Protein AF-0000000078951957 (afdb_homodimer)

Secondary structure (DSSP, 8-state):
--------PEEEEEEEE--SEEEHHHHHHHHHHHHTS-SEEEEEEEE--SSHHHHHHHHHHHHHHTT-SEEEEE-TTEE--TTHHHHHHHTT-SEEE-----SS---SSTT-----SGGGS-TTSEEEESS--STEEEEEGGGGGSSPSPSS--EEEE-TT---EEEE-HHHHHHHHHHHTTPPEEEEHHHHHH-EETTS--------/--------PEEEEEEEE--SEEEHHHHHHHHHHHHTS-SEEEEEEEE--SSHHHHHHHHHHHHHHTT-SEEEEE-TTEE--TTHHHHHHHTT-SEEE-----SS---SSTT-----SGGGS-TTSEEEESS--STEEEEEGGGGGSSPSPSS--EEEE-TT---EEEE-HHHHHHHHHHHTTPPEEEEHHHHHH-EETTS--------

Radius of gyration: 25.23 Å; Cα contacts (8 Å, |Δi|>4): 775; chains: 2; bounding box: 58×82×80 Å

Sequence (416 aa):
MTANKPDKPIKIAICFPSGAMVHVDFMISTSIMMQHTPDVEFILINNKSPNIAVSRNASVAMAQEAKADYLFFLDSDMDVPPDTLIRLLSHNKDIIGANYRKRSEDIGYAGVEKVKKSDDLTDHGLLPAMLIPTGCILIKMSVFDKLSKPYFLFALREYEGSEQKSLFGEDYVFSVKAINAGYQLWFDMDVTQKVKHIGQLPYTLGSDMTANKPDKPIKIAICFPSGAMVHVDFMISTSIMMQHTPDVEFILINNKSPNIAVSRNASVAMAQEAKADYLFFLDSDMDVPPDTLIRLLSHNKDIIGANYRKRSEDIGYAGVEKVKKSDDLTDHGLLPAMLIPTGCILIKMSVFDKLSKPYFLFALREYEGSEQKSLFGEDYVFSVKAINAGYQLWFDMDVTQKVKHIGQLPYTLGSD

Nearest PDB structures (foldseek):
  5by8-assembly1_A  TM=6.091E-01  e=3.258E-02  Aspergillus nidulans FGSC A4
  4xxh-assembly1_B  TM=6.768E-01  e=3.200E-01  Escherichia coli K-12
  6hyh-assembly1_A  TM=5.691E-01  e=3.410E-01  Mycolicibacterium smegmatis MC2 155
  2vk2-assembly1_A  TM=4.880E-01  e=3.871E-01  Escherichia coli K-12
  5ocp-assembly2_B  TM=5.401E-01  e=1.377E+00  Shewanella sp. ANA-3

Foldseek 3Di:
DPPPPDPQFAEEEEEEEAAPDFDPLLVVQVVLLVVLAPSYHYHYHYDHDPPVLVRVLVSLVVCVVVVHQKYWYAYRQKHFHSCQVVLVVVVVFQKEWAQADDPDDPCPSPFDDPPPDPVQQDPQQKHWGLFDDRNTMMHGSVLVVQFDPPLFDWDFDDDVPDPDTDIDGRRRSNSNRSVVSPGIYMYRRVRNQGMDGHPPPPPNVDPD/DPPPPDPQFAEEEEEEEAAPDFDPLLVVQVVLLVVLAPSYHYHYHYDHDPPVLVRVLVSLVVCVVVVHQKYWYAYRQKHFHSCQVVLVVVVVFQKEWAQADDPDDPCPSVFDDPPPDVVQQDPQQKHWGQFDDRNTMMHGSVLVVQFDPPLFDWDWDDDVPDPDTDIDGRRRSNSNRSVVSPGIYMYRRVRNQGMAGHPPPGVNVDPD

pLDDT: mean 82.93, std 21.95, range [24.8, 98.88]

InterPro domains:
  IPR029044 Nucleotide-diphospho-sugar transferases [G3DSA:3.90.550.10] (29-200)
  IPR029044 Nucleotide-diphospho-sugar transferases [SSF53448] (31-200)

Structure (mmCIF, N/CA/C/O backbone):
data_AF-0000000078951957-model_v1
#
loop_
_entity.id
_entity.type
_entity.pdbx_description
1 polymer 'Glycosyl transferase family 2'
#
loop_
_atom_site.group_PDB
_atom_site.id
_atom_site.type_symbol
_atom_site.label_atom_id
_atom_site.label_alt_id
_atom_site.label_comp_id
_atom_site.label_asym_id
_atom_site.label_entity_id
_atom_site.label_seq_id
_atom_site.pdbx_PDB_ins_code
_atom_site.Cartn_x
_atom_site.Cartn_y
_atom_site.Cartn_z
_atom_site.occupancy
_atom_site.B_iso_or_equiv
_atom_site.auth_seq_id
_atom_site.auth_comp_id
_atom_site.auth_asym_id
_atom_site.auth_atom_id
_atom_site.pdbx_PDB_model_num
ATOM 1 N N . MET A 1 1 ? 18.922 -26.438 28.422 1 27.73 1 MET A N 1
ATOM 2 C CA . MET A 1 1 ? 17.578 -25.969 28.094 1 27.73 1 MET A CA 1
ATOM 3 C C . MET A 1 1 ? 17.625 -24.953 26.953 1 27.73 1 MET A C 1
ATOM 5 O O . MET A 1 1 ? 18.047 -23.812 27.141 1 27.73 1 MET A O 1
ATOM 9 N N . THR A 1 2 ? 18.203 -25.328 25.797 1 33.81 2 THR A N 1
ATOM 10 C CA . THR A 1 2 ? 18.625 -24.578 24.641 1 33.81 2 THR A CA 1
ATOM 11 C C . THR A 1 2 ? 17.5 -23.703 24.109 1 33.81 2 THR A C 1
ATOM 13 O O . THR A 1 2 ? 16.422 -24.203 23.797 1 33.81 2 THR A O 1
ATOM 16 N N . ALA A 1 3 ? 17.328 -22.594 24.719 1 33.78 3 ALA A N 1
ATOM 17 C CA . ALA A 1 3 ? 16.312 -21.594 24.375 1 33.78 3 ALA A CA 1
ATOM 18 C C . ALA A 1 3 ? 16.125 -21.5 22.859 1 33.78 3 ALA A C 1
ATOM 20 O O . ALA A 1 3 ? 17.109 -21.375 22.125 1 33.78 3 ALA A O 1
ATOM 21 N N . ASN A 1 4 ? 15.164 -22.203 22.234 1 36.06 4 ASN A N 1
ATOM 22 C CA . ASN A 1 4 ? 14.758 -22.219 20.828 1 36.06 4 ASN A CA 1
ATOM 23 C C . ASN A 1 4 ? 14.797 -20.812 20.219 1 36.06 4 ASN A C 1
ATOM 25 O O . ASN A 1 4 ? 14.195 -19.891 20.75 1 36.06 4 ASN A O 1
ATOM 29 N N . LYS A 1 5 ? 15.93 -20.297 19.734 1 42.66 5 LYS A N 1
ATOM 30 C CA . LYS A 1 5 ? 16.094 -19.047 19 1 42.66 5 LYS A CA 1
ATOM 31 C C . LYS A 1 5 ? 14.766 -18.594 18.391 1 42.66 5 LYS A C 1
ATOM 33 O O . LYS A 1 5 ? 14.094 -19.359 17.703 1 42.66 5 LYS A O 1
ATOM 38 N N . PRO A 1 6 ? 14.156 -17.547 18.859 1 49.41 6 PRO A N 1
ATOM 39 C CA . PRO A 1 6 ? 12.875 -17.078 18.328 1 49.41 6 PRO A CA 1
ATOM 40 C C . PRO A 1 6 ? 12.797 -17.172 16.797 1 49.41 6 PRO A C 1
ATOM 42 O O . PRO A 1 6 ? 13.766 -16.844 16.109 1 49.41 6 PRO A O 1
ATOM 45 N N . ASP A 1 7 ? 12.047 -18.078 16.062 1 61.22 7 ASP A N 1
ATOM 46 C CA . ASP A 1 7 ? 11.836 -18.438 14.664 1 61.22 7 ASP A CA 1
ATOM 47 C C . ASP A 1 7 ? 11.75 -17.172 13.797 1 61.22 7 ASP A C 1
ATOM 49 O O . ASP A 1 7 ? 11.039 -16.234 14.133 1 61.22 7 ASP A O 1
ATOM 53 N N . LYS A 1 8 ? 12.82 -16.719 13.008 1 77.69 8 LYS A N 1
ATOM 54 C CA . LYS A 1 8 ? 12.844 -15.633 12.039 1 77.69 8 LYS A CA 1
ATOM 55 C C . LYS A 1 8 ? 11.492 -15.477 11.344 1 77.69 8 LYS A C 1
ATOM 57 O O . LYS A 1 8 ? 10.859 -16.469 10.977 1 77.69 8 LYS A O 1
ATOM 62 N N . PRO A 1 9 ? 11.031 -14.203 11.281 1 90 9 PRO A N 1
ATOM 63 C CA . PRO A 1 9 ? 9.75 -14.016 10.602 1 90 9 PRO A CA 1
ATOM 64 C C . PRO A 1 9 ? 9.766 -14.531 9.164 1 90 9 PRO A C 1
ATOM 66 O O . PRO A 1 9 ? 10.812 -14.508 8.508 1 90 9 PRO A O 1
ATOM 69 N N . ILE A 1 10 ? 8.727 -15.125 8.781 1 95.5 10 ILE A N 1
ATOM 70 C CA . ILE A 1 10 ? 8.539 -15.5 7.387 1 95.5 10 ILE A CA 1
ATOM 71 C C . ILE A 1 10 ? 8.68 -14.258 6.5 1 95.5 10 ILE A C 1
ATOM 73 O O . ILE A 1 10 ? 8.156 -13.195 6.828 1 95.5 10 ILE A O 1
ATOM 77 N N . LYS A 1 11 ? 9.461 -14.344 5.461 1 98.06 11 LYS A N 1
ATOM 78 C CA . LYS A 1 11 ? 9.656 -13.258 4.504 1 98.06 11 LYS A CA 1
ATOM 79 C C . LYS A 1 11 ? 8.883 -13.516 3.215 1 98.06 11 LYS A C 1
ATOM 81 O O . LYS A 1 11 ? 9.094 -14.531 2.551 1 98.06 11 LYS A O 1
ATOM 86 N N . ILE A 1 12 ? 7.973 -12.633 2.885 1 98.69 12 ILE A N 1
ATOM 87 C CA . ILE A 1 12 ? 7.129 -12.797 1.706 1 98.69 12 ILE A CA 1
ATOM 88 C C . ILE A 1 12 ? 7.387 -11.656 0.725 1 98.69 12 ILE A C 1
ATOM 90 O O . ILE A 1 12 ? 7.285 -10.484 1.09 1 98.69 12 ILE A O 1
ATOM 94 N N . ALA A 1 13 ? 7.781 -11.969 -0.492 1 98.81 13 ALA A N 1
ATOM 95 C CA . ALA A 1 13 ? 7.863 -10.984 -1.572 1 98.81 13 ALA A CA 1
ATOM 96 C C . ALA A 1 13 ? 6.531 -10.852 -2.301 1 98.81 13 ALA A C 1
ATOM 98 O O . ALA A 1 13 ? 6.098 -11.781 -2.988 1 98.81 13 ALA A O 1
ATOM 99 N N . ILE A 1 14 ? 5.844 -9.789 -2.096 1 98.81 14 ILE A N 1
ATOM 100 C CA . ILE A 1 14 ? 4.668 -9.484 -2.902 1 98.81 14 ILE A CA 1
ATOM 101 C C . ILE A 1 14 ? 5.094 -8.852 -4.223 1 98.81 14 ILE A C 1
ATOM 103 O O . ILE A 1 14 ? 5.68 -7.77 -4.238 1 98.81 14 ILE A O 1
ATOM 107 N N . CYS A 1 15 ? 4.852 -9.508 -5.297 1 98.62 15 CYS A N 1
ATOM 108 C CA . CYS A 1 15 ? 5.258 -9.086 -6.633 1 98.62 15 CYS A CA 1
ATOM 109 C C . CYS A 1 15 ? 4.047 -8.695 -7.473 1 98.62 15 CYS A C 1
ATOM 111 O O . CYS A 1 15 ? 3.111 -9.477 -7.625 1 98.62 15 CYS A O 1
ATOM 113 N N . PHE A 1 16 ? 4.055 -7.508 -7.969 1 97.62 16 PHE A N 1
ATOM 114 C CA . PHE A 1 16 ? 2.928 -7.062 -8.781 1 97.62 16 PHE A CA 1
ATOM 115 C C . PHE A 1 16 ? 3.416 -6.324 -10.023 1 97.62 16 PHE A C 1
ATOM 117 O O . PHE A 1 16 ? 3.98 -5.234 -9.922 1 97.62 16 PHE A O 1
ATOM 124 N N . PRO A 1 17 ? 3.229 -6.953 -11.195 1 95.75 17 PRO A N 1
ATOM 125 C CA . PRO A 1 17 ? 3.525 -6.234 -12.438 1 95.75 17 PRO A CA 1
ATOM 126 C C . PRO A 1 17 ? 2.596 -5.047 -12.672 1 95.75 17 PRO A C 1
ATOM 128 O O . PRO A 1 17 ? 1.381 -5.164 -12.492 1 95.75 17 PRO A O 1
ATOM 131 N N . SER A 1 18 ? 3.154 -3.936 -12.938 1 94.81 18 SER A N 1
ATOM 132 C CA . SER A 1 18 ? 2.373 -2.746 -13.266 1 94.81 18 SER A CA 1
ATOM 133 C C . SER A 1 18 ? 3.23 -1.69 -13.953 1 94.81 18 SER A C 1
ATOM 135 O O . SER A 1 18 ? 4.453 -1.834 -14.039 1 94.81 18 SER A O 1
ATOM 137 N N . GLY A 1 19 ? 2.562 -0.751 -14.562 1 93.12 19 GLY A N 1
ATOM 138 C CA . GLY A 1 19 ? 3.283 0.447 -14.961 1 93.12 19 GLY A CA 1
ATOM 139 C C . GLY A 1 19 ? 3.643 1.344 -13.789 1 93.12 19 GLY A C 1
ATOM 140 O O . GLY A 1 19 ? 3.934 0.858 -12.695 1 93.12 19 GLY A O 1
ATOM 141 N N . ALA A 1 20 ? 3.67 2.635 -14.031 1 92.69 20 ALA A N 1
ATOM 142 C CA . ALA A 1 20 ? 4.086 3.6 -13.016 1 92.69 20 ALA A CA 1
ATOM 143 C C . ALA A 1 20 ? 2.957 3.871 -12.023 1 92.69 20 ALA A C 1
ATOM 145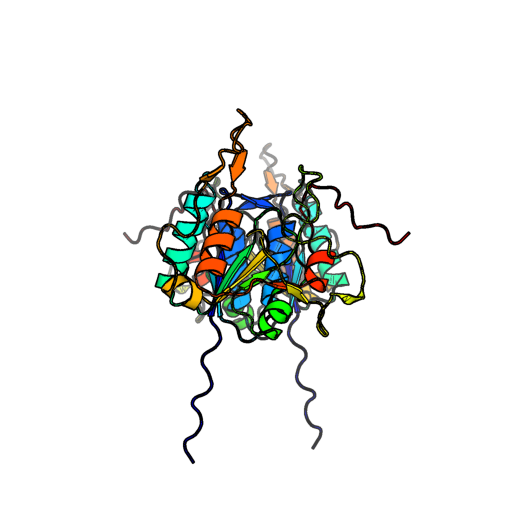 O O . ALA A 1 20 ? 3.186 4.445 -10.953 1 92.69 20 ALA A O 1
ATOM 146 N N . MET A 1 21 ? 1.749 3.457 -12.43 1 95.5 21 MET A N 1
ATOM 147 C CA . MET A 1 21 ? 0.571 3.742 -11.617 1 95.5 21 MET A CA 1
ATOM 148 C C . MET A 1 21 ? -0.199 2.461 -11.312 1 95.5 21 MET A C 1
ATOM 150 O O . MET A 1 21 ? -0.146 1.5 -12.078 1 95.5 21 MET A O 1
ATOM 154 N N . VAL A 1 22 ? -0.914 2.457 -10.195 1 95.81 22 VAL A N 1
ATOM 155 C CA . VAL A 1 22 ? -1.81 1.362 -9.836 1 95.81 22 VAL A CA 1
ATOM 156 C C . VAL A 1 22 ? -3.143 1.925 -9.344 1 95.81 22 VAL A C 1
ATOM 158 O O . VAL A 1 22 ? -3.221 3.082 -8.93 1 95.81 22 VAL A O 1
ATOM 161 N N . HIS A 1 23 ? -4.168 1.081 -9.43 1 95.5 23 HIS A N 1
ATOM 162 C CA . HIS A 1 23 ? -5.465 1.474 -8.898 1 95.5 23 HIS A CA 1
ATOM 163 C C . HIS A 1 23 ? -5.406 1.665 -7.387 1 95.5 23 HIS A C 1
ATOM 165 O O . HIS A 1 23 ? -4.766 0.883 -6.684 1 95.5 23 HIS A O 1
ATOM 171 N N . VAL A 1 24 ? -6.133 2.68 -6.891 1 96 24 VAL A N 1
ATOM 172 C CA . VAL A 1 24 ? -6.215 2.943 -5.457 1 96 24 VAL A CA 1
ATOM 173 C C . VAL A 1 24 ? -6.781 1.722 -4.734 1 96 24 VAL A C 1
ATOM 175 O O . VAL A 1 24 ? -6.324 1.368 -3.646 1 96 24 VAL A O 1
ATOM 178 N N . ASP A 1 25 ? -7.758 1.087 -5.332 1 95.12 25 ASP A N 1
ATOM 179 C CA . ASP A 1 25 ? -8.359 -0.098 -4.727 1 95.12 25 ASP A CA 1
ATOM 180 C C . ASP A 1 25 ? -7.32 -1.199 -4.527 1 95.12 25 ASP A C 1
ATOM 182 O O . ASP A 1 25 ? -7.348 -1.912 -3.521 1 95.12 25 ASP A O 1
ATOM 186 N N . PHE A 1 26 ? -6.445 -1.358 -5.465 1 96.62 26 PHE A N 1
ATOM 187 C CA . PHE A 1 26 ? -5.355 -2.32 -5.348 1 96.62 26 PHE A CA 1
ATOM 188 C C . PHE A 1 26 ? -4.441 -1.968 -4.184 1 96.62 26 PHE A C 1
ATOM 190 O O . PHE A 1 26 ? -4.113 -2.828 -3.361 1 96.62 26 PHE A O 1
ATOM 197 N N . MET A 1 27 ? -4.02 -0.75 -4.117 1 97 27 MET A N 1
ATOM 198 C CA . MET A 1 27 ? -3.162 -0.293 -3.027 1 97 27 MET A CA 1
ATOM 199 C C . MET A 1 27 ? -3.812 -0.559 -1.674 1 97 27 MET A C 1
ATOM 201 O O . MET A 1 27 ? -3.176 -1.102 -0.77 1 97 27 MET A O 1
ATOM 205 N N . ILE A 1 28 ? -5.023 -0.166 -1.527 1 97.06 28 ILE A N 1
ATOM 206 C CA . ILE A 1 28 ? -5.719 -0.264 -0.249 1 97.06 28 ILE A CA 1
ATOM 207 C C . ILE A 1 28 ? -5.879 -1.732 0.14 1 97.06 28 ILE A C 1
ATOM 209 O O . ILE A 1 28 ? -5.531 -2.127 1.256 1 97.06 28 ILE A O 1
ATOM 213 N N . SER A 1 29 ? -6.371 -2.564 -0.763 1 97.25 29 SER A N 1
ATOM 214 C CA . SER A 1 29 ? -6.605 -3.967 -0.436 1 97.25 29 SER A CA 1
ATOM 215 C C . SER A 1 29 ? -5.301 -4.688 -0.111 1 97.25 29 SER A C 1
ATOM 217 O O . SER A 1 29 ? -5.254 -5.512 0.802 1 97.25 29 SER A O 1
ATOM 219 N N . THR A 1 30 ? -4.242 -4.391 -0.884 1 97.88 30 THR A N 1
ATOM 220 C CA . THR A 1 30 ? -2.943 -5 -0.629 1 97.88 30 THR A CA 1
ATOM 221 C C . THR A 1 30 ? -2.408 -4.578 0.737 1 97.88 30 THR A C 1
ATOM 223 O O . THR A 1 30 ? -1.938 -5.418 1.511 1 97.88 30 THR A O 1
ATOM 226 N N . SER A 1 31 ? -2.506 -3.314 1.052 1 96.88 31 SER A N 1
ATOM 227 C CA . SER A 1 31 ? -2.023 -2.803 2.33 1 96.88 31 SER A CA 1
ATOM 228 C C . SER A 1 31 ? -2.795 -3.412 3.496 1 96.88 31 SER A C 1
ATOM 230 O O . SER A 1 31 ? -2.203 -3.785 4.512 1 96.88 31 SER A O 1
ATOM 232 N N . ILE A 1 32 ? -4.098 -3.469 3.395 1 95.94 32 ILE A N 1
ATOM 233 C CA . ILE A 1 32 ? -4.934 -4.031 4.449 1 95.94 32 ILE A CA 1
ATOM 234 C C . ILE A 1 32 ? -4.625 -5.516 4.617 1 95.94 32 ILE A C 1
ATOM 236 O O . ILE A 1 32 ? -4.547 -6.02 5.738 1 95.94 32 ILE A O 1
ATOM 240 N N . MET A 1 33 ? -4.441 -6.199 3.482 1 97.38 33 MET A N 1
ATOM 241 C CA . MET A 1 33 ? -4.051 -7.605 3.539 1 97.38 33 MET A CA 1
ATOM 242 C C . MET A 1 33 ? -2.742 -7.773 4.305 1 97.38 33 MET A C 1
ATOM 244 O O . MET A 1 33 ? -2.619 -8.672 5.141 1 97.38 33 MET A O 1
ATOM 248 N N . MET A 1 34 ? -1.779 -6.938 4.016 1 96.62 34 MET A N 1
ATOM 249 C CA . MET A 1 34 ? -0.496 -6.98 4.711 1 96.62 34 MET A CA 1
ATOM 250 C C . MET A 1 34 ? -0.683 -6.789 6.211 1 96.62 34 MET A C 1
ATOM 252 O O . MET A 1 34 ? -0.089 -7.508 7.016 1 96.62 34 MET A O 1
ATOM 256 N N . GLN A 1 35 ? -1.503 -5.859 6.57 1 93.62 35 GLN A N 1
ATOM 257 C CA . GLN A 1 35 ? -1.765 -5.578 7.977 1 93.62 35 GLN A CA 1
ATOM 258 C C . GLN A 1 35 ? -2.395 -6.785 8.672 1 93.62 35 GLN A C 1
ATOM 260 O O . GLN A 1 35 ? -2.129 -7.039 9.844 1 93.62 35 GLN A O 1
ATOM 265 N N . HIS A 1 36 ? -3.162 -7.512 7.98 1 94.94 36 HIS A N 1
ATOM 266 C CA . HIS A 1 36 ? -3.881 -8.648 8.539 1 94.94 36 HIS A CA 1
ATOM 267 C C . HIS A 1 36 ? -3.023 -9.914 8.516 1 94.94 36 HIS A C 1
ATOM 269 O O . HIS A 1 36 ? -3.504 -11 8.828 1 94.94 36 HIS A O 1
ATOM 275 N N . THR A 1 37 ? -1.856 -9.797 8.039 1 94.94 37 THR A N 1
ATOM 276 C CA . THR A 1 37 ? -0.903 -10.898 8.016 1 94.94 37 THR A CA 1
ATOM 277 C C . THR A 1 37 ? 0.29 -10.602 8.922 1 94.94 37 THR A C 1
ATOM 279 O O . THR A 1 37 ? 1.376 -10.273 8.438 1 94.94 37 THR A O 1
ATOM 282 N N . PRO A 1 38 ? 0.097 -10.781 10.172 1 86 38 PRO A N 1
ATOM 283 C CA . PRO A 1 38 ? 1.136 -10.398 11.133 1 86 38 PRO A CA 1
ATOM 284 C C . PRO A 1 38 ? 2.33 -11.344 11.117 1 86 38 PRO A C 1
ATOM 286 O O . PRO A 1 38 ? 2.254 -12.43 10.539 1 86 38 PRO A O 1
ATOM 289 N N . ASP A 1 39 ? 3.426 -10.883 11.648 1 88.56 39 ASP A N 1
ATOM 290 C CA . ASP A 1 39 ? 4.633 -11.672 11.906 1 88.56 39 ASP A CA 1
ATOM 291 C C . ASP A 1 39 ? 5.301 -12.078 10.594 1 88.56 39 ASP A C 1
ATOM 293 O O . ASP A 1 39 ? 5.824 -13.195 10.484 1 88.56 39 ASP A O 1
ATOM 297 N N . VAL A 1 40 ? 5.09 -11.289 9.602 1 94 40 VAL A N 1
ATOM 298 C CA . VAL A 1 40 ? 5.691 -11.484 8.289 1 94 40 VAL A CA 1
ATOM 299 C C . VAL A 1 40 ? 6.492 -10.242 7.902 1 94 40 VAL A C 1
ATOM 301 O O . VAL A 1 40 ? 6.078 -9.117 8.18 1 94 40 VAL A O 1
ATOM 304 N N . GLU A 1 41 ? 7.613 -10.477 7.402 1 95.12 41 GLU A N 1
ATOM 305 C CA . GLU A 1 41 ? 8.352 -9.414 6.734 1 95.12 41 GLU A CA 1
ATOM 306 C C . GLU A 1 41 ? 8.008 -9.352 5.25 1 95.12 41 GLU A C 1
ATOM 308 O O . GLU A 1 41 ? 8.203 -10.32 4.52 1 95.12 41 GLU A O 1
ATOM 313 N N . PHE A 1 42 ? 7.539 -8.203 4.844 1 97 42 PHE A N 1
ATOM 314 C CA . PHE A 1 42 ? 7.129 -8.07 3.451 1 97 42 PHE A CA 1
ATOM 315 C C . PHE A 1 42 ? 8.195 -7.344 2.639 1 97 42 PHE A C 1
ATOM 317 O O . PHE A 1 42 ? 8.797 -6.383 3.115 1 97 42 PHE A O 1
ATOM 324 N N . ILE A 1 43 ? 8.367 -7.824 1.487 1 97.31 43 ILE A N 1
ATOM 325 C CA . ILE A 1 43 ? 9.094 -7.141 0.422 1 97.31 43 ILE A CA 1
ATOM 326 C C . ILE A 1 43 ? 8.148 -6.855 -0.743 1 97.31 43 ILE A C 1
ATOM 328 O O . ILE A 1 43 ? 7.43 -7.746 -1.201 1 97.31 43 ILE A O 1
ATOM 332 N N . LEU A 1 44 ? 8.062 -5.621 -1.143 1 98.12 44 LEU A N 1
ATOM 333 C CA . LEU A 1 44 ? 7.246 -5.27 -2.297 1 98.12 44 LEU A CA 1
ATOM 334 C C . LEU A 1 44 ? 8.102 -5.121 -3.549 1 98.12 44 LEU A C 1
ATOM 336 O O . LEU A 1 44 ? 9.07 -4.355 -3.555 1 98.12 44 LEU A O 1
ATOM 340 N N . ILE A 1 45 ? 7.766 -5.84 -4.555 1 97.94 45 ILE A N 1
ATOM 341 C CA . ILE A 1 45 ? 8.523 -5.844 -5.801 1 97.94 45 ILE A CA 1
ATOM 342 C C . ILE A 1 45 ? 7.609 -5.461 -6.965 1 97.94 45 ILE A C 1
ATOM 344 O O . ILE A 1 45 ? 6.598 -6.121 -7.211 1 97.94 45 ILE A O 1
ATOM 348 N N . ASN A 1 46 ? 7.941 -4.41 -7.57 1 97.12 46 ASN A N 1
ATOM 349 C CA . ASN A 1 46 ? 7.277 -3.979 -8.797 1 97.12 46 ASN A CA 1
ATOM 350 C C . ASN A 1 46 ? 8.203 -4.086 -10 1 97.12 46 ASN A C 1
ATOM 352 O O . ASN A 1 46 ? 9.391 -3.752 -9.914 1 97.12 46 ASN A O 1
ATOM 356 N N . ASN A 1 47 ? 7.734 -4.613 -11.016 1 95.06 47 ASN A N 1
ATOM 357 C CA . ASN A 1 47 ? 8.414 -4.582 -12.305 1 95.06 47 ASN A CA 1
ATOM 358 C C . ASN A 1 47 ? 7.535 -3.969 -13.391 1 95.06 47 ASN A C 1
ATOM 360 O O . ASN A 1 47 ? 6.363 -4.324 -13.516 1 95.06 47 ASN A O 1
ATOM 364 N N . LYS A 1 48 ? 8.078 -3.109 -14.203 1 92.56 48 LYS A N 1
ATOM 365 C CA . LYS A 1 48 ? 7.285 -2.254 -15.078 1 92.56 48 LYS A CA 1
ATOM 366 C C . LYS A 1 48 ? 7.328 -2.748 -16.531 1 92.56 48 LYS A C 1
ATOM 368 O O . LYS A 1 48 ? 6.781 -2.109 -17.422 1 92.56 48 LYS A O 1
ATOM 373 N N . SER A 1 49 ? 7.941 -3.852 -16.812 1 93.19 49 SER A N 1
ATOM 374 C CA . SER A 1 49 ? 7.969 -4.387 -18.172 1 93.19 49 SER A CA 1
ATOM 375 C C . SER A 1 49 ? 6.559 -4.648 -18.688 1 93.19 49 SER A C 1
ATOM 377 O O . SER A 1 49 ? 5.73 -5.223 -17.984 1 93.19 49 SER A O 1
ATOM 379 N N . PRO A 1 50 ? 6.344 -4.207 -19.891 1 91.56 50 PRO A N 1
ATOM 380 C CA . PRO A 1 50 ? 5.027 -4.492 -20.469 1 91.56 50 PRO A CA 1
ATOM 381 C C . PRO A 1 50 ? 4.832 -5.969 -20.781 1 91.56 50 PRO A C 1
ATOM 383 O O . PRO A 1 50 ? 3.701 -6.418 -20.984 1 91.56 50 PRO A O 1
ATOM 386 N N . ASN A 1 51 ? 5.898 -6.668 -21.016 1 95.25 51 ASN A N 1
ATOM 387 C CA . ASN A 1 51 ? 5.836 -8.117 -21.188 1 95.25 51 ASN A CA 1
ATOM 388 C C . ASN A 1 51 ? 5.711 -8.828 -19.844 1 95.25 51 ASN A C 1
ATOM 390 O O . ASN A 1 51 ? 6.68 -8.898 -19.078 1 95.25 51 ASN A O 1
ATOM 394 N N . ILE A 1 52 ? 4.586 -9.359 -19.594 1 96 52 ILE A N 1
ATOM 395 C CA . ILE A 1 52 ? 4.242 -9.891 -18.281 1 96 52 ILE A CA 1
ATOM 396 C C . ILE A 1 52 ? 5.168 -11.062 -17.938 1 96 52 ILE A C 1
ATOM 398 O O . ILE A 1 52 ? 5.523 -11.258 -16.781 1 96 52 ILE A O 1
ATOM 402 N N . ALA A 1 53 ? 5.566 -11.875 -18.938 1 96.81 53 ALA A N 1
ATOM 403 C CA . ALA A 1 53 ? 6.484 -12.984 -18.672 1 96.81 53 ALA A CA 1
ATOM 404 C C . ALA A 1 53 ? 7.836 -12.469 -18.188 1 96.81 53 ALA A C 1
ATOM 406 O O . ALA A 1 53 ? 8.414 -13.016 -17.25 1 96.81 53 ALA A O 1
ATOM 407 N N . VAL A 1 54 ? 8.305 -11.453 -18.828 1 97.06 54 VAL A N 1
ATOM 408 C CA . VAL A 1 54 ? 9.562 -10.836 -18.438 1 97.06 54 VAL A CA 1
ATOM 409 C C . VAL A 1 54 ? 9.445 -10.258 -17.031 1 97.06 54 VAL A C 1
ATOM 411 O O . VAL A 1 54 ? 10.328 -10.461 -16.203 1 97.06 54 VAL A O 1
ATOM 414 N N . SER A 1 55 ? 8.367 -9.602 -16.797 1 97.31 55 SER A N 1
ATOM 415 C CA . SER A 1 55 ? 8.125 -9 -15.492 1 97.31 55 SER A CA 1
ATOM 416 C C . SER A 1 55 ? 8.117 -10.055 -14.391 1 97.31 55 SER A C 1
ATOM 418 O O . SER A 1 55 ? 8.734 -9.875 -13.344 1 97.31 55 SER A O 1
ATOM 420 N N . ARG A 1 56 ? 7.504 -11.141 -14.586 1 98.31 56 ARG A N 1
ATOM 421 C CA . ARG A 1 56 ? 7.387 -12.188 -13.578 1 98.31 56 ARG A CA 1
ATOM 422 C C . ARG A 1 56 ? 8.727 -12.875 -13.336 1 98.31 56 ARG A C 1
ATOM 424 O O . ARG A 1 56 ? 9.109 -13.125 -12.195 1 98.31 56 ARG A O 1
ATOM 431 N N . ASN A 1 57 ? 9.445 -13.125 -14.414 1 98.62 57 ASN A N 1
ATOM 432 C CA . ASN A 1 57 ? 10.766 -13.727 -14.25 1 98.62 57 ASN A CA 1
ATOM 433 C C . ASN A 1 57 ? 11.703 -12.805 -13.477 1 98.62 57 ASN A C 1
ATOM 435 O O . ASN A 1 57 ? 12.453 -13.258 -12.609 1 98.62 57 ASN A O 1
ATOM 439 N N . ALA A 1 58 ? 11.664 -11.523 -13.812 1 98.19 58 ALA A N 1
ATOM 440 C CA . ALA A 1 58 ? 12.484 -10.555 -13.094 1 98.19 58 ALA A CA 1
ATOM 441 C C . ALA A 1 58 ? 12.102 -10.5 -11.617 1 98.19 58 ALA A C 1
ATOM 443 O O . ALA A 1 58 ? 12.977 -10.383 -10.75 1 98.19 58 ALA A O 1
ATOM 444 N N . SER A 1 59 ? 10.828 -10.578 -11.32 1 98.56 59 SER A N 1
ATOM 445 C CA . SER A 1 59 ? 10.344 -10.555 -9.945 1 98.56 59 SER A CA 1
ATOM 446 C C . SER A 1 59 ? 10.852 -11.75 -9.156 1 98.56 59 SER A C 1
ATOM 448 O O . SER A 1 59 ? 11.211 -11.625 -7.984 1 98.56 59 SER A O 1
ATOM 450 N N . VAL A 1 60 ? 10.867 -12.922 -9.797 1 98.69 60 VAL A N 1
ATOM 451 C CA . VAL A 1 60 ? 11.391 -14.109 -9.133 1 98.69 60 VAL A CA 1
ATOM 452 C C . VAL A 1 60 ? 12.852 -13.891 -8.75 1 98.69 60 VAL A C 1
ATOM 454 O O . VAL A 1 60 ? 13.258 -14.188 -7.625 1 98.69 60 VAL A O 1
ATOM 457 N N . ALA A 1 61 ? 13.617 -13.367 -9.695 1 98.5 61 ALA A N 1
ATOM 458 C CA . ALA A 1 61 ? 15.039 -13.109 -9.453 1 98.5 61 ALA A CA 1
ATOM 459 C C . ALA A 1 61 ? 15.227 -12.148 -8.281 1 98.5 61 ALA A C 1
ATOM 461 O O . ALA A 1 61 ? 16.078 -12.375 -7.418 1 98.5 61 ALA A O 1
ATOM 462 N N . MET A 1 62 ? 14.438 -11.125 -8.234 1 98.5 62 MET A N 1
ATOM 463 C CA . MET A 1 62 ? 14.531 -10.133 -7.168 1 98.5 62 MET A CA 1
ATOM 464 C C . MET A 1 62 ? 14.141 -10.734 -5.824 1 98.5 62 MET A C 1
ATOM 466 O O . MET A 1 62 ? 14.75 -10.438 -4.801 1 98.5 62 MET A O 1
ATOM 470 N N . ALA A 1 63 ? 13.109 -11.539 -5.82 1 98.62 63 ALA A N 1
ATOM 471 C CA . ALA A 1 63 ? 12.68 -12.211 -4.594 1 98.62 63 ALA A CA 1
ATOM 472 C C . ALA A 1 63 ? 13.758 -13.164 -4.082 1 98.62 63 ALA A C 1
ATOM 474 O O . ALA A 1 63 ? 13.969 -13.273 -2.873 1 98.62 63 ALA A O 1
ATOM 475 N N . GLN A 1 64 ? 14.375 -13.883 -4.98 1 98.38 64 GLN A N 1
ATOM 476 C CA . GLN A 1 64 ? 15.484 -14.758 -4.621 1 98.38 64 GLN A CA 1
ATOM 477 C C . GLN A 1 64 ? 16.641 -13.969 -4.004 1 98.38 64 GLN A C 1
ATOM 479 O O . GLN A 1 64 ? 17.188 -14.359 -2.973 1 98.38 64 GLN A O 1
ATOM 484 N N . GLU A 1 65 ? 16.984 -12.867 -4.641 1 98.12 65 GLU A N 1
ATOM 485 C CA . GLU A 1 65 ? 18.047 -12.008 -4.129 1 98.12 65 GLU A CA 1
ATOM 486 C C . GLU A 1 65 ? 17.719 -11.5 -2.727 1 98.12 65 GLU A C 1
ATOM 488 O O . GLU A 1 65 ? 18.594 -11.391 -1.876 1 98.12 65 GLU A O 1
ATOM 493 N N . ALA A 1 66 ? 16.469 -11.305 -2.531 1 97.5 66 ALA A N 1
ATOM 494 C CA . ALA A 1 66 ? 16.016 -10.789 -1.242 1 97.5 66 ALA A CA 1
ATOM 495 C C . ALA A 1 66 ? 15.852 -11.914 -0.226 1 97.5 66 ALA A C 1
ATOM 497 O O . ALA A 1 66 ? 15.453 -11.68 0.917 1 97.5 66 ALA A O 1
ATOM 498 N N . LYS A 1 67 ? 16.094 -13.133 -0.631 1 97.75 67 LYS A N 1
ATOM 499 C CA . LYS A 1 67 ? 16.016 -14.32 0.211 1 97.75 67 LYS A CA 1
ATOM 500 C C . LYS A 1 67 ? 14.617 -14.484 0.807 1 97.75 67 LYS A C 1
ATOM 502 O O . LYS A 1 67 ? 14.477 -14.758 2.002 1 97.75 67 LYS A O 1
ATOM 507 N N . ALA A 1 68 ? 13.594 -14.188 0.011 1 98.56 68 ALA A N 1
ATOM 508 C CA . ALA A 1 68 ? 12.211 -14.414 0.422 1 98.56 68 ALA A CA 1
ATOM 509 C C . ALA A 1 68 ? 11.93 -15.906 0.619 1 98.56 68 ALA A C 1
ATOM 511 O O . ALA A 1 68 ? 12.562 -16.75 -0.019 1 98.56 68 ALA A O 1
ATOM 512 N N . ASP A 1 69 ? 11.008 -16.219 1.505 1 98.56 69 ASP A N 1
ATOM 513 C CA . ASP A 1 69 ? 10.539 -17.594 1.705 1 98.56 69 ASP A CA 1
ATOM 514 C C . ASP A 1 69 ? 9.398 -17.922 0.748 1 98.56 69 ASP A C 1
ATOM 516 O O . ASP A 1 69 ? 9.258 -19.078 0.323 1 98.56 69 ASP A O 1
ATOM 520 N N . TYR A 1 70 ? 8.609 -16.938 0.467 1 98.75 70 TYR A N 1
ATOM 521 C CA . TYR A 1 70 ? 7.469 -17.078 -0.428 1 98.75 70 TYR A CA 1
ATOM 522 C C . TYR A 1 70 ? 7.441 -15.945 -1.451 1 98.75 70 TYR A C 1
ATOM 524 O O . TYR A 1 70 ? 7.938 -14.844 -1.187 1 98.75 70 TYR A O 1
ATOM 532 N N . LEU A 1 71 ? 6.945 -16.25 -2.572 1 98.81 71 LEU A N 1
ATOM 533 C CA . LEU A 1 71 ? 6.582 -15.281 -3.596 1 98.81 71 LEU A CA 1
ATOM 534 C C . LEU A 1 71 ? 5.066 -15.211 -3.77 1 98.81 71 LEU A C 1
ATOM 536 O O . LEU A 1 71 ? 4.41 -16.234 -3.943 1 98.81 71 LEU A O 1
ATOM 540 N N . PHE A 1 72 ? 4.539 -14.094 -3.613 1 98.81 72 PHE A N 1
ATOM 541 C CA . PHE A 1 72 ? 3.117 -13.867 -3.83 1 98.81 72 PHE A CA 1
ATOM 542 C C . PHE A 1 72 ? 2.893 -12.945 -5.02 1 98.81 72 PHE A C 1
ATOM 544 O O . PHE A 1 72 ? 3.072 -11.727 -4.914 1 98.81 72 PHE A O 1
ATOM 551 N N . PHE A 1 73 ? 2.523 -13.516 -6.141 1 98.62 73 PHE A N 1
ATOM 552 C CA . PHE A 1 73 ? 2.125 -12.703 -7.277 1 98.62 73 PHE A CA 1
ATOM 553 C C . PHE A 1 73 ? 0.712 -12.156 -7.09 1 98.62 73 PHE A C 1
ATOM 555 O O . PHE A 1 73 ? -0.206 -12.914 -6.754 1 98.62 73 PHE A O 1
ATOM 562 N N . LEU A 1 74 ? 0.569 -10.906 -7.27 1 97.75 74 LEU A N 1
ATOM 563 C CA . LEU A 1 74 ? -0.72 -10.227 -7.227 1 97.75 74 LEU A CA 1
ATOM 564 C C . LEU A 1 74 ? -0.821 -9.188 -8.336 1 97.75 74 LEU A C 1
ATOM 566 O O . LEU A 1 74 ? -0.134 -8.164 -8.305 1 97.75 74 LEU A O 1
ATOM 570 N N . ASP A 1 75 ? -1.699 -9.477 -9.336 1 95.5 75 ASP A N 1
ATOM 571 C CA . ASP A 1 75 ? -1.85 -8.516 -10.43 1 95.5 75 ASP A CA 1
ATOM 572 C C . ASP A 1 75 ? -2.447 -7.203 -9.938 1 95.5 75 ASP A C 1
ATOM 574 O O . ASP A 1 75 ? -3.328 -7.203 -9.07 1 95.5 75 ASP A O 1
ATOM 578 N N . SER A 1 76 ? -2.035 -6.102 -10.508 1 94.88 76 SER A N 1
ATOM 579 C CA . SER A 1 76 ? -2.35 -4.77 -10 1 94.88 76 SER A CA 1
ATOM 580 C C . SER A 1 76 ? -3.805 -4.406 -10.273 1 94.88 76 SER A C 1
ATOM 582 O O . SER A 1 76 ? -4.273 -3.348 -9.844 1 94.88 76 SER A O 1
ATOM 584 N N . ASP A 1 77 ? -4.547 -5.199 -11 1 91.94 77 ASP A N 1
ATOM 585 C CA . ASP A 1 77 ? -5.965 -4.957 -11.242 1 91.94 77 ASP A CA 1
ATOM 586 C C . ASP A 1 77 ? -6.832 -5.859 -10.359 1 91.94 77 ASP A C 1
ATOM 588 O O . ASP A 1 77 ? -8.023 -6.035 -10.633 1 91.94 77 ASP A O 1
ATOM 592 N N . MET A 1 78 ? -6.234 -6.477 -9.375 1 92.88 78 MET A N 1
ATOM 593 C CA . MET A 1 78 ? -6.961 -7.355 -8.461 1 92.88 78 MET A CA 1
ATOM 594 C C . MET A 1 78 ? -7.324 -6.629 -7.176 1 92.88 78 MET A C 1
ATOM 596 O O . MET A 1 78 ? -6.555 -5.797 -6.688 1 92.88 78 MET A O 1
ATOM 600 N N . ASP A 1 79 ? -8.445 -6.875 -6.633 1 92.88 79 ASP A N 1
ATOM 601 C CA . ASP A 1 79 ? -8.93 -6.523 -5.301 1 92.88 79 ASP A CA 1
ATOM 602 C C . ASP A 1 79 ? -9.125 -7.77 -4.445 1 92.88 79 ASP A C 1
ATOM 604 O O . ASP A 1 79 ? -9.93 -8.641 -4.785 1 92.88 79 ASP A O 1
ATOM 608 N N . VAL A 1 80 ? -8.375 -7.91 -3.33 1 95.81 80 VAL A N 1
ATOM 609 C CA . VAL A 1 80 ? -8.359 -9.148 -2.562 1 95.81 80 VAL A CA 1
ATOM 610 C C . VAL A 1 80 ? -8.898 -8.891 -1.155 1 95.81 80 VAL A C 1
ATOM 612 O O . VAL A 1 80 ? -8.742 -7.793 -0.62 1 95.81 80 VAL A O 1
ATOM 615 N N . PRO A 1 81 ? -9.492 -9.914 -0.532 1 95.38 81 PRO A N 1
ATOM 616 C CA . PRO A 1 81 ? -9.906 -9.789 0.869 1 95.38 81 PRO A CA 1
ATOM 617 C C . PRO A 1 81 ? -8.719 -9.68 1.821 1 95.38 81 PRO A C 1
ATOM 619 O O . PRO A 1 81 ? -7.625 -10.164 1.511 1 95.38 81 PRO A O 1
ATOM 622 N N . PRO A 1 82 ? -8.969 -9.109 2.975 1 96.38 82 PRO A N 1
ATOM 623 C CA . PRO A 1 82 ? -7.898 -8.875 3.945 1 96.38 82 PRO A CA 1
ATOM 624 C C . PRO A 1 82 ? -7.223 -10.172 4.395 1 96.38 82 PRO A C 1
ATOM 626 O O . PRO A 1 82 ? -6.043 -10.156 4.762 1 96.38 82 PRO A O 1
ATOM 629 N N . ASP A 1 83 ? -7.938 -11.297 4.348 1 96.88 83 ASP A N 1
ATOM 630 C CA . ASP A 1 83 ? -7.406 -12.523 4.934 1 96.88 83 ASP A CA 1
ATOM 631 C C . ASP A 1 83 ? -6.801 -13.43 3.857 1 96.88 83 ASP A C 1
ATOM 633 O O . ASP A 1 83 ? -6.492 -14.594 4.121 1 96.88 83 ASP A O 1
ATOM 637 N N . THR A 1 84 ? -6.613 -12.914 2.678 1 97.19 84 THR A N 1
ATOM 638 C CA . THR A 1 84 ? -6.148 -13.719 1.55 1 97.19 84 THR A CA 1
ATOM 639 C C . THR A 1 84 ? -4.824 -14.406 1.883 1 97.19 84 THR A C 1
ATOM 641 O O . THR A 1 84 ? -4.734 -15.633 1.854 1 97.19 84 THR A O 1
ATOM 644 N N . LEU A 1 85 ? -3.809 -13.633 2.236 1 97.81 85 LEU A N 1
ATOM 645 C CA . LEU A 1 85 ? -2.463 -14.18 2.393 1 97.81 85 LEU A CA 1
ATOM 646 C C . LEU A 1 85 ? -2.385 -15.094 3.611 1 97.81 85 LEU A C 1
ATOM 648 O O . LEU A 1 85 ? -1.761 -16.156 3.557 1 97.81 85 LEU A O 1
ATOM 652 N N . ILE A 1 86 ? -2.977 -14.664 4.734 1 96.44 86 ILE A N 1
ATOM 653 C CA . ILE A 1 86 ? -2.932 -15.484 5.938 1 96.44 86 ILE A CA 1
ATOM 654 C C . ILE A 1 86 ? -3.627 -16.812 5.676 1 96.44 86 ILE A C 1
ATOM 656 O O . ILE A 1 86 ? -3.188 -17.859 6.168 1 96.44 86 ILE A O 1
ATOM 660 N N . ARG A 1 87 ? -4.676 -16.781 4.949 1 96 87 ARG A N 1
ATOM 661 C CA . ARG A 1 87 ? -5.387 -18.016 4.602 1 96 87 ARG A CA 1
ATOM 662 C C . ARG A 1 87 ? -4.535 -18.906 3.699 1 96 87 ARG A C 1
ATOM 664 O O . ARG A 1 87 ? -4.379 -20.094 3.961 1 96 87 ARG A O 1
ATOM 671 N N . LEU A 1 88 ? -4.008 -18.359 2.656 1 97.31 88 LEU A N 1
ATOM 672 C CA . LEU A 1 88 ? -3.18 -19.141 1.753 1 97.31 88 LEU A CA 1
ATOM 673 C C . LEU A 1 88 ? -1.995 -19.75 2.494 1 97.31 88 LEU A C 1
ATOM 675 O O . LEU A 1 88 ? -1.659 -20.922 2.281 1 97.31 88 LEU A O 1
ATOM 679 N N . LEU A 1 89 ? -1.341 -19.016 3.348 1 97.31 89 LEU A N 1
ATOM 680 C CA . LEU A 1 89 ? -0.205 -19.469 4.137 1 97.31 89 LEU A CA 1
ATOM 681 C C . LEU A 1 89 ? -0.61 -20.625 5.047 1 97.31 89 LEU A C 1
ATOM 683 O O . LEU A 1 89 ? 0.17 -21.562 5.262 1 97.31 89 LEU A O 1
ATOM 687 N N . SER A 1 90 ? -1.8 -20.531 5.559 1 95.88 90 SER A N 1
ATOM 688 C CA . SER A 1 90 ? -2.248 -21.5 6.559 1 95.88 90 SER A CA 1
ATOM 689 C C . SER A 1 90 ? -2.35 -22.906 5.969 1 95.88 90 SER A C 1
ATOM 691 O O . SER A 1 90 ? -2.299 -23.891 6.699 1 95.88 90 SER A O 1
ATOM 693 N N . HIS A 1 91 ? -2.496 -23 4.688 1 96.25 91 HIS A N 1
ATOM 694 C CA . HIS A 1 91 ? -2.654 -24.312 4.047 1 96.25 91 HIS A CA 1
ATOM 695 C C . HIS A 1 91 ? -1.311 -25.016 3.885 1 96.25 91 HIS A C 1
ATOM 697 O O . HIS A 1 91 ? -1.263 -26.219 3.613 1 96.25 91 HIS A O 1
ATOM 703 N N . ASN A 1 92 ? -0.196 -24.266 3.963 1 96.44 92 ASN A N 1
ATOM 704 C CA . ASN A 1 92 ? 1.153 -24.812 3.844 1 96.44 92 ASN A CA 1
ATOM 705 C C . ASN A 1 92 ? 1.325 -25.609 2.555 1 96.44 92 ASN A C 1
ATOM 707 O O . ASN A 1 92 ? 1.805 -26.734 2.58 1 96.44 92 ASN A O 1
ATOM 711 N N . LYS A 1 93 ? 0.843 -25.062 1.494 1 97.5 93 LYS A N 1
ATOM 712 C CA . LYS A 1 93 ? 1.028 -25.656 0.176 1 97.5 93 LYS A CA 1
ATOM 713 C C . LYS A 1 93 ? 2.193 -25.016 -0.565 1 97.5 93 LYS A C 1
ATOM 715 O O . LYS A 1 93 ? 2.518 -23.844 -0.326 1 97.5 93 LYS A O 1
ATOM 720 N N . ASP A 1 94 ? 2.809 -25.766 -1.484 1 98.56 94 ASP A N 1
ATOM 721 C CA . ASP A 1 94 ? 3.928 -25.234 -2.262 1 98.56 94 ASP A CA 1
ATOM 722 C C . ASP A 1 94 ? 3.455 -24.188 -3.262 1 98.56 94 ASP A C 1
ATOM 724 O O . ASP A 1 94 ? 4.145 -23.188 -3.498 1 98.56 94 ASP A O 1
ATOM 728 N N . ILE A 1 95 ? 2.354 -24.438 -3.938 1 98.5 95 ILE A N 1
ATOM 729 C CA . ILE A 1 95 ? 1.746 -23.562 -4.926 1 98.5 95 ILE A CA 1
ATOM 730 C C . ILE A 1 95 ? 0.235 -23.5 -4.707 1 98.5 95 ILE A C 1
ATOM 732 O O . ILE A 1 95 ? -0.455 -24.516 -4.836 1 98.5 95 ILE A O 1
ATOM 736 N N . ILE A 1 96 ? -0.263 -22.344 -4.363 1 97.69 96 ILE A N 1
ATOM 737 C CA . ILE A 1 96 ? -1.688 -22.203 -4.082 1 97.69 96 ILE A CA 1
ATOM 738 C C . ILE A 1 96 ? -2.152 -20.812 -4.504 1 97.69 96 ILE A C 1
ATOM 740 O O . ILE A 1 96 ? -1.423 -19.828 -4.34 1 97.69 96 ILE A O 1
ATOM 744 N N . GLY A 1 97 ? -3.32 -20.656 -5.031 1 96.75 97 GLY A N 1
ATOM 745 C CA . GLY A 1 97 ? -3.84 -19.375 -5.465 1 96.75 97 GLY A CA 1
ATOM 746 C C . GLY A 1 97 ? -5.344 -19.375 -5.664 1 96.75 97 GLY A C 1
ATOM 747 O O . GLY A 1 97 ? -6.051 -20.219 -5.102 1 96.75 97 GLY A O 1
ATOM 748 N N . ALA A 1 98 ? -5.812 -18.344 -6.25 1 93.25 98 ALA A N 1
ATOM 749 C CA . ALA A 1 98 ? -7.23 -18.172 -6.551 1 93.25 98 ALA A CA 1
ATOM 750 C C . ALA A 1 98 ? -7.527 -18.484 -8.008 1 93.25 98 ALA A C 1
ATOM 752 O O . ALA A 1 98 ? -6.688 -18.266 -8.883 1 93.25 98 ALA A O 1
ATOM 753 N N . ASN A 1 99 ? -8.719 -19.078 -8.25 1 83.88 99 ASN A N 1
ATOM 754 C CA . ASN A 1 99 ? -9.25 -19.297 -9.594 1 83.88 99 ASN A CA 1
ATOM 755 C C . ASN A 1 99 ? -10.117 -18.141 -10.047 1 83.88 99 ASN A C 1
ATOM 757 O O . ASN A 1 99 ? -11.344 -18.172 -9.906 1 83.88 99 ASN A O 1
ATOM 761 N N . TYR A 1 100 ? -9.57 -17 -10.383 1 68.31 100 TYR A N 1
ATOM 762 C CA . TYR A 1 100 ? -10.414 -15.867 -10.75 1 68.31 100 TYR A CA 1
ATOM 763 C C . TYR A 1 100 ? -10.664 -15.836 -12.258 1 68.31 100 TYR A C 1
ATOM 765 O O . TYR A 1 100 ? -9.828 -16.297 -13.039 1 68.31 100 TYR A O 1
ATOM 773 N N . ARG A 1 101 ? -12.023 -15.797 -12.641 1 55.22 101 ARG A N 1
ATOM 774 C CA . ARG A 1 101 ? -12.469 -15.812 -14.031 1 55.22 101 ARG A CA 1
ATOM 775 C C . ARG A 1 101 ? -11.773 -14.719 -14.836 1 55.22 101 ARG A C 1
ATOM 777 O O . ARG A 1 101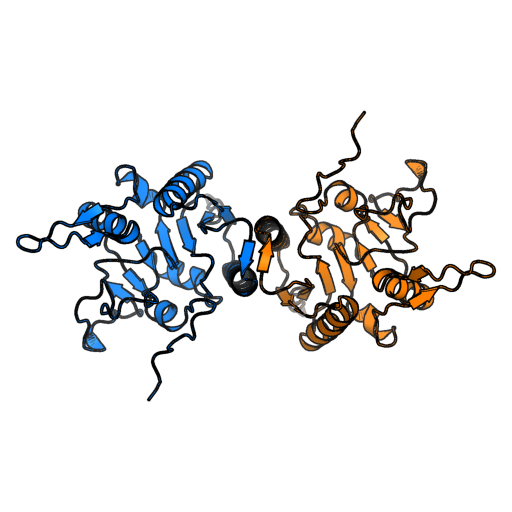 ? -11.672 -13.578 -14.383 1 55.22 101 ARG A O 1
ATOM 784 N N . LYS A 1 102 ? -10.898 -15.156 -15.805 1 52 102 LYS A N 1
ATOM 785 C CA . LYS A 1 102 ? -10.352 -14.18 -16.75 1 52 102 LYS A CA 1
ATOM 786 C C . LYS A 1 102 ? -11.469 -13.43 -17.469 1 52 102 LYS A C 1
ATOM 788 O O . LYS A 1 102 ? -12.555 -13.969 -17.672 1 52 102 LYS A O 1
ATOM 793 N N . ARG A 1 103 ? -11.375 -12.133 -17.625 1 44.88 103 ARG A N 1
ATOM 794 C CA . ARG A 1 103 ? -12.32 -11.273 -18.328 1 44.88 103 ARG A CA 1
ATOM 795 C C . ARG A 1 103 ? -12.945 -11.992 -19.516 1 44.88 103 ARG A C 1
ATOM 797 O O . ARG A 1 103 ? -14.125 -11.797 -19.812 1 44.88 103 ARG A O 1
ATOM 804 N N . SER A 1 104 ? -12.148 -12.227 -20.484 1 36.72 104 SER A N 1
ATOM 805 C CA . SER A 1 104 ? -12.68 -12.609 -21.781 1 36.72 104 SER A CA 1
ATOM 806 C C . SER A 1 104 ? -13.273 -14.016 -21.734 1 36.72 104 SER A C 1
ATOM 808 O O . SER A 1 104 ? -14.109 -14.375 -22.562 1 36.72 104 SER A O 1
ATOM 810 N N . GLU A 1 105 ? -12.406 -14.984 -21.562 1 36.44 105 GLU A N 1
ATOM 811 C CA . GLU A 1 105 ? -12.695 -16.297 -22.141 1 36.44 105 GLU A CA 1
ATOM 812 C C . GLU A 1 105 ? -13.727 -17.062 -21.312 1 36.44 105 GLU A C 1
ATOM 814 O O . GLU A 1 105 ? -13.633 -17.094 -20.094 1 36.44 105 GLU A O 1
ATOM 819 N N . ASP A 1 106 ? -15.008 -17.062 -21.672 1 35.59 106 ASP A N 1
ATOM 820 C CA . ASP A 1 106 ? -15.93 -18.156 -21.375 1 35.59 106 ASP A CA 1
ATOM 821 C C . ASP A 1 106 ? -15.18 -19.453 -21.047 1 35.59 106 ASP A C 1
ATOM 823 O O . ASP A 1 106 ? -15.68 -20.547 -21.312 1 35.59 106 ASP A O 1
ATOM 827 N N . ILE A 1 107 ? -13.891 -19.359 -21.203 1 36.53 107 ILE A N 1
ATOM 828 C CA . ILE A 1 107 ? -13.273 -20.656 -20.953 1 36.53 107 ILE A CA 1
ATOM 829 C C . ILE A 1 107 ? -13.633 -21.141 -19.547 1 36.53 107 ILE A C 1
ATOM 831 O O . ILE A 1 107 ? -13.562 -20.391 -18.578 1 36.53 107 ILE A O 1
ATOM 835 N N . GLY A 1 108 ? -14.492 -22.172 -19.375 1 36.84 108 GLY A N 1
ATOM 836 C CA . GLY A 1 108 ? -14.648 -22.906 -18.141 1 36.84 108 GLY A CA 1
ATOM 837 C C . GLY A 1 108 ? -13.516 -22.672 -17.156 1 36.84 108 GLY A C 1
ATOM 838 O O . GLY A 1 108 ? -12.492 -22.094 -17.516 1 36.84 108 GLY A O 1
ATOM 839 N N . TYR A 1 109 ? -13.844 -22.719 -15.898 1 40.97 109 TYR A N 1
ATOM 840 C CA . TYR A 1 109 ? -12.781 -22.703 -14.898 1 40.97 109 TYR A CA 1
ATOM 841 C C . TYR A 1 109 ? -11.469 -23.188 -15.484 1 40.97 109 TYR A C 1
ATOM 843 O O . TYR A 1 109 ? -11.367 -24.312 -15.969 1 40.97 109 TYR A O 1
ATOM 851 N N . ALA A 1 110 ? -10.859 -22.391 -16.25 1 41.66 110 ALA A N 1
ATOM 852 C CA . ALA A 1 110 ? -9.695 -22.812 -17.016 1 41.66 110 ALA A CA 1
ATOM 853 C C . ALA A 1 110 ? -9.188 -24.172 -16.562 1 41.66 110 ALA A C 1
ATOM 855 O O . ALA A 1 110 ? -8.961 -25.078 -17.375 1 41.66 110 ALA A O 1
ATOM 856 N N . GLY A 1 111 ? -8.383 -24.297 -15.531 1 43.66 111 GLY A N 1
ATOM 857 C CA . GLY A 1 111 ? -7.68 -25.5 -15.086 1 43.66 111 GLY A CA 1
ATOM 858 C C . GLY A 1 111 ? -8.594 -26.516 -14.422 1 43.66 111 GLY A C 1
ATOM 859 O O . GLY A 1 111 ? -8.117 -27.469 -13.812 1 43.66 111 GLY A O 1
ATOM 860 N N . VAL A 1 112 ? -9.773 -26 -13.969 1 41.59 112 VAL A N 1
ATOM 861 C CA . VAL A 1 112 ? -10.523 -27 -13.203 1 41.59 112 VAL A CA 1
ATOM 862 C C . VAL A 1 112 ? -11.125 -28.031 -14.156 1 41.59 112 VAL A C 1
ATOM 864 O O . VAL A 1 112 ? -11.734 -27.672 -15.164 1 41.59 112 VAL A O 1
ATOM 867 N N . GLU A 1 113 ? -10.578 -29.078 -14.18 1 39.78 113 GLU A N 1
ATOM 868 C CA . GLU A 1 113 ? -11.445 -30.188 -14.594 1 39.78 113 GLU A CA 1
ATOM 869 C C . GLU A 1 113 ? -12.891 -29.938 -14.172 1 39.78 113 GLU A C 1
ATOM 871 O O . GLU A 1 113 ? -13.148 -29.203 -13.219 1 39.78 113 GLU A O 1
ATOM 876 N N . LYS A 1 114 ? -13.883 -30.312 -14.969 1 40.12 114 LYS A N 1
ATOM 877 C CA . LYS A 1 114 ? -15.305 -30.422 -14.633 1 40.12 114 LYS A CA 1
ATOM 878 C C . LYS A 1 114 ? -15.492 -30.656 -13.141 1 40.12 114 LYS A C 1
ATOM 880 O O . LYS A 1 114 ? -15.477 -31.812 -12.688 1 40.12 114 LYS A O 1
ATOM 885 N N . VAL A 1 115 ? -14.945 -29.906 -12.234 1 40.38 115 VAL A N 1
ATOM 886 C CA . VAL A 1 115 ? -15.398 -30.172 -10.875 1 40.38 115 VAL A CA 1
ATOM 887 C C . VAL A 1 115 ? -16.906 -29.922 -10.773 1 40.38 115 VAL A C 1
ATOM 889 O O . VAL A 1 115 ? -17.359 -28.781 -10.852 1 40.38 115 VAL A O 1
ATOM 892 N N . LYS A 1 116 ? -17.656 -30.578 -11.461 1 40.41 116 LYS A N 1
ATOM 893 C CA . LYS A 1 116 ? -19.109 -30.5 -11.258 1 40.41 116 LYS A CA 1
ATOM 894 C C . LYS A 1 116 ? -19.438 -30.25 -9.789 1 40.41 116 LYS A C 1
ATOM 896 O O . LYS A 1 116 ? -20.359 -29.484 -9.469 1 40.41 116 LYS A O 1
ATOM 901 N N . LYS A 1 117 ? -19.469 -31.406 -8.789 1 41.91 117 LYS A N 1
ATOM 902 C CA . LYS A 1 117 ? -20.203 -31.609 -7.547 1 41.91 117 LYS A CA 1
ATOM 903 C C . LYS A 1 117 ? -19.422 -31.109 -6.34 1 41.91 117 LYS A C 1
ATOM 905 O O . LYS A 1 117 ? -18.188 -31.203 -6.32 1 41.91 117 LYS A O 1
ATOM 910 N N . SER A 1 118 ? -19.969 -30.25 -5.359 1 46.38 118 SER A N 1
ATOM 911 C CA . SER A 1 118 ? -19.672 -30.031 -3.949 1 46.38 118 SER A CA 1
ATOM 912 C C . SER A 1 118 ? -18.734 -31.109 -3.412 1 46.38 118 SER A C 1
ATOM 914 O O . SER A 1 118 ? -18 -30.875 -2.453 1 46.38 118 SER A O 1
ATOM 916 N N . ASP A 1 119 ? -18.766 -32.156 -4.066 1 47.31 119 ASP A N 1
ATOM 917 C CA . ASP A 1 119 ? -18.125 -33.344 -3.486 1 47.31 119 ASP A CA 1
ATOM 918 C C . ASP A 1 119 ? -16.609 -33.281 -3.686 1 47.31 119 ASP A C 1
ATOM 920 O O . ASP A 1 119 ? -15.883 -34.094 -3.09 1 47.31 119 ASP A O 1
ATOM 924 N N . ASP A 1 120 ? -16.109 -32.375 -4.586 1 50.75 120 ASP A N 1
ATOM 925 C CA . ASP A 1 120 ? -14.672 -32.406 -4.867 1 50.75 120 ASP A CA 1
ATOM 926 C C . ASP A 1 120 ? -13.906 -31.406 -4.027 1 50.75 120 ASP A C 1
ATOM 928 O O . ASP A 1 120 ? -12.695 -31.25 -4.191 1 50.75 120 ASP A O 1
ATOM 932 N N . LEU A 1 121 ? -14.445 -30.453 -3.414 1 55.72 121 LEU A N 1
ATOM 933 C CA . LEU A 1 121 ? -13.781 -29.594 -2.441 1 55.72 121 LEU A CA 1
ATOM 934 C C . LEU A 1 121 ? -13.125 -30.422 -1.34 1 55.72 121 LEU A C 1
ATOM 936 O O . LEU A 1 121 ? -13.734 -31.344 -0.812 1 55.72 121 LEU A O 1
ATOM 940 N N . THR A 1 122 ? -11.883 -30.422 -1.367 1 60.66 122 THR A N 1
ATOM 941 C CA . THR A 1 122 ? -11.305 -31.016 -0.169 1 60.66 122 THR A CA 1
ATOM 942 C C . THR A 1 122 ? -11.797 -30.312 1.085 1 60.66 122 THR A C 1
ATOM 944 O O . THR A 1 122 ? -12.438 -29.25 0.995 1 60.66 122 THR A O 1
ATOM 947 N N . ASP A 1 123 ? -11.664 -30.906 2.25 1 57.81 123 ASP A N 1
ATOM 948 C CA . ASP A 1 123 ? -12.094 -30.547 3.598 1 57.81 123 ASP A CA 1
ATOM 949 C C . ASP A 1 123 ? -11.758 -29.094 3.912 1 57.81 123 ASP A C 1
ATOM 951 O O . ASP A 1 123 ? -12.422 -28.453 4.742 1 57.81 123 ASP A O 1
ATOM 955 N N . HIS A 1 124 ? -10.898 -28.375 3.109 1 72.06 124 HIS A N 1
ATOM 956 C CA . HIS A 1 124 ? -10.562 -27.062 3.645 1 72.06 124 HIS A CA 1
ATOM 957 C C . HIS A 1 124 ? -10.734 -25.969 2.588 1 72.06 124 HIS A C 1
ATOM 959 O O . HIS A 1 124 ? -10.078 -24.922 2.654 1 72.06 124 HIS A O 1
ATOM 965 N N . GLY A 1 125 ? -11.703 -26.406 1.56 1 86.06 125 GLY A N 1
ATOM 966 C CA . GLY A 1 125 ? -12 -25.406 0.547 1 86.06 125 GLY A CA 1
ATOM 967 C C . GLY A 1 125 ? -10.961 -25.344 -0.558 1 86.06 125 GLY A C 1
ATOM 968 O O . GLY A 1 125 ? -10.828 -24.312 -1.23 1 86.06 125 GLY A O 1
ATOM 969 N N . LEU A 1 126 ? -10.188 -26.438 -0.616 1 92.5 126 LEU A N 1
ATOM 970 C CA . LEU A 1 126 ? -9.141 -26.484 -1.635 1 92.5 126 LEU A CA 1
ATOM 971 C C . LEU A 1 126 ? -9.578 -27.375 -2.805 1 92.5 126 LEU A C 1
ATOM 973 O O . LEU A 1 126 ? -10.281 -28.359 -2.615 1 92.5 126 LEU A O 1
ATOM 977 N N . LEU A 1 127 ? -9.211 -27.016 -3.967 1 90.25 127 LEU A N 1
ATOM 978 C CA . LEU A 1 127 ? -9.406 -27.781 -5.188 1 90.25 127 LEU A CA 1
ATOM 979 C C . LEU A 1 127 ? -8.086 -27.969 -5.934 1 90.25 127 LEU A C 1
ATOM 981 O O . LEU A 1 127 ? -7.348 -27 -6.133 1 90.25 127 LEU A O 1
ATOM 985 N N . PRO A 1 128 ? -7.781 -29.219 -6.258 1 91.31 128 PRO A N 1
ATOM 986 C CA . PRO A 1 128 ? -6.598 -29.375 -7.105 1 91.31 128 PRO A CA 1
ATOM 987 C C . PRO A 1 128 ? -6.723 -28.656 -8.445 1 91.31 128 PRO A C 1
ATOM 989 O O . PRO A 1 128 ? -7.809 -28.625 -9.031 1 91.31 128 PRO A O 1
ATOM 992 N N . ALA A 1 129 ? -5.621 -28.109 -8.883 1 90.94 129 ALA A N 1
ATOM 993 C CA . ALA A 1 129 ? -5.605 -27.359 -10.141 1 90.94 129 ALA A CA 1
ATOM 994 C C . ALA A 1 129 ? -4.621 -27.969 -11.133 1 90.94 129 ALA A C 1
ATOM 996 O O . ALA A 1 129 ? -3.549 -28.453 -10.742 1 90.94 129 ALA A O 1
ATOM 997 N N . MET A 1 130 ? -4.98 -27.953 -12.391 1 89.5 130 MET A N 1
ATOM 998 C CA . MET A 1 130 ? -4.059 -28.344 -13.453 1 89.5 130 MET A CA 1
ATOM 999 C C . MET A 1 130 ? -3.379 -27.125 -14.07 1 89.5 130 MET A C 1
ATOM 1001 O O . MET A 1 130 ? -2.289 -27.234 -14.633 1 89.5 130 MET A O 1
ATOM 1005 N N . LEU A 1 131 ? -4.078 -26.109 -14.078 1 92 131 LEU A N 1
ATOM 1006 C CA . LEU A 1 131 ? -3.578 -24.797 -14.484 1 92 131 LEU A CA 1
ATOM 1007 C C . LEU A 1 131 ? -3.971 -23.719 -13.477 1 92 131 LEU A C 1
ATOM 1009 O O . LEU A 1 131 ? -5.086 -23.734 -12.953 1 92 131 LEU A O 1
ATOM 1013 N N . ILE A 1 132 ? -3.062 -22.844 -13.18 1 93.31 132 ILE A N 1
ATOM 1014 C CA . ILE A 1 132 ? -3.338 -21.844 -12.164 1 93.31 132 ILE A CA 1
ATOM 1015 C C . ILE A 1 132 ? -2.898 -20.469 -12.672 1 93.31 132 ILE A C 1
ATOM 1017 O O . ILE A 1 132 ? -1.766 -20.297 -13.133 1 93.31 132 ILE A O 1
ATOM 1021 N N . PRO A 1 133 ? -3.814 -19.5 -12.68 1 93.56 133 PRO A N 1
ATOM 1022 C CA . PRO A 1 133 ? -3.414 -18.141 -13.055 1 93.56 133 PRO A CA 1
ATOM 1023 C C . PRO A 1 133 ? -2.484 -17.5 -12.023 1 93.56 133 PRO A C 1
ATOM 1025 O O . PRO A 1 133 ? -2.51 -17.859 -10.852 1 93.56 133 PRO A O 1
ATOM 1028 N N . THR A 1 134 ? -1.708 -16.594 -12.453 1 95 134 THR A N 1
ATOM 1029 C CA . THR A 1 134 ? -0.671 -16.016 -11.602 1 95 134 THR A CA 1
ATOM 1030 C C . THR A 1 134 ? -1.136 -14.695 -11 1 95 134 THR A C 1
ATOM 1032 O O . THR A 1 134 ? -0.381 -14.031 -10.281 1 95 134 THR A O 1
ATOM 1035 N N . GLY A 1 135 ? -2.383 -14.281 -11.188 1 95.06 135 GLY A N 1
ATOM 1036 C CA . GLY A 1 135 ? -2.852 -12.984 -10.719 1 95.06 135 GLY A CA 1
ATOM 1037 C C . GLY A 1 135 ? -3.02 -12.914 -9.219 1 95.06 135 GLY A C 1
ATOM 1038 O O . GLY A 1 135 ? -3.105 -11.828 -8.641 1 95.06 135 GLY A O 1
ATOM 1039 N N . CYS A 1 136 ? -3.176 -14 -8.578 1 97.06 136 CYS A N 1
ATOM 1040 C CA . CYS A 1 136 ? -3.275 -14.172 -7.133 1 97.06 136 CYS A CA 1
ATOM 1041 C C . CYS A 1 136 ? -2.803 -15.562 -6.715 1 97.06 136 CYS A C 1
ATOM 1043 O O . CYS A 1 136 ? -3.611 -16.484 -6.566 1 97.06 136 CYS A O 1
ATOM 1045 N N . ILE A 1 137 ? -1.486 -15.727 -6.535 1 98.12 137 ILE A N 1
ATOM 1046 C CA . ILE A 1 137 ? -0.892 -17.047 -6.324 1 98.12 137 ILE A CA 1
ATOM 1047 C C . ILE A 1 137 ? 0.276 -16.938 -5.348 1 98.12 137 ILE A C 1
ATOM 1049 O O . ILE A 1 137 ? 1.068 -15.992 -5.422 1 98.12 137 ILE A O 1
ATOM 1053 N N . LEU A 1 138 ? 0.344 -17.75 -4.391 1 98.75 138 LEU A N 1
ATOM 1054 C CA . LEU A 1 138 ? 1.429 -17.891 -3.426 1 98.75 138 LEU A CA 1
ATOM 1055 C C . LEU A 1 138 ? 2.291 -19.109 -3.75 1 98.75 138 LEU A C 1
ATOM 1057 O O . LEU A 1 138 ? 1.776 -20.219 -3.906 1 98.75 138 LEU A O 1
ATOM 1061 N N . ILE A 1 139 ? 3.568 -18.891 -3.859 1 98.88 139 ILE A N 1
ATOM 1062 C CA . ILE A 1 139 ? 4.512 -19.938 -4.246 1 98.88 139 ILE A CA 1
ATOM 1063 C C . ILE A 1 139 ? 5.664 -19.984 -3.244 1 98.88 139 ILE A C 1
ATOM 1065 O O . ILE A 1 139 ? 6.281 -18.969 -2.949 1 98.88 139 ILE A O 1
ATOM 1069 N N . LYS A 1 140 ? 5.934 -21.094 -2.639 1 98.88 140 LYS A N 1
ATOM 1070 C CA . LYS A 1 140 ? 7.188 -21.234 -1.904 1 98.88 140 LYS A CA 1
ATOM 1071 C C . LYS A 1 140 ? 8.391 -20.984 -2.816 1 98.88 140 LYS A C 1
ATOM 1073 O O . LYS A 1 140 ? 8.445 -21.516 -3.932 1 98.88 140 LYS A O 1
ATOM 1078 N N . MET A 1 141 ? 9.32 -20.25 -2.32 1 98.75 141 MET A N 1
ATOM 1079 C CA . MET A 1 141 ? 10.461 -19.906 -3.158 1 98.75 141 MET A CA 1
ATOM 1080 C C . MET A 1 141 ? 11.258 -21.156 -3.547 1 98.75 141 MET A C 1
ATOM 1082 O O . MET A 1 141 ? 11.852 -21.203 -4.621 1 98.75 141 MET A O 1
ATOM 1086 N N . SER A 1 142 ? 11.219 -22.188 -2.779 1 98.5 142 SER A N 1
ATOM 1087 C CA . SER A 1 142 ? 11.953 -23.422 -3.037 1 98.5 142 SER A CA 1
ATOM 1088 C C . SER A 1 142 ? 11.469 -24.109 -4.309 1 98.5 142 SER A C 1
ATOM 1090 O O . SER A 1 142 ? 12.172 -24.938 -4.887 1 98.5 142 SER A O 1
ATOM 1092 N N . VAL A 1 143 ? 10.273 -23.828 -4.758 1 98.81 143 VAL A N 1
ATOM 1093 C CA . VAL A 1 143 ? 9.734 -24.391 -5.992 1 98.81 143 VAL A CA 1
ATOM 1094 C C . VAL A 1 143 ? 10.641 -24.016 -7.164 1 98.81 143 VAL A C 1
ATOM 1096 O O . VAL A 1 143 ? 10.891 -24.844 -8.047 1 98.81 143 VAL A O 1
ATOM 1099 N N . PHE A 1 144 ? 11.125 -22.797 -7.16 1 98.69 144 PHE A N 1
ATOM 1100 C CA . PHE A 1 144 ? 11.898 -22.281 -8.289 1 98.69 144 PHE A CA 1
ATOM 1101 C C . PHE A 1 144 ? 13.273 -22.953 -8.352 1 98.69 144 PHE A C 1
ATOM 1103 O O . PHE A 1 144 ? 13.961 -22.859 -9.367 1 98.69 144 PHE A O 1
ATOM 1110 N N . ASP A 1 145 ? 13.68 -23.578 -7.312 1 97.5 145 ASP A N 1
ATOM 1111 C CA . ASP A 1 145 ? 14.938 -24.312 -7.305 1 97.5 145 ASP A CA 1
ATOM 1112 C C . ASP A 1 145 ? 14.852 -25.562 -8.18 1 97.5 145 ASP A C 1
ATOM 1114 O O . ASP A 1 145 ? 15.867 -26.078 -8.641 1 97.5 145 ASP A O 1
ATOM 1118 N N . LYS A 1 146 ? 13.656 -26.047 -8.391 1 97.25 146 LYS A N 1
ATOM 1119 C CA . LYS A 1 146 ? 13.453 -27.297 -9.109 1 97.25 146 LYS A CA 1
ATOM 1120 C C . LYS A 1 146 ? 13 -27.031 -10.547 1 97.25 146 LYS A C 1
ATOM 1122 O O . LYS A 1 146 ? 12.766 -27.984 -11.305 1 97.25 146 LYS A O 1
ATOM 1127 N N . LEU A 1 147 ? 12.836 -25.828 -10.883 1 98 147 LEU A N 1
ATOM 1128 C CA . LEU A 1 147 ? 12.352 -25.484 -12.211 1 98 147 LEU A CA 1
ATOM 1129 C C . LEU A 1 147 ? 13.469 -24.859 -13.039 1 98 147 LEU A C 1
ATOM 1131 O O . LEU A 1 147 ? 14.336 -24.156 -12.5 1 98 147 LEU A O 1
ATOM 1135 N N . SER A 1 148 ? 13.422 -25.031 -14.289 1 96.38 148 SER A N 1
ATOM 1136 C CA . SER A 1 148 ? 14.375 -24.391 -15.195 1 96.38 148 SER A CA 1
ATOM 1137 C C . SER A 1 148 ? 13.891 -23.016 -15.633 1 96.38 148 SER A C 1
ATOM 1139 O O . SER A 1 148 ? 12.695 -22.812 -15.875 1 96.38 148 SER A O 1
ATOM 1141 N N . LYS A 1 149 ? 14.766 -22.109 -15.836 1 96.38 149 LYS A N 1
ATOM 1142 C CA . LYS A 1 149 ? 14.461 -20.781 -16.375 1 96.38 149 LYS A CA 1
ATOM 1143 C C . LYS A 1 149 ? 14.312 -20.812 -17.891 1 96.38 149 LYS A C 1
ATOM 1145 O O . LYS A 1 149 ? 14.93 -21.656 -18.562 1 96.38 149 LYS A O 1
ATOM 1150 N N . PRO A 1 150 ? 13.602 -19.844 -18.438 1 97.69 150 PRO A N 1
ATOM 1151 C CA . PRO A 1 150 ? 12.695 -18.938 -17.719 1 97.69 150 PRO A CA 1
ATOM 1152 C C . PRO A 1 150 ? 11.484 -19.672 -17.141 1 97.69 150 PRO A C 1
ATOM 1154 O O . PRO A 1 150 ? 10.992 -20.641 -17.734 1 97.69 150 PRO A O 1
ATOM 1157 N N . TYR A 1 151 ? 11.031 -19.281 -16 1 98.25 151 TYR A N 1
ATOM 1158 C CA . TYR A 1 151 ? 9.93 -19.938 -15.312 1 98.25 151 TYR A CA 1
ATOM 1159 C C . TYR A 1 151 ? 8.602 -19.641 -16 1 98.25 151 TYR A C 1
ATOM 1161 O O . TYR A 1 151 ? 7.723 -20.5 -16.078 1 98.25 151 TYR A O 1
ATOM 1169 N N . PHE A 1 152 ? 8.492 -18.422 -16.453 1 97.88 152 PHE A N 1
ATOM 1170 C CA . PHE A 1 152 ? 7.312 -17.922 -17.141 1 97.88 152 PHE A CA 1
ATOM 1171 C C . PHE A 1 152 ? 7.633 -17.594 -18.594 1 97.88 152 PHE A C 1
ATOM 1173 O O . PHE A 1 152 ? 8.531 -16.797 -18.875 1 97.88 152 PHE A O 1
ATOM 1180 N N . LEU A 1 153 ? 6.941 -18.156 -19.531 1 95.06 153 LEU A N 1
ATOM 1181 C CA . LEU A 1 153 ? 7.137 -17.953 -20.953 1 95.06 153 LEU A CA 1
ATOM 1182 C C . LEU A 1 153 ? 5.844 -18.219 -21.719 1 95.06 153 LEU A C 1
ATOM 1184 O O . LEU A 1 153 ? 5.035 -19.047 -21.312 1 95.06 153 LEU A O 1
ATOM 1188 N N . PHE A 1 154 ? 5.68 -17.5 -22.781 1 92.81 154 PHE A N 1
ATOM 1189 C CA . PHE A 1 154 ? 4.586 -17.797 -23.688 1 92.81 154 PHE A CA 1
ATOM 1190 C C . PHE A 1 154 ? 4.961 -18.953 -24.609 1 92.81 154 PHE A C 1
ATOM 1192 O O . PHE A 1 154 ? 6.125 -19.094 -25 1 92.81 154 PHE A O 1
ATOM 1199 N N . ALA A 1 155 ? 3.99 -19.766 -24.844 1 88.06 155 ALA A N 1
ATOM 1200 C CA . ALA A 1 155 ? 4.246 -20.859 -25.781 1 88.06 155 ALA A CA 1
ATOM 1201 C C . ALA A 1 155 ? 3.146 -20.953 -26.828 1 88.06 155 ALA A C 1
ATOM 1203 O O . ALA A 1 155 ? 2.01 -20.531 -26.594 1 88.06 155 ALA A O 1
ATOM 1204 N N . LEU A 1 156 ? 3.627 -21.141 -28.047 1 80 156 LEU A N 1
ATOM 1205 C CA . LEU A 1 156 ? 2.668 -21.422 -29.109 1 80 156 LEU A CA 1
ATOM 1206 C C . LEU A 1 156 ? 2.184 -22.859 -29.062 1 80 156 LEU A C 1
ATOM 1208 O O . LEU A 1 156 ? 2.98 -23.781 -28.859 1 80 156 LEU A O 1
ATOM 1212 N N . ARG A 1 157 ? 0.898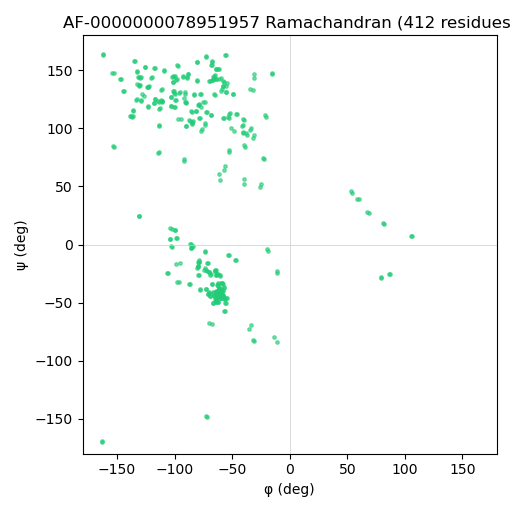 -23.031 -28.859 1 66.56 157 ARG A N 1
ATOM 1213 C CA . ARG A 1 157 ? 0.329 -24.375 -28.906 1 66.56 157 ARG A CA 1
ATOM 1214 C C . ARG A 1 157 ? -0.225 -24.688 -30.281 1 66.56 157 ARG A C 1
ATOM 1216 O O . ARG A 1 157 ? -1.01 -23.922 -30.844 1 66.56 157 ARG A O 1
ATOM 1223 N N . GLU A 1 158 ? 0.501 -25.578 -31 1 63.06 158 GLU A N 1
ATOM 1224 C CA . GLU A 1 158 ? -0.005 -26.047 -32.281 1 63.06 158 GLU A CA 1
ATOM 1225 C C . GLU A 1 158 ? -0.965 -27.219 -32.094 1 63.06 158 GLU A C 1
ATOM 1227 O O . GLU A 1 158 ? -0.71 -28.125 -31.297 1 63.06 158 GLU A O 1
ATOM 1232 N N . TYR A 1 159 ? -2.205 -26.922 -32.219 1 56.47 159 TYR A N 1
ATOM 1233 C CA . TYR A 1 159 ? -3.129 -28.047 -32.25 1 56.47 159 TYR A CA 1
ATOM 1234 C C . TYR A 1 159 ? -3.068 -28.797 -33.562 1 56.47 159 TYR A C 1
ATOM 1236 O O . TYR A 1 159 ? -2.973 -28.188 -34.625 1 56.47 159 TYR A O 1
ATOM 1244 N N . GLU A 1 160 ? -2.762 -30.125 -33.406 1 56.22 160 GLU A N 1
ATOM 1245 C CA . GLU A 1 160 ? -2.848 -30.938 -34.625 1 56.22 160 GLU A CA 1
ATOM 1246 C C . GLU A 1 160 ? -4.172 -30.703 -35.344 1 56.22 160 GLU A C 1
ATOM 1248 O O . GLU A 1 160 ? -5.242 -30.812 -34.75 1 56.22 160 GLU A O 1
ATOM 1253 N N . GLY A 1 161 ? -4.047 -30.422 -36.656 1 58.09 161 GLY A N 1
ATOM 1254 C CA . GLY A 1 161 ? -5.172 -30.281 -37.562 1 58.09 161 GLY A CA 1
ATOM 1255 C C . GLY A 1 161 ? -5.738 -28.875 -37.594 1 58.09 161 GLY A C 1
ATOM 1256 O O . GLY A 1 161 ? -6.66 -28.578 -38.344 1 58.09 161 GLY A O 1
ATOM 1257 N N . SER A 1 162 ? -5.488 -28.234 -36.469 1 58.59 162 SER A N 1
ATOM 1258 C CA . SER A 1 162 ? -6.051 -26.891 -36.562 1 58.59 162 SER A CA 1
ATOM 1259 C C . SER A 1 162 ? -4.973 -25.875 -36.906 1 58.59 162 SER A C 1
ATOM 1261 O O . SER A 1 162 ? -3.832 -25.984 -36.469 1 58.59 162 SER A O 1
ATOM 1263 N N . GLU A 1 163 ? -5.125 -25.281 -37.938 1 59.16 163 GLU A N 1
ATOM 1264 C CA . GLU A 1 163 ? -4.285 -24.172 -38.375 1 59.16 163 GLU A CA 1
ATOM 1265 C C . GLU A 1 163 ? -4.211 -23.078 -37.312 1 59.16 163 GLU A C 1
ATOM 1267 O O . GLU A 1 163 ? -3.426 -22.141 -37.438 1 59.16 163 GLU A O 1
ATOM 1272 N N . GLN A 1 164 ? -5.098 -23.328 -36.312 1 58.72 164 GLN A N 1
ATOM 1273 C CA . GLN A 1 164 ? -5.184 -22.203 -35.375 1 58.72 164 GLN A CA 1
ATOM 1274 C C . GLN A 1 164 ? -4.168 -22.359 -34.25 1 58.72 164 GLN A C 1
ATOM 1276 O O . GLN A 1 164 ? -4.086 -23.406 -33.625 1 58.72 164 GLN A O 1
ATOM 1281 N N . LYS A 1 165 ? -3.105 -21.656 -34.344 1 62.44 165 LYS A N 1
ATOM 1282 C CA . LYS A 1 165 ? -2.098 -21.516 -33.281 1 62.44 165 LYS A CA 1
ATOM 1283 C C . LYS A 1 165 ? -2.643 -20.734 -32.094 1 62.44 165 LYS A C 1
ATOM 1285 O O . LYS A 1 165 ? -3.295 -19.703 -32.281 1 62.44 165 LYS A O 1
ATOM 1290 N N . SER A 1 166 ? -2.826 -21.469 -30.906 1 71.31 166 SER A N 1
ATOM 1291 C CA . SER A 1 166 ? -3.258 -20.719 -29.734 1 71.31 166 SER A CA 1
ATOM 1292 C C . SER A 1 166 ? -2.086 -20.438 -28.797 1 71.31 166 SER A C 1
ATOM 1294 O O . SER A 1 166 ? -1.139 -21.219 -28.719 1 71.31 166 SER A O 1
ATOM 1296 N N . LEU A 1 167 ? -1.998 -19.234 -28.406 1 77.06 167 LEU A N 1
ATOM 1297 C CA . LEU A 1 167 ? -0.959 -18.797 -27.469 1 77.06 167 LEU A CA 1
ATOM 1298 C C . LEU A 1 167 ? -1.248 -19.297 -26.062 1 77.06 167 LEU A C 1
ATOM 1300 O O . LEU A 1 167 ? -2.355 -19.125 -25.547 1 77.06 167 LEU A O 1
ATOM 1304 N N . PHE A 1 168 ? -0.384 -20.156 -25.609 1 82.56 168 PHE A N 1
ATOM 1305 C CA . PHE A 1 168 ? -0.424 -20.641 -24.234 1 82.56 168 PHE A CA 1
ATOM 1306 C C . PHE A 1 168 ? 0.173 -19.609 -23.281 1 82.56 168 PHE A C 1
ATOM 1308 O O . PHE A 1 168 ? 1.326 -19.203 -23.438 1 82.56 168 PHE A O 1
ATOM 1315 N N . GLY A 1 169 ? -0.594 -19.125 -22.281 1 90.75 169 GLY A N 1
ATOM 1316 C CA . GLY A 1 169 ? -0.191 -18.062 -21.359 1 90.75 169 GLY A CA 1
ATOM 1317 C C . GLY A 1 169 ? 1.013 -18.438 -20.516 1 90.75 169 GLY A C 1
ATOM 1318 O O . GLY A 1 169 ? 1.243 -19.609 -20.234 1 90.75 169 GLY A O 1
ATOM 1319 N N . GLU A 1 170 ? 1.774 -17.469 -20.125 1 94 170 GLU A N 1
ATOM 1320 C CA . GLU A 1 170 ? 2.973 -17.672 -19.328 1 94 170 GLU A CA 1
ATOM 1321 C C . GLU A 1 170 ? 2.645 -18.375 -18.016 1 94 170 GLU A C 1
ATOM 1323 O O . GLU A 1 170 ? 3.461 -19.125 -17.484 1 94 170 GLU A O 1
ATOM 1328 N N . ASP A 1 171 ? 1.445 -18.094 -17.469 1 94.06 171 ASP A N 1
ATOM 1329 C CA . ASP A 1 171 ? 0.995 -18.719 -16.234 1 94.06 171 ASP A CA 1
ATOM 1330 C C . ASP A 1 171 ? 0.738 -20.219 -16.438 1 94.06 171 ASP A C 1
ATOM 1332 O O . ASP A 1 171 ? 1.065 -21.031 -15.578 1 94.06 171 ASP A O 1
ATOM 1336 N N . TYR A 1 172 ? 0.278 -20.531 -17.609 1 91.19 172 TYR A N 1
ATOM 1337 C CA . TYR A 1 172 ? -0.02 -21.938 -17.875 1 91.19 172 TYR A CA 1
ATOM 1338 C C . TYR A 1 172 ? 1.257 -22.719 -18.156 1 91.19 172 TYR A C 1
ATOM 1340 O O . TYR A 1 172 ? 1.376 -23.891 -17.766 1 91.19 172 TYR A O 1
ATOM 1348 N N . VAL A 1 173 ? 2.16 -22.094 -18.859 1 93.31 173 VAL A N 1
ATOM 1349 C CA . VAL A 1 173 ? 3.459 -22.734 -19.062 1 93.31 173 VAL A CA 1
ATOM 1350 C C . VAL A 1 173 ? 4.102 -23.016 -17.703 1 93.31 173 VAL A C 1
ATOM 1352 O O . VAL A 1 173 ? 4.637 -24.109 -17.469 1 93.31 173 VAL A O 1
ATOM 1355 N N . PHE A 1 174 ? 4.059 -22.062 -16.781 1 97.25 174 PHE A N 1
ATOM 1356 C CA . PHE A 1 174 ? 4.555 -22.266 -15.43 1 97.25 174 PHE A CA 1
ATOM 1357 C C . PHE A 1 174 ? 3.859 -23.453 -14.773 1 97.25 174 PHE A C 1
ATOM 1359 O O . PHE A 1 174 ? 4.508 -24.281 -14.141 1 97.25 174 PHE A O 1
ATOM 1366 N N . SER A 1 175 ? 2.523 -23.484 -14.891 1 96.25 175 SER A N 1
ATOM 1367 C CA . SER A 1 175 ? 1.741 -24.562 -14.297 1 96.25 175 SER A CA 1
ATOM 1368 C C . SER A 1 175 ? 2.227 -25.922 -14.766 1 96.25 175 SER A C 1
ATOM 1370 O O . SER A 1 175 ? 2.449 -26.828 -13.961 1 96.25 175 SER A O 1
ATOM 1372 N N . VAL A 1 176 ? 2.434 -26.031 -16.031 1 94.12 176 VAL A N 1
ATOM 1373 C CA . VAL A 1 176 ? 2.859 -27.297 -16.625 1 94.12 176 VAL A CA 1
ATOM 1374 C C . VAL A 1 176 ? 4.254 -27.656 -16.125 1 94.12 176 VAL A C 1
ATOM 1376 O O . VAL A 1 176 ? 4.508 -28.812 -15.742 1 94.12 176 VAL A O 1
ATOM 1379 N N . LYS A 1 177 ? 5.137 -26.688 -16.094 1 96.81 177 LYS A N 1
ATOM 1380 C CA . LYS A 1 177 ? 6.48 -26.922 -15.586 1 96.81 177 LYS A CA 1
ATOM 1381 C C . LYS A 1 177 ? 6.441 -27.406 -14.141 1 96.81 177 LYS A C 1
ATOM 1383 O O . LYS A 1 177 ? 7.152 -28.359 -13.781 1 96.81 177 LYS A O 1
ATOM 1388 N N . ALA A 1 178 ? 5.641 -26.781 -13.344 1 98.06 178 ALA A N 1
ATOM 1389 C CA . ALA A 1 178 ? 5.535 -27.125 -11.93 1 98.06 178 ALA A CA 1
ATOM 1390 C C . ALA A 1 178 ? 4.996 -28.547 -11.75 1 98.06 178 ALA A C 1
ATOM 1392 O O . ALA A 1 178 ? 5.539 -29.328 -10.977 1 98.06 178 ALA A O 1
ATOM 1393 N N . ILE A 1 179 ? 3.965 -28.859 -12.469 1 97 179 ILE A N 1
ATOM 1394 C CA . ILE A 1 179 ? 3.359 -30.188 -12.375 1 97 179 ILE A CA 1
ATOM 1395 C C . ILE A 1 179 ? 4.367 -31.234 -12.82 1 97 179 ILE A C 1
ATOM 1397 O O . ILE A 1 179 ? 4.512 -32.281 -12.164 1 97 179 ILE A O 1
ATOM 1401 N N . ASN A 1 180 ? 5.078 -30.953 -13.922 1 96.69 180 ASN A N 1
ATOM 1402 C CA . ASN A 1 180 ? 6.078 -31.891 -14.422 1 96.69 180 ASN A CA 1
ATOM 1403 C C . ASN A 1 180 ? 7.211 -32.094 -13.422 1 96.69 180 ASN A C 1
ATOM 1405 O O . ASN A 1 180 ? 7.844 -33.156 -13.406 1 96.69 180 ASN A O 1
ATOM 1409 N N . ALA A 1 181 ? 7.41 -31.125 -12.602 1 97.94 181 ALA A N 1
ATOM 1410 C CA . ALA A 1 181 ? 8.453 -31.203 -11.578 1 97.94 181 ALA A CA 1
ATOM 1411 C C . ALA A 1 181 ? 7.93 -31.906 -10.328 1 97.94 181 ALA A C 1
ATOM 1413 O O . ALA A 1 181 ? 8.664 -32.062 -9.344 1 97.94 181 ALA A O 1
ATOM 1414 N N . GLY A 1 182 ? 6.68 -32.281 -10.266 1 97.5 182 GLY A N 1
ATOM 1415 C CA . GLY A 1 182 ? 6.137 -33.094 -9.188 1 97.5 182 GLY A CA 1
ATOM 1416 C C . GLY A 1 182 ? 5.285 -32.281 -8.211 1 97.5 182 GLY A C 1
ATOM 1417 O O . GLY A 1 182 ? 4.84 -32.812 -7.195 1 97.5 182 GLY A O 1
ATOM 1418 N N . TYR A 1 183 ? 5.016 -31.047 -8.516 1 98.19 183 TYR A N 1
ATOM 1419 C CA . TYR A 1 183 ? 4.234 -30.219 -7.605 1 98.19 183 TYR A CA 1
ATOM 1420 C C . TYR A 1 183 ? 2.744 -30.344 -7.902 1 98.19 183 TYR A C 1
ATOM 1422 O O . TYR A 1 183 ? 2.342 -30.484 -9.062 1 98.19 183 TYR A O 1
ATOM 1430 N N . GLN A 1 184 ? 1.966 -30.312 -6.863 1 96.56 184 GLN A N 1
ATOM 1431 C CA . GLN A 1 184 ? 0.52 -30.156 -6.98 1 96.56 184 GLN A CA 1
ATOM 1432 C C . GLN A 1 184 ? 0.105 -28.703 -6.824 1 96.56 184 GLN A C 1
ATOM 1434 O O . GLN A 1 184 ? 0.557 -28.016 -5.902 1 96.56 184 GLN A O 1
ATOM 1439 N N . LEU A 1 185 ? -0.7 -28.234 -7.727 1 96.5 185 LEU A N 1
ATOM 1440 C CA . LEU A 1 185 ? -1.262 -26.891 -7.656 1 96.5 185 LEU A CA 1
ATOM 1441 C C . LEU A 1 185 ? -2.621 -26.906 -6.965 1 96.5 185 LEU A C 1
ATOM 1443 O O . LEU A 1 185 ? -3.408 -27.828 -7.152 1 96.5 185 LEU A O 1
ATOM 1447 N N . TRP A 1 186 ? -2.904 -25.812 -6.191 1 95.38 186 TRP A N 1
ATOM 1448 C CA . TRP A 1 186 ? -4.16 -25.781 -5.449 1 95.38 186 TRP A CA 1
ATOM 1449 C C . TRP A 1 186 ? -4.879 -24.453 -5.648 1 95.38 186 TRP A C 1
ATOM 1451 O O . TRP A 1 186 ? -4.246 -23.391 -5.664 1 95.38 186 TRP A O 1
ATOM 1461 N N . PHE A 1 187 ? -6.23 -24.531 -5.711 1 93.69 187 PHE A N 1
ATOM 1462 C CA . PHE A 1 187 ? -7.09 -23.375 -5.555 1 93.69 187 PHE A CA 1
ATOM 1463 C C . PHE A 1 187 ? -7.66 -23.297 -4.141 1 93.69 187 PHE A C 1
ATOM 1465 O O . PHE A 1 187 ? -8.141 -24.312 -3.611 1 93.69 187 PHE A O 1
ATOM 1472 N N . ASP A 1 188 ? -7.531 -22.172 -3.541 1 94.56 188 ASP A N 1
ATOM 1473 C CA . ASP A 1 188 ? -8.383 -21.875 -2.391 1 94.56 188 ASP A CA 1
ATOM 1474 C C . ASP A 1 188 ? -9.727 -21.297 -2.834 1 94.56 188 ASP A C 1
ATOM 1476 O O . ASP A 1 188 ? -9.789 -20.156 -3.295 1 94.56 188 ASP A O 1
ATOM 1480 N N . MET A 1 189 ? -10.742 -22 -2.602 1 90.38 189 MET A N 1
ATOM 1481 C CA . MET A 1 189 ? -12.031 -21.641 -3.188 1 90.38 189 MET A CA 1
ATOM 1482 C C . MET A 1 189 ? -12.688 -20.5 -2.406 1 90.38 189 MET A C 1
ATOM 1484 O O . MET A 1 189 ? -13.539 -19.797 -2.938 1 90.38 189 MET A O 1
ATOM 1488 N N . ASP A 1 190 ? -12.367 -20.359 -1.142 1 89.69 190 ASP A N 1
ATOM 1489 C CA . ASP A 1 190 ? -12.867 -19.219 -0.392 1 89.69 190 ASP A CA 1
ATOM 1490 C C . ASP A 1 190 ? -12.305 -17.906 -0.947 1 89.69 190 ASP A C 1
ATOM 1492 O O . ASP A 1 190 ? -13.047 -16.953 -1.185 1 89.69 190 ASP A O 1
ATOM 1496 N N . VAL A 1 191 ? -10.992 -17.891 -1.163 1 92.06 191 VAL A N 1
ATOM 1497 C CA . VAL A 1 191 ? -10.352 -16.734 -1.764 1 92.06 191 VAL A CA 1
ATOM 1498 C C . VAL A 1 191 ? -10.883 -16.516 -3.18 1 92.06 191 VAL A C 1
ATOM 1500 O O . VAL A 1 191 ? -11.195 -15.391 -3.572 1 92.06 191 VAL A O 1
ATOM 1503 N N . THR A 1 192 ? -11.078 -17.562 -3.932 1 89 192 THR A N 1
ATOM 1504 C CA . THR A 1 192 ? -11.555 -17.531 -5.312 1 89 192 THR A CA 1
ATOM 1505 C C . THR A 1 192 ? -12.898 -16.812 -5.402 1 89 192 THR A C 1
ATOM 1507 O O . THR A 1 192 ? -13.125 -16.016 -6.312 1 89 192 THR A O 1
ATOM 1510 N N . GLN A 1 193 ? -13.688 -17.016 -4.438 1 86.56 193 GLN A N 1
ATOM 1511 C CA . GLN A 1 193 ? -15.039 -16.469 -4.473 1 86.56 193 GLN A CA 1
ATOM 1512 C C . GLN A 1 193 ? -15.047 -14.992 -4.09 1 86.56 193 GLN A C 1
ATOM 1514 O O . GLN A 1 193 ? -16 -14.273 -4.398 1 86.56 193 GLN A O 1
ATOM 1519 N N . LYS A 1 194 ? -14.008 -14.562 -3.432 1 90.25 194 LYS A N 1
ATOM 1520 C CA . LYS A 1 194 ? -14.047 -13.227 -2.852 1 90.25 194 LYS A CA 1
ATOM 1521 C C . LYS A 1 194 ? -13.164 -12.258 -3.643 1 90.25 194 LYS A C 1
ATOM 1523 O O . LYS A 1 194 ? -13.344 -11.039 -3.564 1 90.25 194 LYS A O 1
ATOM 1528 N N . VAL A 1 195 ? -12.164 -12.727 -4.344 1 90.5 195 VAL A N 1
ATOM 1529 C CA . VAL A 1 195 ? -11.258 -11.883 -5.109 1 90.5 195 VAL A CA 1
ATOM 1530 C C . VAL A 1 195 ? -12.008 -11.234 -6.273 1 90.5 195 VAL A C 1
ATOM 1532 O O . VAL A 1 195 ? -12.891 -11.852 -6.867 1 90.5 195 VAL A O 1
ATOM 1535 N N . LYS A 1 196 ? -11.688 -9.922 -6.578 1 85.81 196 LYS A N 1
ATOM 1536 C CA . LYS A 1 196 ? -12.344 -9.18 -7.645 1 85.81 196 LYS A CA 1
ATOM 1537 C C . LYS A 1 196 ? -11.32 -8.531 -8.57 1 85.81 196 LYS A C 1
ATOM 1539 O O . LYS A 1 196 ? -10.234 -8.141 -8.133 1 85.81 196 LYS A O 1
ATOM 1544 N N . HIS A 1 197 ? -11.648 -8.477 -9.883 1 83.38 197 HIS A N 1
ATOM 1545 C CA . HIS A 1 197 ? -10.906 -7.629 -10.812 1 83.38 197 HIS A CA 1
ATOM 1546 C C . HIS A 1 197 ? -11.422 -6.195 -10.773 1 83.38 197 HIS A C 1
ATOM 1548 O O . HIS A 1 197 ? -12.633 -5.961 -10.844 1 83.38 197 HIS A O 1
ATOM 1554 N N . ILE A 1 198 ? -10.523 -5.332 -10.625 1 79.75 198 ILE A N 1
ATOM 1555 C CA . ILE A 1 198 ? -10.883 -3.92 -10.57 1 79.75 198 ILE A CA 1
ATOM 1556 C C . ILE A 1 198 ? -11.352 -3.457 -11.945 1 79.75 198 ILE A C 1
ATOM 1558 O O . ILE A 1 198 ? -10.695 -3.73 -12.961 1 79.75 198 ILE A O 1
ATOM 1562 N N . GLY A 1 199 ? -12.414 -2.59 -11.992 1 62.88 199 GLY A N 1
ATOM 1563 C CA . GLY A 1 199 ? -13 -2.098 -13.227 1 62.88 199 GLY A CA 1
ATOM 1564 C C . GLY A 1 199 ? -13.938 -3.096 -13.883 1 62.88 199 GLY A C 1
ATOM 1565 O O . GLY A 1 199 ? -14.695 -2.744 -14.789 1 62.88 199 GLY A O 1
ATOM 1566 N N . GLN A 1 200 ? -13.719 -4.426 -13.695 1 51.84 200 GLN A N 1
ATOM 1567 C CA . GLN A 1 200 ? -14.625 -5.41 -14.281 1 51.84 200 GLN A CA 1
ATOM 1568 C C . GLN A 1 200 ? -15.836 -5.645 -13.383 1 51.84 200 GLN A C 1
ATOM 1570 O O . GLN A 1 200 ? -15.75 -5.504 -12.164 1 51.84 200 GLN A O 1
ATOM 1575 N N . LEU A 1 201 ? -16.984 -5.172 -13.68 1 44.34 201 LEU A N 1
ATOM 1576 C CA . LEU A 1 201 ? -18.188 -5.621 -12.984 1 44.34 201 LEU A CA 1
ATOM 1577 C C . LEU A 1 201 ? -18.062 -7.082 -12.57 1 44.34 201 LEU A C 1
ATOM 1579 O O . LEU A 1 201 ? -17.891 -7.957 -13.422 1 44.34 201 LEU A O 1
ATOM 1583 N N . PRO A 1 202 ? -17.625 -7.25 -11.5 1 40.66 202 PRO A N 1
ATOM 1584 C CA . PRO A 1 202 ? -17.438 -8.625 -11.047 1 40.66 202 PRO A CA 1
ATOM 1585 C C . PRO A 1 202 ? -18.688 -9.477 -11.219 1 40.66 202 PRO A C 1
ATOM 1587 O O . PRO A 1 202 ? -19.812 -8.984 -11.039 1 40.66 202 PRO A O 1
ATOM 1590 N N . TYR A 1 203 ? -18.844 -10.266 -12.172 1 34.53 203 TYR A N 1
ATOM 1591 C CA . TYR A 1 203 ? -19.906 -11.266 -12.117 1 34.53 203 TYR A CA 1
ATOM 1592 C C . TYR A 1 203 ? -19.766 -12.133 -10.875 1 34.53 203 TYR A C 1
ATOM 1594 O O . TYR A 1 203 ? -18.734 -12.789 -10.672 1 34.53 203 TYR A O 1
ATOM 1602 N N . THR A 1 204 ? -19.984 -11.523 -9.656 1 36.5 204 THR A N 1
ATOM 1603 C CA . THR A 1 204 ? -20.141 -12.469 -8.555 1 36.5 204 THR A CA 1
ATOM 1604 C C . THR A 1 204 ? -21.094 -13.594 -8.945 1 36.5 204 THR A C 1
ATOM 1606 O O . THR A 1 204 ? -22.156 -13.336 -9.531 1 36.5 204 THR A O 1
ATOM 1609 N N . LEU A 1 205 ? -20.656 -14.742 -9.078 1 34 205 LEU A N 1
ATOM 1610 C CA . LEU A 1 205 ? -21.625 -15.828 -9.211 1 34 205 LEU A CA 1
ATOM 1611 C C . LEU A 1 205 ? -22.797 -15.633 -8.25 1 34 205 LEU A C 1
ATOM 1613 O O . LEU A 1 205 ? -22.594 -15.375 -7.066 1 34 205 LEU A O 1
ATOM 1617 N N . GLY A 1 206 ? -24 -15.039 -8.703 1 29.42 206 GLY A N 1
ATOM 1618 C CA . GLY A 1 206 ? -25.344 -14.883 -8.172 1 29.42 206 GLY A CA 1
ATOM 1619 C C . GLY A 1 206 ? -25.797 -16.047 -7.312 1 29.42 206 GLY A C 1
ATOM 1620 O O . GLY A 1 206 ? -25.625 -17.203 -7.699 1 29.42 206 GLY A O 1
ATOM 1621 N N . SER A 1 207 ? -25.719 -15.883 -5.957 1 28.72 207 SER A N 1
ATOM 1622 C CA . SER A 1 207 ? -26.75 -16.547 -5.168 1 28.72 207 SER A CA 1
ATOM 1623 C C . SER A 1 207 ? -28.125 -16.453 -5.84 1 28.72 207 SER A C 1
ATOM 1625 O O . SER A 1 207 ? -28.688 -15.367 -5.949 1 28.72 207 SER A O 1
ATOM 1627 N N . ASP A 1 208 ? -28.359 -16.812 -7.125 1 24.8 208 ASP A N 1
ATOM 1628 C CA . ASP A 1 208 ? -29.734 -17.312 -7.094 1 24.8 208 ASP A CA 1
ATOM 1629 C C . ASP A 1 208 ? -29.875 -18.484 -6.125 1 24.8 208 ASP A C 1
ATOM 1631 O O . ASP A 1 208 ? -28.984 -19.344 -6.059 1 24.8 208 ASP A O 1
ATOM 1635 N N . MET B 1 1 ? -4.773 -6.875 42.344 1 27.83 1 MET B N 1
ATOM 1636 C CA . MET B 1 1 ? -3.68 -6.684 41.375 1 27.83 1 MET B CA 1
ATOM 1637 C C . MET B 1 1 ? -4.211 -6.496 39.969 1 27.83 1 MET B C 1
ATOM 1639 O O . MET B 1 1 ? -4.68 -7.449 39.344 1 27.83 1 MET B O 1
ATOM 1643 N N . THR B 1 2 ? -5.078 -5.504 39.75 1 33.53 2 THR B N 1
ATOM 1644 C CA . THR B 1 2 ? -5.953 -5.184 38.625 1 33.53 2 THR B CA 1
ATOM 1645 C C . THR B 1 2 ? -5.168 -5.148 37.344 1 33.53 2 THR B C 1
ATOM 1647 O O . THR B 1 2 ? -4.207 -4.391 37.188 1 33.53 2 THR B O 1
ATOM 1650 N N . ALA B 1 3 ? -4.902 -6.281 36.812 1 33.66 3 ALA B N 1
ATOM 1651 C CA . ALA B 1 3 ? -4.18 -6.496 35.562 1 33.66 3 ALA B CA 1
ATOM 1652 C C . ALA B 1 3 ? -4.551 -5.438 34.5 1 33.66 3 ALA B C 1
ATOM 1654 O O . ALA B 1 3 ? -5.73 -5.184 34.281 1 33.66 3 ALA B O 1
ATOM 1655 N N . ASN B 1 4 ? -3.787 -4.328 34.312 1 36.5 4 ASN B N 1
ATOM 1656 C CA . ASN B 1 4 ? -3.893 -3.221 33.375 1 36.5 4 ASN B CA 1
ATOM 1657 C C . ASN B 1 4 ? -4.32 -3.705 32 1 36.5 4 ASN B C 1
ATOM 1659 O O . ASN B 1 4 ? -3.727 -4.637 31.453 1 36.5 4 ASN B O 1
ATOM 1663 N N . LYS B 1 5 ? -5.598 -3.863 31.688 1 42.88 5 LYS B N 1
ATOM 1664 C CA . LYS B 1 5 ? -6.16 -4.18 30.375 1 42.88 5 LYS B CA 1
ATOM 1665 C C . LYS B 1 5 ? -5.188 -3.818 29.266 1 42.88 5 LYS B C 1
ATOM 1667 O O . LYS B 1 5 ? -4.676 -2.695 29.219 1 42.88 5 LYS B O 1
ATOM 1672 N N . PRO B 1 6 ? -4.613 -4.77 28.547 1 49.16 6 PRO B N 1
ATOM 1673 C CA . PRO B 1 6 ? -3.66 -4.477 27.469 1 49.16 6 PRO B CA 1
ATOM 1674 C C . PRO B 1 6 ? -4.062 -3.26 26.641 1 49.16 6 PRO B C 1
ATOM 1676 O O . PRO B 1 6 ? -5.238 -3.102 26.297 1 49.16 6 PRO B O 1
ATOM 1679 N N . ASP B 1 7 ? -3.473 -2.004 26.656 1 61.53 7 ASP B N 1
ATOM 1680 C CA . ASP B 1 7 ? -3.68 -0.71 26.016 1 61.53 7 ASP B CA 1
ATOM 1681 C C . ASP B 1 7 ? -4.051 -0.879 24.547 1 61.53 7 ASP B C 1
ATOM 1683 O O . ASP B 1 7 ? -3.408 -1.646 23.812 1 61.53 7 ASP B O 1
ATOM 1687 N N . LYS B 1 8 ? -5.371 -0.73 24.078 1 77.75 8 LYS B N 1
ATOM 1688 C CA . LYS B 1 8 ? -5.855 -0.744 22.703 1 77.75 8 LYS B CA 1
ATOM 1689 C C . LYS B 1 8 ? -4.836 -0.128 21.75 1 77.75 8 LYS B C 1
ATOM 1691 O O . LYS B 1 8 ? -4.219 0.893 22.062 1 77.75 8 LYS B O 1
ATOM 1696 N N . PRO B 1 9 ? -4.605 -0.846 20.609 1 90.12 9 PRO B N 1
ATOM 1697 C CA . PRO B 1 9 ? -3.645 -0.269 19.672 1 90.12 9 PRO B CA 1
ATOM 1698 C C . PRO B 1 9 ? -4.047 1.127 19.203 1 90.12 9 PRO B C 1
ATOM 1700 O O . PRO B 1 9 ? -5.238 1.439 19.141 1 90.12 9 PRO B O 1
ATOM 1703 N N . ILE B 1 10 ? -3.111 1.954 19.094 1 95.5 10 ILE B N 1
ATOM 1704 C CA . ILE B 1 10 ? -3.334 3.26 18.484 1 95.5 10 ILE B CA 1
ATOM 1705 C C . ILE B 1 10 ? -3.928 3.08 17.078 1 95.5 10 ILE B C 1
ATOM 1707 O O . ILE B 1 10 ? -3.494 2.211 16.328 1 95.5 10 ILE B O 1
ATOM 1711 N N . LYS B 1 11 ? -4.988 3.781 16.766 1 98 11 LYS B N 1
ATOM 1712 C CA . LYS B 1 11 ? -5.641 3.746 15.469 1 98 11 LYS B CA 1
ATOM 1713 C C . LYS B 1 11 ? -5.289 4.98 14.641 1 98 11 LYS B C 1
ATOM 1715 O O . LYS B 1 11 ? -5.551 6.109 15.062 1 98 11 LYS B O 1
ATOM 1720 N N . ILE B 1 12 ? -4.672 4.781 13.5 1 98.69 12 ILE B N 1
ATOM 1721 C CA . ILE B 1 12 ? -4.234 5.887 12.656 1 98.69 12 ILE B CA 1
ATOM 1722 C C . ILE B 1 12 ? -4.957 5.824 11.312 1 98.69 12 ILE B C 1
ATOM 1724 O O . ILE B 1 12 ? -4.926 4.801 10.633 1 98.69 12 ILE B O 1
ATOM 1728 N N . ALA B 1 13 ? -5.676 6.871 10.953 1 98.75 13 ALA B N 1
ATOM 1729 C CA . ALA B 1 13 ? -6.246 7.012 9.617 1 98.75 13 ALA B CA 1
ATOM 1730 C C . ALA B 1 13 ? -5.246 7.664 8.656 1 98.75 13 ALA B C 1
ATOM 1732 O O . ALA B 1 13 ? -4.922 8.844 8.797 1 98.75 13 ALA B O 1
ATOM 1733 N N . ILE B 1 14 ? -4.691 6.91 7.773 1 98.81 14 ILE B N 1
ATOM 1734 C CA . ILE B 1 14 ? -3.889 7.48 6.699 1 98.81 14 ILE B CA 1
ATOM 1735 C C . ILE B 1 14 ? -4.805 7.98 5.582 1 98.81 14 ILE B C 1
ATOM 1737 O O . ILE B 1 14 ? -5.52 7.191 4.961 1 98.81 14 ILE B O 1
ATOM 1741 N N . CYS B 1 15 ? -4.82 9.242 5.348 1 98.62 15 CYS B N 1
ATOM 1742 C CA . CYS B 1 15 ? -5.695 9.891 4.371 1 98.62 15 CYS B CA 1
ATOM 1743 C C . CYS B 1 15 ? -4.891 10.438 3.199 1 98.62 15 CYS B C 1
ATOM 1745 O O . CYS B 1 15 ? -3.941 11.195 3.393 1 98.62 15 CYS B O 1
ATOM 1747 N N . PHE B 1 16 ? -5.238 10.031 2.037 1 97.56 16 PHE B N 1
ATOM 1748 C CA . PHE B 1 16 ? -4.512 10.508 0.868 1 97.56 16 PHE B CA 1
ATOM 1749 C C . PHE B 1 16 ? -5.473 10.867 -0.259 1 97.56 16 PHE B C 1
ATOM 1751 O O . PHE B 1 16 ? -6.125 9.992 -0.829 1 97.56 16 PHE B O 1
ATOM 1758 N N . PRO B 1 17 ? -5.59 12.188 -0.538 1 95.69 17 PRO B N 1
ATOM 1759 C CA . PRO B 1 17 ? -6.367 12.586 -1.711 1 95.69 17 PRO B CA 1
ATOM 1760 C C . PRO B 1 17 ? -5.746 12.117 -3.023 1 95.69 17 PRO B C 1
ATOM 1762 O O . PRO B 1 17 ? -4.531 12.234 -3.213 1 95.69 17 PRO B O 1
ATOM 1765 N N . SER B 1 18 ? -6.527 11.492 -3.824 1 94.81 18 SER B N 1
ATOM 1766 C CA . SER B 1 18 ? -6.07 11.062 -5.145 1 94.81 18 SER B CA 1
ATOM 1767 C C . SER B 1 18 ? -7.246 10.75 -6.062 1 94.81 18 SER B C 1
ATOM 1769 O O . SER B 1 18 ? -8.391 10.719 -5.617 1 94.81 18 SER B O 1
ATOM 1771 N N . GLY B 1 19 ? -6.949 10.695 -7.328 1 93.12 19 GLY B N 1
ATOM 1772 C CA . GLY B 1 19 ? -7.926 10.094 -8.227 1 93.12 19 GLY B CA 1
ATOM 1773 C C . GLY B 1 19 ? -8.023 8.586 -8.078 1 93.12 19 GLY B C 1
ATOM 1774 O O . GLY B 1 19 ? -7.871 8.055 -6.977 1 93.12 19 GLY B O 1
ATOM 1775 N N . ALA B 1 20 ? -8.328 7.918 -9.172 1 92.56 20 ALA B N 1
ATOM 1776 C CA . ALA B 1 20 ? -8.539 6.473 -9.148 1 92.56 20 ALA B CA 1
ATOM 1777 C C . ALA B 1 20 ? -7.207 5.727 -9.125 1 92.56 20 ALA B C 1
ATOM 1779 O O . ALA B 1 20 ? -7.168 4.523 -8.844 1 92.56 20 ALA B O 1
ATOM 1780 N N . MET B 1 21 ? -6.145 6.48 -9.445 1 95.5 21 MET B N 1
ATOM 1781 C CA . MET B 1 21 ? -4.824 5.867 -9.555 1 95.5 21 MET B CA 1
ATOM 1782 C C . MET B 1 21 ? -3.814 6.59 -8.664 1 95.5 21 MET B C 1
ATOM 1784 O O . MET B 1 21 ? -3.971 7.777 -8.383 1 95.5 21 MET B O 1
ATOM 1788 N N . VAL B 1 22 ? -2.785 5.867 -8.234 1 95.81 22 VAL B N 1
ATOM 1789 C CA . VAL B 1 22 ? -1.671 6.449 -7.496 1 95.81 22 VAL B CA 1
ATOM 1790 C C . VAL B 1 22 ? -0.35 5.918 -8.047 1 95.81 22 VAL B C 1
ATOM 1792 O O . VAL B 1 22 ? -0.315 4.859 -8.68 1 95.81 22 VAL B O 1
ATOM 1795 N N . HIS B 1 23 ? 0.71 6.691 -7.797 1 95.56 23 HIS B N 1
ATOM 1796 C CA . HIS B 1 23 ? 2.039 6.23 -8.188 1 95.56 23 HIS B CA 1
ATOM 1797 C C . HIS B 1 23 ? 2.436 4.977 -7.414 1 95.56 23 HIS B C 1
ATOM 1799 O O . HIS B 1 23 ? 2.174 4.871 -6.215 1 95.56 23 HIS B O 1
ATOM 1805 N N . VAL B 1 24 ? 3.127 4.047 -8.109 1 96.06 24 VAL B N 1
ATOM 1806 C CA . VAL B 1 24 ? 3.619 2.824 -7.48 1 96.06 24 VAL B CA 1
ATOM 1807 C C . VAL B 1 24 ? 4.562 3.176 -6.328 1 96.06 24 VAL B C 1
ATOM 1809 O O . VAL B 1 24 ? 4.535 2.533 -5.277 1 96.06 24 VAL B O 1
ATOM 1812 N N . ASP B 1 25 ? 5.379 4.18 -6.523 1 95.12 25 ASP B N 1
ATOM 1813 C CA . ASP B 1 25 ? 6.312 4.598 -5.48 1 95.12 25 ASP B CA 1
ATOM 1814 C C . ASP B 1 25 ? 5.57 5.02 -4.215 1 95.12 25 ASP B C 1
ATOM 1816 O O . ASP B 1 25 ? 6.02 4.742 -3.104 1 95.12 25 ASP B O 1
ATOM 1820 N N . PHE B 1 26 ? 4.48 5.695 -4.375 1 96.62 26 PHE B N 1
ATOM 1821 C CA . PHE B 1 26 ? 3.643 6.082 -3.246 1 96.62 26 PHE B CA 1
ATOM 1822 C C . PHE B 1 26 ? 3.107 4.852 -2.523 1 96.62 26 PHE B C 1
ATOM 1824 O O . PHE B 1 26 ? 3.191 4.758 -1.298 1 96.62 26 PHE B O 1
ATOM 1831 N N . MET B 1 27 ? 2.547 3.934 -3.256 1 96.94 27 MET B N 1
ATOM 1832 C CA . MET B 1 27 ? 2.025 2.699 -2.676 1 96.94 27 MET B CA 1
ATOM 1833 C C . MET B 1 27 ? 3.105 1.971 -1.884 1 96.94 27 MET B C 1
ATOM 1835 O O . MET B 1 27 ? 2.879 1.567 -0.742 1 96.94 27 MET B O 1
ATOM 1839 N N . ILE B 1 28 ? 4.227 1.782 -2.473 1 97.06 28 ILE B N 1
ATOM 1840 C CA . ILE B 1 28 ? 5.301 1.004 -1.864 1 97.06 28 ILE B CA 1
ATOM 1841 C C . ILE B 1 28 ? 5.793 1.702 -0.598 1 97.06 28 ILE B C 1
ATOM 1843 O O . ILE B 1 28 ? 5.883 1.084 0.465 1 97.06 28 ILE B O 1
ATOM 1847 N N . SER B 1 29 ? 6.09 2.992 -0.669 1 97.19 29 SER B N 1
ATOM 1848 C CA . SER B 1 29 ? 6.621 3.705 0.487 1 97.19 29 SER B CA 1
ATOM 1849 C C . SER B 1 29 ? 5.609 3.744 1.627 1 97.19 29 SER B C 1
ATOM 1851 O O . SER B 1 29 ? 5.977 3.605 2.795 1 97.19 29 SER B O 1
ATOM 1853 N N . THR B 1 30 ? 4.332 3.961 1.277 1 97.88 30 THR B N 1
ATOM 1854 C CA . THR B 1 30 ? 3.287 3.98 2.295 1 97.88 30 THR B CA 1
ATOM 1855 C C . THR B 1 30 ? 3.156 2.615 2.965 1 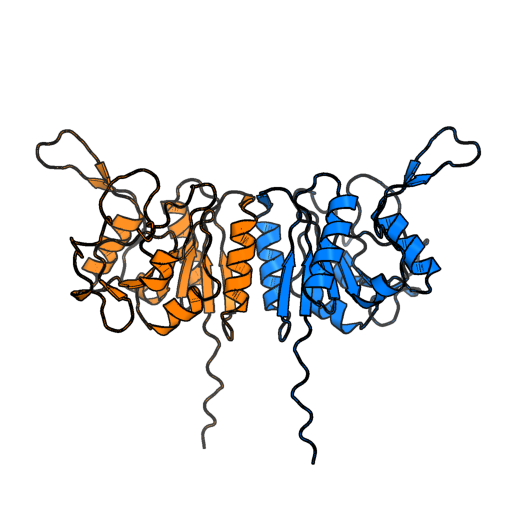97.88 30 THR B C 1
ATOM 1857 O O . THR B 1 30 ? 3.088 2.523 4.191 1 97.88 30 THR B O 1
ATOM 1860 N N . SER B 1 31 ? 3.158 1.569 2.188 1 96.88 31 SER B N 1
ATOM 1861 C CA . SER B 1 31 ? 3.039 0.215 2.719 1 96.88 31 SER B CA 1
ATOM 1862 C C . SER B 1 31 ? 4.223 -0.133 3.615 1 96.88 31 SER B C 1
ATOM 1864 O O . SER B 1 31 ? 4.047 -0.725 4.684 1 96.88 31 SER B O 1
ATOM 1866 N N . ILE B 1 32 ? 5.418 0.175 3.176 1 96 32 ILE B N 1
ATOM 1867 C CA . ILE B 1 32 ? 6.617 -0.116 3.949 1 96 32 ILE B CA 1
ATOM 1868 C C . ILE B 1 32 ? 6.605 0.692 5.246 1 96 32 ILE B C 1
ATOM 1870 O O . ILE B 1 32 ? 6.965 0.18 6.309 1 96 32 ILE B O 1
ATOM 1874 N N . MET B 1 33 ? 6.168 1.951 5.145 1 97.31 33 MET B N 1
ATOM 1875 C CA . MET B 1 33 ? 6.031 2.775 6.344 1 97.31 33 MET B CA 1
ATOM 1876 C C . MET B 1 33 ? 5.078 2.129 7.34 1 97.31 33 MET B C 1
ATOM 1878 O O . MET B 1 33 ? 5.363 2.078 8.539 1 97.31 33 MET B O 1
ATOM 1882 N N . MET B 1 34 ? 3.967 1.646 6.852 1 96.62 34 MET B N 1
ATOM 1883 C CA . MET B 1 34 ? 2.994 0.974 7.707 1 96.62 34 MET B CA 1
ATOM 1884 C C . MET B 1 34 ? 3.617 -0.238 8.391 1 96.62 34 MET B C 1
ATOM 1886 O O . MET B 1 34 ? 3.422 -0.446 9.586 1 96.62 34 MET B O 1
ATOM 1890 N N . GLN B 1 35 ? 4.355 -0.989 7.648 1 93.69 35 GLN B N 1
ATOM 1891 C CA . GLN B 1 35 ? 5.008 -2.176 8.188 1 93.69 35 GLN B CA 1
ATOM 1892 C C . GLN B 1 35 ? 5.996 -1.805 9.289 1 93.69 35 GLN B C 1
ATOM 1894 O O . GLN B 1 35 ? 6.16 -2.547 10.266 1 93.69 35 GLN B O 1
ATOM 1899 N N . HIS B 1 36 ? 6.609 -0.708 9.18 1 95 36 HIS B N 1
ATOM 1900 C CA . HIS B 1 36 ? 7.633 -0.272 10.125 1 95 36 HIS B CA 1
ATOM 1901 C C . HIS B 1 36 ? 7.012 0.447 11.32 1 95 36 HIS B C 1
ATOM 1903 O O . HIS B 1 36 ? 7.727 0.994 12.164 1 95 36 HIS B O 1
ATOM 1909 N N . THR B 1 37 ? 5.742 0.558 11.328 1 95 37 THR B N 1
ATOM 1910 C CA . THR B 1 37 ? 5.012 1.154 12.438 1 95 37 THR B CA 1
ATOM 1911 C C . THR B 1 37 ? 4.145 0.111 13.141 1 95 37 THR B C 1
ATOM 1913 O O . THR B 1 37 ? 2.926 0.086 12.953 1 95 37 THR B O 1
ATOM 1916 N N . PRO B 1 38 ? 4.758 -0.659 13.953 1 85.88 38 PRO B N 1
ATOM 1917 C CA . PRO B 1 38 ? 4.039 -1.773 14.57 1 85.88 38 PRO B CA 1
ATOM 1918 C C . PRO B 1 38 ? 3.053 -1.315 15.641 1 85.88 38 PRO B C 1
ATOM 1920 O O . PRO B 1 38 ? 3.094 -0.16 16.078 1 85.88 38 PRO B O 1
ATOM 1923 N N . ASP B 1 39 ? 2.135 -2.182 15.969 1 88.44 39 ASP B N 1
ATOM 1924 C CA . ASP B 1 39 ? 1.198 -2.031 17.078 1 88.44 39 ASP B CA 1
ATOM 1925 C C . ASP B 1 39 ? 0.219 -0.889 16.812 1 88.44 39 ASP B C 1
ATOM 1927 O O . ASP B 1 39 ? -0.14 -0.15 17.734 1 88.44 39 ASP B O 1
ATOM 1931 N N . VAL B 1 40 ? -0.032 -0.642 15.578 1 93.94 40 VAL B N 1
ATOM 1932 C CA . VAL B 1 40 ? -0.985 0.368 15.133 1 93.94 40 VAL B CA 1
ATOM 1933 C C . VAL B 1 40 ? -2.047 -0.278 14.242 1 93.94 40 VAL B C 1
ATOM 1935 O O . VAL B 1 40 ? -1.739 -1.168 13.445 1 93.94 40 VAL B O 1
ATOM 1938 N N . GLU B 1 41 ? -3.211 0.083 14.484 1 95 41 GLU B N 1
ATOM 1939 C CA . GLU B 1 41 ? -4.273 -0.232 13.539 1 95 41 GLU B CA 1
ATOM 1940 C C . GLU B 1 41 ? -4.438 0.876 12.5 1 95 41 GLU B C 1
ATOM 1942 O O . GLU B 1 41 ? -4.707 2.027 12.852 1 95 41 GLU B O 1
ATOM 1947 N N . PHE B 1 42 ? -4.305 0.488 11.258 1 96.94 42 PHE B N 1
ATOM 1948 C CA . PHE B 1 42 ? -4.383 1.491 10.203 1 96.94 42 PHE B CA 1
ATOM 1949 C C . PHE B 1 42 ? -5.746 1.46 9.523 1 96.94 42 PHE B C 1
ATOM 1951 O O . PHE B 1 42 ? -6.305 0.386 9.297 1 96.94 42 PHE B O 1
ATOM 1958 N N . ILE B 1 43 ? -6.207 2.6 9.25 1 97.25 43 ILE B N 1
ATOM 1959 C CA . ILE B 1 43 ? -7.324 2.83 8.344 1 97.25 43 ILE B CA 1
ATOM 1960 C C . ILE B 1 43 ? -6.852 3.645 7.141 1 97.25 43 ILE B C 1
ATOM 1962 O O . ILE B 1 43 ? -6.195 4.676 7.297 1 97.25 43 ILE B O 1
ATOM 1966 N N . LEU B 1 44 ? -7.09 3.139 5.969 1 98.12 44 LEU B N 1
ATOM 1967 C CA . LEU B 1 44 ? -6.738 3.881 4.762 1 98.12 44 LEU B CA 1
ATOM 1968 C C . LEU B 1 44 ? -7.961 4.582 4.18 1 98.12 44 LEU B C 1
ATOM 1970 O O . LEU B 1 44 ? -8.984 3.941 3.92 1 98.12 44 LEU B O 1
ATOM 1974 N N . ILE B 1 45 ? -7.859 5.855 4.008 1 97.88 45 ILE B N 1
ATOM 1975 C CA . ILE B 1 45 ? -8.969 6.664 3.514 1 97.88 45 ILE B CA 1
ATOM 1976 C C . ILE B 1 45 ? -8.539 7.406 2.25 1 97.88 45 ILE B C 1
ATOM 1978 O O . ILE B 1 45 ? -7.566 8.172 2.268 1 97.88 45 ILE B O 1
ATOM 1982 N N . ASN B 1 46 ? -9.203 7.121 1.216 1 97.12 46 ASN B N 1
ATOM 1983 C CA . ASN B 1 46 ? -9.039 7.848 -0.04 1 97.12 46 ASN B CA 1
ATOM 1984 C C . ASN B 1 46 ? -10.273 8.672 -0.38 1 97.12 46 ASN B C 1
ATOM 1986 O O . ASN B 1 46 ? -11.406 8.211 -0.191 1 97.12 46 ASN B O 1
ATOM 1990 N N . ASN B 1 47 ? -10.086 9.828 -0.731 1 95.12 47 ASN B N 1
ATOM 1991 C CA . ASN B 1 47 ? -11.141 10.664 -1.3 1 95.12 47 ASN B CA 1
ATOM 1992 C C . ASN B 1 47 ? -10.758 11.195 -2.678 1 95.12 47 ASN B C 1
ATOM 1994 O O . ASN B 1 47 ? -9.648 11.695 -2.867 1 95.12 47 ASN B O 1
ATOM 1998 N N . LYS B 1 48 ? -11.656 11.156 -3.627 1 92.56 48 LYS B N 1
ATOM 1999 C CA . LYS B 1 48 ? -11.32 11.359 -5.031 1 92.56 48 LYS B CA 1
ATOM 2000 C C . LYS B 1 48 ? -11.742 12.75 -5.504 1 92.56 48 LYS B C 1
ATOM 2002 O O . LYS B 1 48 ? -11.609 13.078 -6.684 1 92.56 48 LYS B O 1
ATOM 2007 N N . SER B 1 49 ? -12.234 13.602 -4.66 1 93.19 49 SER B N 1
ATOM 2008 C CA . SER B 1 49 ? -12.617 14.953 -5.055 1 93.19 49 SER B CA 1
ATOM 2009 C C . SER B 1 49 ? -11.422 15.719 -5.617 1 93.19 49 SER B C 1
ATOM 2011 O O . SER B 1 49 ? -10.336 15.695 -5.035 1 93.19 49 SER B O 1
ATOM 2013 N N . PRO B 1 50 ? -11.664 16.328 -6.727 1 91.56 50 PRO B N 1
ATOM 2014 C CA . PRO B 1 50 ? -10.57 17.141 -7.277 1 91.56 50 PRO B CA 1
ATOM 2015 C C . PRO B 1 50 ? -10.273 18.375 -6.441 1 91.56 50 PRO B C 1
ATOM 2017 O O . PRO B 1 50 ? -9.203 18.984 -6.582 1 91.56 50 PRO B O 1
ATOM 2020 N N . ASN B 1 51 ? -11.242 18.844 -5.715 1 95.19 51 ASN B N 1
ATOM 2021 C CA . ASN B 1 51 ? -11.023 19.938 -4.762 1 95.19 51 ASN B CA 1
ATOM 2022 C C . ASN B 1 51 ? -10.375 19.422 -3.477 1 95.19 51 ASN B C 1
ATOM 2024 O O . ASN B 1 51 ? -11.023 18.766 -2.664 1 95.19 51 ASN B O 1
ATOM 2028 N N . ILE B 1 52 ? -9.164 19.75 -3.301 1 96 52 ILE B N 1
ATOM 2029 C CA . ILE B 1 52 ? -8.344 19.188 -2.236 1 96 52 ILE B CA 1
ATOM 2030 C C . ILE B 1 52 ? -8.93 19.562 -0.876 1 96 52 ILE B C 1
ATOM 2032 O O . ILE B 1 52 ? -8.859 18.781 0.075 1 96 52 ILE B O 1
ATOM 2036 N N . ALA B 1 53 ? -9.492 20.766 -0.73 1 96.81 53 ALA B N 1
ATOM 2037 C CA . ALA B 1 53 ? -10.109 21.172 0.531 1 96.81 53 ALA B CA 1
ATOM 2038 C C . ALA B 1 53 ? -11.297 20.281 0.872 1 96.81 53 ALA B C 1
ATOM 2040 O O . ALA B 1 53 ? -11.453 19.859 2.02 1 96.81 53 ALA B O 1
ATOM 2041 N N . VAL B 1 54 ? -12.078 20.016 -0.119 1 97.06 54 VAL B N 1
ATOM 2042 C CA . VAL B 1 54 ? -13.227 19.141 0.053 1 97.06 54 VAL B CA 1
ATOM 2043 C C . VAL B 1 54 ? -12.758 17.734 0.428 1 97.06 54 VAL B C 1
ATOM 2045 O O . VAL B 1 54 ? -13.289 17.125 1.354 1 97.06 54 VAL B O 1
ATOM 2048 N N . SER B 1 55 ? -11.781 17.297 -0.258 1 97.25 55 SER B N 1
ATOM 2049 C CA . SER B 1 55 ? -11.227 15.969 -0.007 1 97.25 55 SER B CA 1
ATOM 2050 C C . SER B 1 55 ? -10.711 15.844 1.422 1 97.25 55 SER B C 1
ATOM 2052 O O . SER B 1 55 ? -10.984 14.859 2.105 1 97.25 55 SER B O 1
ATOM 2054 N N . ARG B 1 56 ? -10.023 16.797 1.911 1 98.31 56 ARG B N 1
ATOM 2055 C CA . ARG B 1 56 ? -9.438 16.75 3.246 1 98.31 56 ARG B CA 1
ATOM 2056 C C . ARG B 1 56 ? -10.516 16.828 4.32 1 98.31 56 ARG B C 1
ATOM 2058 O O . ARG B 1 56 ? -10.477 16.078 5.309 1 98.31 56 ARG B O 1
ATOM 2065 N N . ASN B 1 57 ? -11.492 17.672 4.098 1 98.62 57 ASN B N 1
ATOM 2066 C CA . ASN B 1 57 ? -12.586 17.75 5.062 1 98.62 57 ASN B CA 1
ATOM 2067 C C . ASN B 1 57 ? -13.359 16.438 5.137 1 98.62 57 ASN B C 1
ATOM 2069 O O . ASN B 1 57 ? -13.711 15.977 6.227 1 98.62 57 ASN B O 1
ATOM 2073 N N . ALA B 1 58 ? -13.617 15.852 3.979 1 98.19 58 ALA B N 1
ATOM 2074 C CA . ALA B 1 58 ? -14.297 14.562 3.945 1 98.19 58 ALA B CA 1
ATOM 2075 C C . ALA B 1 58 ? -13.484 13.492 4.664 1 98.19 58 ALA B C 1
ATOM 2077 O O . ALA B 1 58 ? -14.039 12.648 5.367 1 98.19 58 ALA B O 1
ATOM 2078 N N . SER B 1 59 ? -12.188 13.516 4.488 1 98.5 59 SER B N 1
ATOM 2079 C CA . SER B 1 59 ? -11.297 12.555 5.125 1 98.5 59 SER B CA 1
ATOM 2080 C C . SER B 1 59 ? -11.336 12.68 6.645 1 98.5 59 SER B C 1
ATOM 2082 O O . SER B 1 59 ? -11.32 11.68 7.359 1 98.5 59 SER B O 1
ATOM 2084 N N . VAL B 1 60 ? -11.375 13.906 7.141 1 98.69 60 VAL B N 1
ATOM 2085 C CA . VAL B 1 60 ? -11.477 14.125 8.578 1 98.69 60 VAL B CA 1
ATOM 2086 C C . VAL B 1 60 ? -12.758 13.484 9.109 1 98.69 60 VAL B C 1
ATOM 2088 O O . VAL B 1 60 ? -12.734 12.789 10.125 1 98.69 60 VAL B O 1
ATOM 2091 N N . ALA B 1 61 ? -13.852 13.719 8.398 1 98.5 61 ALA B N 1
ATOM 2092 C CA . ALA B 1 61 ? -15.141 13.164 8.812 1 98.5 61 ALA B CA 1
ATOM 2093 C C . ALA B 1 61 ? -15.094 11.641 8.852 1 98.5 61 ALA B C 1
ATOM 2095 O O . ALA B 1 61 ? -15.578 11.023 9.805 1 98.5 61 ALA B O 1
ATOM 2096 N N . MET B 1 62 ? -14.5 11.055 7.871 1 98.5 62 MET B N 1
ATOM 2097 C CA . MET B 1 62 ? -14.391 9.602 7.797 1 98.5 62 MET B CA 1
ATOM 2098 C C . MET B 1 62 ? -13.508 9.062 8.914 1 98.5 62 MET B C 1
ATOM 2100 O O . MET B 1 62 ? -13.805 8.016 9.5 1 98.5 62 MET B O 1
ATOM 2104 N N . ALA B 1 63 ? -12.422 9.734 9.188 1 98.62 63 ALA B N 1
ATOM 2105 C CA . ALA B 1 63 ? -11.531 9.336 10.273 1 98.62 63 ALA B CA 1
ATOM 2106 C C . ALA B 1 63 ? -12.234 9.422 11.617 1 98.62 63 ALA B C 1
ATOM 2108 O O . ALA B 1 63 ? -12.031 8.57 12.492 1 98.62 63 ALA B O 1
ATOM 2109 N N . GLN B 1 64 ? -13 10.469 11.812 1 98.31 64 GLN B N 1
ATOM 2110 C CA . GLN B 1 64 ? -13.789 10.609 13.031 1 98.31 64 GLN B CA 1
ATOM 2111 C C . GLN B 1 64 ? -14.789 9.469 13.18 1 98.31 64 GLN B C 1
ATOM 2113 O O . GLN B 1 64 ? -14.914 8.875 14.258 1 98.31 64 GLN B O 1
ATOM 2118 N N . GLU B 1 65 ? -15.477 9.172 12.102 1 98.12 65 GLU B N 1
ATOM 2119 C CA . GLU B 1 65 ? -16.438 8.07 12.109 1 98.12 65 GLU B CA 1
ATOM 2120 C C . GLU B 1 65 ? -15.758 6.746 12.461 1 98.12 65 GLU B C 1
ATOM 2122 O O . GLU B 1 65 ? -16.344 5.914 13.164 1 98.12 65 GLU B O 1
ATOM 2127 N N . ALA B 1 66 ? -14.555 6.656 12.039 1 97.56 66 ALA B N 1
ATOM 2128 C CA . ALA B 1 66 ? -13.805 5.43 12.281 1 97.56 66 ALA B CA 1
ATOM 2129 C C . ALA B 1 66 ? -13.156 5.441 13.664 1 97.56 66 ALA B C 1
ATOM 2131 O O . ALA B 1 66 ? -12.461 4.496 14.031 1 97.56 66 ALA B O 1
ATOM 2132 N N . LYS B 1 67 ? -13.312 6.5 14.391 1 97.75 67 LYS B N 1
ATOM 2133 C CA . LYS B 1 67 ? -12.797 6.668 15.742 1 97.75 67 LYS B CA 1
ATOM 2134 C C . LYS B 1 67 ? -11.281 6.543 15.773 1 97.75 67 LYS B C 1
ATOM 2136 O O . LYS B 1 67 ? -10.727 5.852 16.625 1 97.75 67 LYS B O 1
ATOM 2141 N N . ALA B 1 68 ? -10.609 7.094 14.75 1 98.5 68 ALA B N 1
ATOM 2142 C CA . ALA B 1 68 ? -9.156 7.141 14.719 1 98.5 68 ALA B CA 1
ATOM 2143 C C . ALA B 1 68 ? -8.609 8.008 15.852 1 98.5 68 ALA B C 1
ATOM 2145 O O . ALA B 1 68 ? -9.273 8.945 16.297 1 98.5 68 ALA B O 1
ATOM 2146 N N . ASP B 1 69 ? -7.418 7.707 16.328 1 98.56 69 ASP B N 1
ATOM 2147 C CA . ASP B 1 69 ? -6.715 8.523 17.297 1 98.56 69 ASP B CA 1
ATOM 2148 C C . ASP B 1 69 ? -5.902 9.625 16.625 1 98.56 69 ASP B C 1
ATOM 2150 O O . ASP B 1 69 ? -5.73 10.711 17.172 1 98.56 69 ASP B O 1
ATOM 2154 N N . TYR B 1 70 ? -5.406 9.297 15.469 1 98.75 70 TYR B N 1
ATOM 2155 C CA . TYR B 1 70 ? -4.602 10.219 14.664 1 98.75 70 TYR B CA 1
ATOM 2156 C C . TYR B 1 70 ? -5.074 10.234 13.219 1 98.75 70 TYR B C 1
ATOM 2158 O O . TYR B 1 70 ? -5.621 9.25 12.727 1 98.75 70 TYR B O 1
ATOM 2166 N N . LEU B 1 71 ? -4.922 11.344 12.625 1 98.81 71 LEU B N 1
ATOM 2167 C CA . LEU B 1 71 ? -5.051 11.516 11.18 1 98.81 71 LEU B CA 1
ATOM 2168 C C . LEU B 1 71 ? -3.699 11.82 10.547 1 98.81 71 LEU B C 1
ATOM 2170 O O . LEU B 1 71 ? -2.988 12.727 10.992 1 98.81 71 LEU B O 1
ATOM 2174 N N . PHE B 1 72 ? -3.314 11.055 9.641 1 98.81 72 PHE B N 1
ATOM 2175 C CA . PHE B 1 72 ? -2.086 11.273 8.891 1 98.81 72 PHE B CA 1
ATOM 2176 C C . PHE B 1 72 ? -2.395 11.57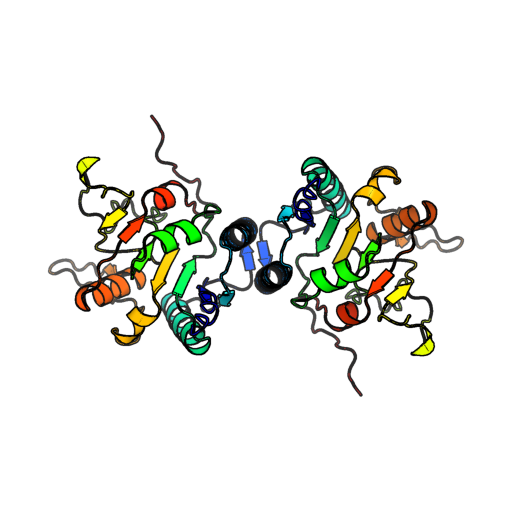8 7.43 1 98.81 72 PHE B C 1
ATOM 2178 O O . PHE B 1 72 ? -2.717 10.68 6.652 1 98.81 72 PHE B O 1
ATOM 2185 N N . PHE B 1 73 ? -2.312 12.844 7.074 1 98.62 73 PHE B N 1
ATOM 2186 C CA . PHE B 1 73 ? -2.428 13.211 5.668 1 98.62 73 PHE B CA 1
ATOM 2187 C C . PHE B 1 73 ? -1.126 12.93 4.926 1 98.62 73 PHE B C 1
ATOM 2189 O O . PHE B 1 73 ? -0.048 13.312 5.387 1 98.62 73 PHE B O 1
ATOM 2196 N N . LEU B 1 74 ? -1.24 12.258 3.85 1 97.69 74 LEU B N 1
ATOM 2197 C CA . LEU B 1 74 ? -0.122 11.969 2.959 1 97.69 74 LEU B CA 1
ATOM 2198 C C . LEU B 1 74 ? -0.535 12.125 1.499 1 97.69 74 LEU B C 1
ATOM 2200 O O . LEU B 1 74 ? -1.32 11.32 0.985 1 97.69 74 LEU B O 1
ATOM 2204 N N . ASP B 1 75 ? 0.005 13.18 0.834 1 95.5 75 ASP B N 1
ATOM 2205 C CA . ASP B 1 75 ? -0.345 13.383 -0.568 1 95.5 75 ASP B CA 1
ATOM 2206 C C . ASP B 1 75 ? 0.177 12.234 -1.435 1 95.5 75 ASP B C 1
ATOM 2208 O O . ASP B 1 75 ? 1.275 11.727 -1.202 1 95.5 75 ASP B O 1
ATOM 2212 N N . SER B 1 76 ? -0.557 11.875 -2.463 1 94.81 76 SER B N 1
ATOM 2213 C CA . SER B 1 76 ? -0.299 10.672 -3.246 1 94.81 76 SER B CA 1
ATOM 2214 C C . SER B 1 76 ? 0.92 10.844 -4.145 1 94.81 76 SER B C 1
ATOM 2216 O O . SER B 1 76 ? 1.33 9.914 -4.836 1 94.81 76 SER B O 1
ATOM 2218 N N . ASP B 1 77 ? 1.509 12.008 -4.207 1 92 77 ASP B N 1
ATOM 2219 C CA . ASP B 1 77 ? 2.725 12.234 -4.984 1 92 77 ASP B CA 1
ATOM 2220 C C . ASP B 1 77 ? 3.949 12.312 -4.078 1 92 77 ASP B C 1
ATOM 2222 O O . ASP B 1 77 ? 5 12.812 -4.484 1 92 77 ASP B O 1
ATOM 2226 N N . MET B 1 78 ? 3.797 11.898 -2.844 1 92.81 78 MET B N 1
ATOM 2227 C CA . MET B 1 78 ? 4.898 11.914 -1.886 1 92.81 78 MET B CA 1
ATOM 2228 C C . MET B 1 78 ? 5.539 10.539 -1.771 1 92.81 78 MET B C 1
ATOM 2230 O O . MET B 1 78 ? 4.848 9.516 -1.833 1 92.81 78 MET B O 1
ATOM 2234 N N . ASP B 1 79 ? 6.797 10.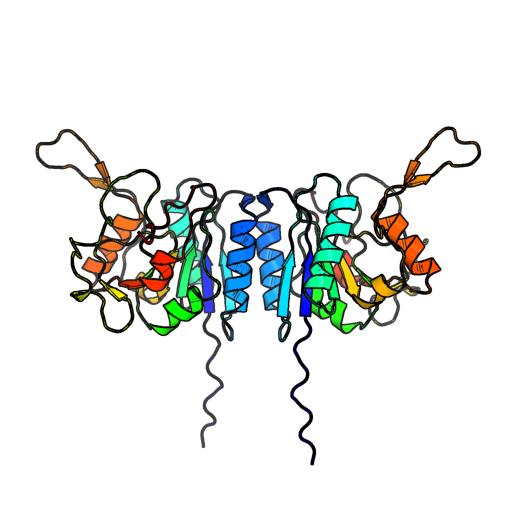461 -1.64 1 92.81 79 ASP B N 1
ATOM 2235 C CA . ASP B 1 79 ? 7.621 9.32 -1.258 1 92.81 79 ASP B CA 1
ATOM 2236 C C . ASP B 1 79 ? 8.266 9.539 0.11 1 92.81 79 ASP B C 1
ATOM 2238 O O . ASP B 1 79 ? 9.031 10.484 0.298 1 92.81 79 ASP B O 1
ATOM 2242 N N . VAL B 1 80 ? 7.938 8.695 1.111 1 95.75 80 VAL B N 1
ATOM 2243 C CA . VAL B 1 80 ? 8.359 8.938 2.488 1 95.75 80 VAL B CA 1
ATOM 2244 C C . VAL B 1 80 ? 9.266 7.801 2.959 1 95.75 80 VAL B C 1
ATOM 2246 O O . VAL B 1 80 ? 9.125 6.66 2.51 1 95.75 80 VAL B O 1
ATOM 2249 N N . PRO B 1 81 ? 10.18 8.102 3.896 1 95.38 81 PRO B N 1
ATOM 2250 C CA . PRO B 1 81 ? 10.984 7.039 4.496 1 95.38 81 PRO B CA 1
ATOM 2251 C C . PRO B 1 81 ? 10.164 6.09 5.363 1 95.38 81 PRO B C 1
ATOM 2253 O O . PRO B 1 81 ? 9.117 6.477 5.887 1 95.38 81 PRO B O 1
ATOM 2256 N N . PRO B 1 82 ? 10.68 4.895 5.555 1 96.38 82 PRO B N 1
ATOM 2257 C CA . PRO B 1 82 ? 9.953 3.871 6.305 1 96.38 82 PRO B CA 1
ATOM 2258 C C . PRO B 1 82 ? 9.664 4.289 7.746 1 96.38 82 PRO B C 1
ATOM 2260 O O . PRO B 1 82 ? 8.672 3.84 8.336 1 96.38 82 PRO B O 1
ATOM 2263 N N . ASP B 1 83 ? 10.484 5.172 8.312 1 96.88 83 ASP B N 1
ATOM 2264 C CA . ASP B 1 83 ? 10.359 5.469 9.734 1 96.88 83 ASP B CA 1
ATOM 2265 C C . ASP B 1 83 ? 9.586 6.766 9.953 1 96.88 83 ASP B C 1
ATOM 2267 O O . ASP B 1 83 ? 9.555 7.293 11.07 1 96.88 83 ASP B O 1
ATOM 2271 N N . THR B 1 84 ? 8.953 7.277 8.945 1 97.19 84 THR B N 1
ATOM 2272 C CA . THR B 1 84 ? 8.281 8.57 9.023 1 97.19 84 THR B CA 1
ATOM 2273 C C . THR B 1 84 ? 7.25 8.578 10.148 1 97.19 84 THR B C 1
ATOM 2275 O O . THR B 1 84 ? 7.34 9.391 11.07 1 97.19 84 THR B O 1
ATOM 2278 N N . LEU B 1 85 ? 6.297 7.656 10.109 1 97.88 85 LEU B N 1
ATOM 2279 C CA . LEU B 1 85 ? 5.168 7.699 11.039 1 97.88 85 LEU B CA 1
ATOM 2280 C C . LEU B 1 85 ? 5.621 7.391 12.461 1 97.88 85 LEU B C 1
ATOM 2282 O O . LEU B 1 85 ? 5.176 8.031 13.414 1 97.88 85 LEU B O 1
ATOM 2286 N N . ILE B 1 86 ? 6.473 6.367 12.617 1 96.44 86 ILE B N 1
ATOM 2287 C CA . ILE B 1 86 ? 6.938 6.012 13.953 1 96.44 86 ILE B CA 1
ATOM 2288 C C . ILE B 1 86 ? 7.699 7.188 14.562 1 96.44 86 ILE B C 1
ATOM 2290 O O . ILE B 1 86 ? 7.602 7.445 15.766 1 96.44 86 ILE B O 1
ATOM 2294 N N . ARG B 1 87 ? 8.445 7.859 13.773 1 96 87 ARG B N 1
ATOM 2295 C CA . ARG B 1 87 ? 9.18 9.023 14.25 1 96 87 ARG B CA 1
ATOM 2296 C C . ARG B 1 87 ? 8.227 10.148 14.641 1 96 87 ARG B C 1
ATOM 2298 O O . ARG B 1 87 ? 8.344 10.719 15.727 1 96 87 ARG B O 1
ATOM 2305 N N . LEU B 1 88 ? 7.312 10.477 13.773 1 97.31 88 LEU B N 1
ATOM 2306 C CA . LEU B 1 88 ? 6.371 11.539 14.094 1 97.31 88 LEU B CA 1
ATOM 2307 C C . LEU B 1 88 ? 5.59 11.219 15.359 1 97.31 88 LEU B C 1
ATOM 2309 O O . LEU B 1 88 ? 5.383 12.094 16.203 1 97.31 88 LEU B O 1
ATOM 2313 N N . LEU B 1 89 ? 5.141 10.016 15.516 1 97.31 89 LEU B N 1
ATOM 2314 C CA . LEU B 1 89 ? 4.398 9.562 16.688 1 97.31 89 LEU B CA 1
ATOM 2315 C C . LEU B 1 89 ? 5.242 9.711 17.953 1 97.31 89 LEU B C 1
ATOM 2317 O O . LEU B 1 89 ? 4.719 10.047 19.016 1 97.31 89 LEU B O 1
ATOM 2321 N N . SER B 1 90 ? 6.496 9.453 17.812 1 95.88 90 SER B N 1
ATOM 2322 C CA . SER B 1 90 ? 7.379 9.414 18.969 1 95.88 90 SER B CA 1
ATOM 2323 C C . SER B 1 90 ? 7.496 10.789 19.625 1 95.88 90 SER B C 1
ATOM 2325 O O . SER B 1 90 ? 7.836 10.891 20.812 1 95.88 90 SER B O 1
ATOM 2327 N N . HIS B 1 91 ? 7.242 11.82 18.906 1 96.25 91 HIS B N 1
ATOM 2328 C CA . HIS B 1 91 ? 7.379 13.172 19.438 1 96.25 91 HIS B CA 1
ATOM 2329 C C . HIS B 1 91 ? 6.176 13.555 20.297 1 96.25 91 HIS B C 1
ATOM 2331 O O . HIS B 1 91 ? 6.223 14.539 21.031 1 96.25 91 HIS B O 1
ATOM 2337 N N . ASN B 1 92 ? 5.055 12.836 20.156 1 96.5 92 ASN B N 1
ATOM 2338 C CA . ASN B 1 92 ? 3.836 13.078 20.906 1 96.5 92 ASN B CA 1
ATOM 2339 C C . ASN B 1 92 ? 3.381 14.531 20.797 1 96.5 92 ASN B C 1
ATOM 2341 O O . ASN B 1 92 ? 3.111 15.188 21.797 1 96.5 92 ASN B O 1
ATOM 2345 N N . LYS B 1 93 ? 3.395 15.023 19.594 1 97.5 93 LYS B N 1
ATOM 2346 C CA . LYS B 1 93 ? 2.891 16.375 19.312 1 97.5 93 LYS B CA 1
ATOM 2347 C C . LYS B 1 93 ? 1.467 16.312 18.781 1 97.5 93 LYS B C 1
ATOM 2349 O O . LYS B 1 93 ? 1.066 15.328 18.156 1 97.5 93 LYS B O 1
ATOM 2354 N N . ASP B 1 94 ? 0.714 17.406 18.984 1 98.5 94 ASP B N 1
ATOM 2355 C CA . ASP B 1 94 ? -0.659 17.469 18.484 1 98.5 94 ASP B CA 1
ATOM 2356 C C . ASP B 1 94 ? -0.691 17.594 16.969 1 98.5 94 ASP B C 1
ATOM 2358 O O . ASP B 1 94 ? -1.561 17 16.312 1 98.5 94 ASP B O 1
ATOM 2362 N N . ILE B 1 95 ? 0.16 18.406 16.391 1 98.5 95 ILE B N 1
ATOM 2363 C CA . ILE B 1 95 ? 0.283 18.656 14.961 1 98.5 95 ILE B CA 1
ATOM 2364 C C . ILE B 1 95 ? 1.758 18.672 14.57 1 98.5 95 ILE B C 1
ATOM 2366 O O . ILE B 1 95 ? 2.516 19.531 15.023 1 98.5 95 ILE B O 1
ATOM 2370 N N . ILE B 1 96 ? 2.16 17.734 13.766 1 97.75 96 ILE B N 1
ATOM 2371 C CA . ILE B 1 96 ? 3.561 17.641 13.367 1 97.75 96 ILE B CA 1
ATOM 2372 C C . ILE B 1 96 ? 3.656 17.109 11.945 1 97.75 96 ILE B C 1
ATOM 2374 O O . ILE B 1 96 ? 2.879 16.234 11.547 1 97.75 96 ILE B O 1
ATOM 2378 N N . GLY B 1 97 ? 4.555 17.578 11.141 1 96.75 97 GLY B N 1
ATOM 2379 C CA . GLY B 1 97 ? 4.711 17.125 9.766 1 96.75 97 GLY B CA 1
ATOM 2380 C C . GLY B 1 97 ? 6.055 17.5 9.164 1 96.75 97 GLY B C 1
ATOM 2381 O O . GLY B 1 97 ? 7.016 17.75 9.891 1 96.75 97 GLY B O 1
ATOM 2382 N N . ALA B 1 98 ? 6.156 17.312 7.91 1 93.31 98 ALA B N 1
ATOM 2383 C CA . ALA B 1 98 ? 7.367 17.641 7.152 1 93.31 98 ALA B CA 1
ATOM 2384 C C . ALA B 1 98 ? 7.223 18.969 6.426 1 93.31 98 ALA B C 1
ATOM 2386 O O . ALA B 1 98 ? 6.121 19.344 6.008 1 93.31 98 ALA B O 1
ATOM 2387 N N . ASN B 1 99 ? 8.344 19.703 6.344 1 83.94 99 ASN B N 1
ATOM 2388 C CA . ASN B 1 99 ? 8.43 20.922 5.547 1 83.94 99 ASN B CA 1
ATOM 2389 C C . ASN B 1 99 ? 8.914 20.641 4.129 1 83.94 99 ASN B C 1
ATOM 2391 O O . ASN B 1 99 ? 10.102 20.781 3.828 1 83.94 99 ASN B O 1
ATOM 2395 N N . TYR B 1 100 ? 8.125 20.047 3.279 1 67.94 100 TYR B N 1
ATOM 2396 C CA . TYR B 1 100 ? 8.617 19.688 1.951 1 67.94 100 TYR B CA 1
ATOM 2397 C C . TYR B 1 100 ? 8.359 20.828 0.962 1 67.94 100 TYR B C 1
ATOM 2399 O O . TYR B 1 100 ? 7.391 21.578 1.107 1 67.94 100 TYR B O 1
ATOM 2407 N N . ARG B 1 101 ? 9.508 21.328 0.302 1 54.88 101 ARG B N 1
ATOM 2408 C CA . ARG B 1 101 ? 9.477 22.438 -0.634 1 54.88 101 ARG B CA 1
ATOM 2409 C C . ARG B 1 101 ? 8.43 22.219 -1.723 1 54.88 101 ARG B C 1
ATOM 2411 O O . ARG B 1 101 ? 8.336 21.125 -2.277 1 54.88 101 ARG B O 1
ATOM 2418 N N . LYS B 1 102 ? 7.359 23.078 -1.718 1 51.66 102 LYS B N 1
ATOM 2419 C CA . LYS B 1 102 ? 6.449 23.062 -2.857 1 51.66 102 LYS B CA 1
ATOM 2420 C C . LYS B 1 102 ? 7.203 23.266 -4.168 1 51.66 102 LYS B C 1
ATOM 2422 O O . LYS B 1 102 ? 8.234 23.938 -4.195 1 51.66 102 LYS B O 1
ATOM 2427 N N . ARG B 1 103 ? 6.875 22.547 -5.23 1 44.28 103 ARG B N 1
ATOM 2428 C CA . ARG B 1 103 ? 7.438 22.656 -6.57 1 44.28 103 ARG B CA 1
ATOM 2429 C C . ARG B 1 103 ? 7.766 24.109 -6.906 1 44.28 103 ARG B C 1
ATOM 2431 O O . ARG B 1 103 ? 8.766 24.391 -7.57 1 44.28 103 ARG B O 1
ATOM 2438 N N . SER B 1 104 ? 6.734 24.844 -7.125 1 36.44 104 SER B N 1
ATOM 2439 C CA . SER B 1 104 ? 6.898 26.141 -7.77 1 36.44 104 SER B CA 1
ATOM 2440 C C . SER B 1 104 ? 7.641 27.125 -6.867 1 36.44 104 SER B C 1
ATOM 2442 O O . SER B 1 104 ? 8.203 28.109 -7.344 1 36.44 104 SER B O 1
ATOM 2444 N N . GLU B 1 105 ? 6.992 27.516 -5.793 1 35.94 105 GLU B N 1
ATOM 2445 C CA . GLU B 1 105 ? 7.238 28.844 -5.262 1 35.94 105 GLU B CA 1
ATOM 2446 C C . GLU B 1 105 ? 8.57 28.906 -4.508 1 35.94 105 GLU B C 1
ATOM 2448 O O . GLU B 1 105 ? 8.875 28.016 -3.719 1 35.94 105 GLU B O 1
ATOM 2453 N N . ASP B 1 106 ? 9.656 29.391 -5.098 1 35.03 106 ASP B N 1
ATOM 2454 C CA . ASP B 1 106 ? 10.766 30.031 -4.395 1 35.03 106 ASP B CA 1
ATOM 2455 C C . ASP B 1 106 ? 10.336 30.516 -3.012 1 35.03 106 ASP B C 1
ATOM 2457 O O . ASP B 1 106 ? 10.867 31.5 -2.496 1 35.03 106 ASP B O 1
ATOM 2461 N N . ILE B 1 107 ? 9.07 30.359 -2.734 1 36 107 ILE B N 1
ATOM 2462 C CA . ILE B 1 107 ? 8.773 30.938 -1.425 1 36 107 ILE B CA 1
ATOM 2463 C C . ILE B 1 107 ? 9.648 30.266 -0.362 1 36 107 ILE B C 1
ATOM 2465 O O . ILE B 1 107 ? 9.789 29.047 -0.339 1 36 107 ILE B O 1
ATOM 2469 N N . GLY B 1 108 ? 10.648 30.953 0.208 1 36.41 108 GLY B N 1
ATOM 2470 C CA . GLY B 1 108 ? 11.297 30.547 1.444 1 36.41 108 GLY B CA 1
ATOM 2471 C C . GLY B 1 108 ? 10.516 29.5 2.221 1 36.41 108 GLY B C 1
ATOM 2472 O O . GLY B 1 108 ? 9.344 29.25 1.926 1 36.41 108 GLY B O 1
ATOM 2473 N N . TYR B 1 109 ? 11.227 28.641 2.891 1 39.81 109 TYR B N 1
ATOM 2474 C CA . TYR B 1 109 ? 10.547 27.719 3.795 1 39.81 109 TYR B CA 1
ATOM 2475 C C . TYR B 1 109 ? 9.195 28.266 4.219 1 39.81 109 TYR B C 1
ATOM 2477 O O . TYR B 1 109 ? 9.117 29.344 4.828 1 39.81 109 TYR B O 1
ATOM 2485 N N . ALA B 1 110 ? 8.273 28.25 3.373 1 40.91 110 ALA B N 1
ATOM 2486 C CA . ALA B 1 110 ? 7.012 28.953 3.604 1 40.91 110 ALA B CA 1
ATOM 2487 C C . ALA B 1 110 ? 6.879 29.359 5.066 1 40.91 110 ALA B C 1
ATOM 2489 O O . ALA B 1 110 ? 6.512 30.5 5.359 1 40.91 110 ALA B O 1
ATOM 2490 N N . GLY B 1 111 ? 6.516 28.516 5.988 1 42.97 111 GLY B N 1
ATOM 2491 C CA . GLY B 1 111 ? 6.203 28.812 7.379 1 42.97 111 GLY B CA 1
ATOM 2492 C C . GLY B 1 111 ? 7.434 29.094 8.219 1 42.97 111 GLY B C 1
ATOM 2493 O O . GLY B 1 111 ? 7.344 29.188 9.445 1 42.97 111 GLY B O 1
ATOM 2494 N N . VAL B 1 112 ? 8.594 28.578 7.715 1 40.81 112 VAL B N 1
ATOM 2495 C CA . VAL B 1 112 ? 9.711 28.781 8.625 1 40.81 112 VAL B CA 1
ATOM 2496 C C . VAL B 1 112 ? 10.141 30.234 8.625 1 40.81 112 VAL B C 1
ATOM 2498 O O . VAL B 1 112 ? 10.336 30.828 7.562 1 40.81 112 VAL B O 1
ATOM 2501 N N . GLU B 1 113 ? 9.797 30.891 9.555 1 39.19 113 GLU B N 1
ATOM 2502 C CA . GLU B 1 113 ? 10.664 32.031 9.828 1 39.19 113 GLU B CA 1
ATOM 2503 C C . GLU B 1 113 ? 12.109 31.734 9.438 1 39.19 113 GLU B C 1
ATOM 2505 O O . GLU B 1 113 ? 12.508 30.562 9.367 1 39.19 113 GLU B O 1
ATOM 2510 N N . LYS B 1 114 ? 12.906 32.719 8.969 1 39.78 114 LYS B N 1
ATOM 2511 C CA . LYS B 1 114 ? 14.359 32.719 8.781 1 39.78 114 LYS B CA 1
ATOM 2512 C C . LYS B 1 114 ? 15.031 31.734 9.734 1 39.78 114 LYS B C 1
ATOM 2514 O O . LYS B 1 114 ? 15.383 32.094 10.859 1 39.78 114 LYS B O 1
ATOM 2519 N N . VAL B 1 115 ? 14.648 30.516 9.883 1 40.22 115 VAL B N 1
ATOM 2520 C CA . VAL B 1 115 ? 15.531 29.688 10.703 1 40.22 115 VAL B CA 1
ATOM 2521 C C . VAL B 1 115 ? 16.922 29.625 10.062 1 40.22 115 VAL B C 1
ATOM 2523 O O . VAL B 1 115 ? 17.094 28.969 9.031 1 40.22 115 VAL B O 1
ATOM 2526 N N . LYS B 1 116 ? 17.531 30.625 9.812 1 40.69 116 LYS B N 1
ATOM 2527 C CA . LYS B 1 116 ? 18.938 30.562 9.406 1 40.69 116 LYS B CA 1
ATOM 2528 C C . LYS B 1 116 ? 19.641 29.375 10.047 1 40.69 116 LYS B C 1
ATOM 2530 O O . LYS B 1 116 ? 20.438 28.703 9.391 1 40.69 116 LYS B O 1
ATOM 2535 N N . LYS B 1 117 ? 20.188 29.469 11.461 1 41.53 117 LYS B N 1
ATOM 2536 C CA . LYS B 1 117 ? 21.312 28.812 12.133 1 41.53 117 LYS B CA 1
ATOM 2537 C C . LYS B 1 117 ? 20.859 27.531 12.812 1 41.53 117 LYS B C 1
ATOM 2539 O O . LYS B 1 117 ? 19.719 27.438 13.289 1 41.53 117 LYS B O 1
ATOM 2544 N N . SER B 1 118 ? 21.547 26.281 12.656 1 46.5 118 SER B N 1
ATOM 2545 C CA . SER B 1 118 ? 21.672 25.094 13.492 1 46.5 118 SER B CA 1
ATOM 2546 C C . SER B 1 118 ? 21.125 25.359 14.898 1 46.5 118 SER B C 1
ATOM 2548 O O . SER B 1 118 ? 20.672 24.438 15.57 1 46.5 118 SER B O 1
ATOM 2550 N N . ASP B 1 119 ? 21.141 26.562 15.203 1 47.53 119 ASP B N 1
ATOM 2551 C CA . ASP B 1 119 ? 20.922 26.875 16.609 1 47.53 119 ASP B CA 1
ATOM 2552 C C . ASP B 1 119 ? 19.438 26.797 16.953 1 47.53 119 ASP B C 1
ATOM 2554 O O . ASP B 1 119 ? 19.062 26.812 18.125 1 47.53 119 ASP B O 1
ATOM 2558 N N . ASP B 1 120 ? 18.5 26.734 15.891 1 50.88 120 ASP B N 1
ATOM 2559 C CA . ASP B 1 120 ? 17.094 26.797 16.219 1 50.88 120 ASP B CA 1
ATOM 2560 C C . ASP B 1 120 ? 16.469 25.391 16.25 1 50.88 120 ASP B C 1
ATOM 2562 O O . ASP B 1 120 ? 15.258 25.25 16.438 1 50.88 120 ASP B O 1
ATOM 2566 N N . LEU B 1 121 ? 17 24.375 15.742 1 55.72 121 LEU B N 1
ATOM 2567 C CA . LEU B 1 121 ? 16.547 23 15.914 1 55.72 121 LEU B CA 1
ATOM 2568 C C . LEU B 1 121 ? 16.406 22.641 17.391 1 55.72 121 LEU B C 1
ATOM 2570 O O . LEU B 1 121 ? 17.297 22.969 18.188 1 55.72 121 LEU B O 1
ATOM 2574 N N . THR B 1 122 ? 15.258 22.516 17.797 1 60.34 122 THR B N 1
ATOM 2575 C CA . THR B 1 122 ? 15.18 21.938 19.141 1 60.34 122 THR B CA 1
ATOM 2576 C C . THR B 1 122 ? 15.906 20.609 19.188 1 60.34 122 THR B C 1
ATOM 2578 O O . THR B 1 122 ? 16.297 20.062 18.156 1 60.34 122 THR B O 1
ATOM 2581 N N . ASP B 1 123 ? 16.234 20.094 20.344 1 57.69 123 ASP B N 1
ATOM 2582 C CA . ASP B 1 123 ? 17 18.906 20.75 1 57.69 123 ASP B CA 1
ATOM 2583 C C . ASP B 1 123 ? 16.547 17.672 19.969 1 57.69 123 ASP B C 1
ATOM 2585 O O . ASP B 1 123 ? 17.328 16.734 19.781 1 57.69 123 ASP B O 1
ATOM 2589 N N . HIS B 1 124 ? 15.383 17.703 19.234 1 72.12 124 HIS B N 1
ATOM 2590 C CA . HIS B 1 124 ? 15.031 16.406 18.688 1 72.12 124 HIS B CA 1
ATOM 2591 C C . HIS B 1 124 ? 14.695 16.5 17.203 1 72.12 124 HIS B C 1
ATOM 2593 O O . HIS B 1 124 ? 13.945 15.672 16.672 1 72.12 124 HIS B O 1
ATOM 2599 N N . GLY B 1 125 ? 15.359 17.688 16.609 1 86.06 125 GLY B N 1
ATOM 2600 C CA . GLY B 1 125 ? 15.172 17.828 15.164 1 86.06 125 GLY B CA 1
ATOM 2601 C C . GLY B 1 125 ? 13.844 18.453 14.797 1 86.06 125 GLY B C 1
ATOM 2602 O O . GLY B 1 125 ? 13.344 18.266 13.688 1 86.06 125 GLY B O 1
ATOM 2603 N N . LEU B 1 126 ? 13.258 19.109 15.82 1 92.44 126 LEU B N 1
ATOM 2604 C CA . LEU B 1 126 ? 11.969 19.75 15.594 1 92.44 126 LEU B CA 1
ATOM 2605 C C . LEU B 1 126 ? 12.133 21.25 15.406 1 92.44 126 LEU B C 1
ATOM 2607 O O . LEU B 1 126 ? 13.008 21.859 16.016 1 92.44 126 LEU B O 1
ATOM 2611 N N . LEU B 1 127 ? 11.359 21.828 14.586 1 90.38 127 LEU B N 1
ATOM 2612 C CA . LEU B 1 127 ? 11.266 23.266 14.375 1 90.38 127 LEU B CA 1
ATOM 2613 C C . LEU B 1 127 ? 9.82 23.734 14.484 1 90.38 127 LEU B C 1
ATOM 2615 O O . LEU B 1 127 ? 8.922 23.141 13.898 1 90.38 127 LEU B O 1
ATOM 2619 N N . PRO B 1 128 ? 9.625 24.766 15.305 1 91.25 128 PRO B N 1
ATOM 2620 C CA . PRO B 1 128 ? 8.266 25.312 15.312 1 91.25 128 PRO B CA 1
ATOM 2621 C C . PRO B 1 128 ? 7.844 25.859 13.945 1 91.25 128 PRO B C 1
ATOM 2623 O O . PRO B 1 128 ? 8.664 26.422 13.227 1 91.25 128 PRO B O 1
ATOM 2626 N N . ALA B 1 129 ? 6.586 25.641 13.633 1 90.88 129 ALA B N 1
ATOM 2627 C CA . ALA B 1 129 ? 6.051 26.078 12.352 1 90.88 129 ALA B CA 1
ATOM 2628 C C . ALA B 1 129 ? 4.906 27.062 12.539 1 90.88 129 ALA B C 1
ATOM 2630 O O . ALA B 1 129 ? 4.105 26.938 13.469 1 90.88 129 ALA B O 1
ATOM 2631 N N . MET B 1 130 ? 4.828 28.031 11.641 1 89.5 130 MET B N 1
ATOM 2632 C CA . MET B 1 130 ? 3.684 28.938 11.609 1 89.5 130 MET B CA 1
ATOM 2633 C C . MET B 1 130 ? 2.67 28.5 10.562 1 89.5 130 MET B C 1
ATOM 2635 O O . MET B 1 130 ? 1.485 28.828 10.664 1 89.5 130 MET B O 1
ATOM 2639 N N . LEU B 1 131 ? 3.18 27.953 9.562 1 92 131 LEU B N 1
ATOM 2640 C CA . LEU B 1 131 ? 2.391 27.328 8.508 1 92 131 LEU B CA 1
ATOM 2641 C C . LEU B 1 131 ? 2.922 25.922 8.188 1 92 131 LEU B C 1
ATOM 2643 O O . LEU B 1 131 ? 4.137 25.719 8.148 1 92 131 LEU B O 1
ATOM 2647 N N . ILE B 1 132 ? 2.039 25 8.023 1 93.31 132 ILE B N 1
ATOM 2648 C CA . ILE B 1 132 ? 2.471 23.625 7.781 1 93.31 132 ILE B CA 1
ATOM 2649 C C . ILE B 1 132 ? 1.694 23.031 6.609 1 93.31 132 ILE B C 1
ATOM 2651 O O . ILE B 1 132 ? 0.463 23.109 6.578 1 93.31 132 ILE B O 1
ATOM 2655 N N . PRO B 1 133 ? 2.408 22.531 5.594 1 93.56 133 PRO B N 1
ATOM 2656 C CA . PRO B 1 133 ? 1.712 21.859 4.496 1 93.56 133 PRO B CA 1
ATOM 2657 C C . PRO B 1 133 ? 1.076 20.547 4.926 1 93.56 133 PRO B C 1
ATOM 2659 O O . PRO B 1 133 ? 1.533 19.906 5.887 1 93.56 133 PRO B O 1
ATOM 2662 N N . THR B 1 134 ? 0.073 20.141 4.258 1 94.94 134 THR B N 1
ATOM 2663 C CA . THR B 1 134 ? -0.71 18.984 4.672 1 94.94 134 THR B CA 1
ATOM 2664 C C . THR B 1 134 ? -0.279 17.734 3.902 1 94.94 134 THR B C 1
ATOM 2666 O O . THR B 1 134 ? -0.852 16.672 4.086 1 94.94 134 THR B O 1
ATOM 2669 N N . GLY B 1 135 ? 0.765 17.797 3.08 1 95 135 GLY B N 1
ATOM 2670 C CA . GLY B 1 135 ? 1.159 16.672 2.25 1 95 135 GLY B CA 1
ATOM 2671 C C . GLY B 1 135 ? 1.79 15.531 3.041 1 95 135 GLY B C 1
ATOM 2672 O O . GLY B 1 135 ? 1.893 14.406 2.549 1 95 135 GLY B O 1
ATOM 2673 N N . CYS B 1 136 ? 2.305 15.805 4.172 1 97.06 136 CYS B N 1
ATOM 2674 C CA . CYS B 1 136 ? 2.885 14.867 5.125 1 97.06 136 CYS B CA 1
ATOM 2675 C C . CYS B 1 136 ? 2.783 15.398 6.547 1 97.06 136 CYS B C 1
ATOM 2677 O O . CYS B 1 136 ? 3.723 16.016 7.051 1 97.06 136 CYS B O 1
ATOM 2679 N N . ILE B 1 137 ? 1.631 15.18 7.191 1 98.12 137 ILE B N 1
ATOM 2680 C CA . ILE B 1 137 ? 1.336 15.797 8.484 1 98.12 137 ILE B CA 1
ATOM 2681 C C . ILE B 1 137 ? 0.539 14.828 9.352 1 98.12 137 ILE B C 1
ATOM 2683 O O . ILE B 1 137 ? -0.362 14.141 8.859 1 98.12 137 ILE B O 1
ATOM 2687 N N . LEU B 1 138 ? 0.902 14.641 10.539 1 98.75 138 LEU B N 1
ATOM 2688 C CA . LEU B 1 138 ? 0.215 13.859 11.562 1 98.75 138 LEU B CA 1
ATOM 2689 C C . LEU B 1 138 ? -0.516 14.766 12.547 1 98.75 138 LEU B C 1
ATOM 2691 O O . LEU B 1 138 ? 0.079 15.695 13.102 1 98.75 138 LEU B O 1
ATOM 2695 N N . ILE B 1 139 ? -1.772 14.523 12.734 1 98.88 139 ILE B N 1
ATOM 2696 C CA . ILE B 1 139 ? -2.623 15.352 13.578 1 98.88 139 ILE B CA 1
ATOM 2697 C C . ILE B 1 139 ? -3.377 14.477 14.578 1 98.88 139 ILE B C 1
ATOM 2699 O O . ILE B 1 139 ? -4.016 13.492 14.188 1 98.88 139 ILE B O 1
ATOM 2703 N N . LYS B 1 140 ? -3.266 14.719 15.836 1 98.81 140 LYS B N 1
ATOM 2704 C CA . LYS B 1 140 ? -4.184 14.078 16.781 1 98.81 140 LYS B CA 1
ATOM 2705 C C . LYS B 1 140 ? -5.637 14.414 16.438 1 98.81 140 LYS B C 1
ATOM 2707 O O . LYS B 1 140 ? -5.965 15.578 16.188 1 98.81 140 LYS B O 1
ATOM 2712 N N . MET B 1 141 ? -6.461 13.43 16.5 1 98.69 141 MET B N 1
ATOM 2713 C CA . MET B 1 141 ? -7.852 13.648 16.109 1 98.69 141 MET B CA 1
ATOM 2714 C C . MET B 1 141 ? -8.531 14.633 17.047 1 98.69 141 MET B C 1
ATOM 2716 O O . MET B 1 141 ? -9.43 15.375 16.641 1 98.69 141 MET B O 1
ATOM 2720 N N . SER B 1 142 ? -8.102 14.766 18.266 1 98.5 142 SER B N 1
ATOM 2721 C CA . SER B 1 142 ? -8.688 15.656 19.25 1 98.5 142 SER B CA 1
ATOM 2722 C C . SER B 1 142 ? -8.539 17.125 18.844 1 98.5 142 SER B C 1
ATOM 2724 O O . SER B 1 142 ? -9.258 17.984 19.344 1 98.5 142 SER B O 1
ATOM 2726 N N . VAL B 1 143 ? -7.602 17.438 18 1 98.81 143 VAL B N 1
ATOM 2727 C CA . VAL B 1 143 ? -7.406 18.797 17.5 1 98.81 143 VAL B CA 1
ATOM 2728 C C . VAL B 1 143 ? -8.688 19.281 16.812 1 98.81 143 VAL B C 1
ATOM 2730 O O . VAL B 1 143 ? -9.078 20.438 16.984 1 98.81 143 VAL B O 1
ATOM 2733 N N . PHE B 1 144 ? -9.328 18.422 16.078 1 98.69 144 PHE B N 1
ATOM 2734 C CA . PHE B 1 144 ? -10.484 18.797 15.281 1 98.69 144 PHE B CA 1
ATOM 2735 C C . PHE B 1 144 ? -11.688 19.078 16.172 1 98.69 144 PHE B C 1
ATOM 2737 O O . PHE B 1 144 ? -12.672 19.672 15.719 1 98.69 144 PHE B O 1
ATOM 2744 N N . ASP B 1 145 ? -11.648 18.672 17.375 1 97.44 145 ASP B N 1
ATOM 2745 C CA . ASP B 1 145 ? -12.711 18.953 18.328 1 97.44 145 ASP B CA 1
ATOM 2746 C C . ASP B 1 145 ? -12.727 20.438 18.703 1 97.44 145 ASP B C 1
ATOM 2748 O O . ASP B 1 145 ? -13.75 20.969 19.141 1 97.44 145 ASP B O 1
ATOM 2752 N N . LYS B 1 146 ? -11.609 21.078 18.547 1 97.25 146 LYS B N 1
ATOM 2753 C CA . LYS B 1 146 ? -11.461 22.469 18.984 1 97.25 146 LYS B CA 1
ATOM 2754 C C . LYS B 1 146 ? -11.523 23.422 17.797 1 97.25 146 LYS B C 1
ATOM 2756 O O . LYS B 1 146 ? -11.406 24.641 17.969 1 97.25 146 LYS B O 1
ATOM 2761 N N . LEU B 1 147 ? -11.664 22.906 16.672 1 98 147 LEU B N 1
ATOM 2762 C CA . LEU B 1 147 ? -11.688 23.734 15.461 1 98 147 LEU B CA 1
ATOM 2763 C C . LEU B 1 147 ? -13.086 23.781 14.859 1 98 147 LEU B C 1
ATOM 2765 O O . LEU B 1 147 ? -13.828 22.797 14.938 1 98 147 LEU B O 1
ATOM 2769 N N . SER B 1 148 ? -13.422 24.828 14.234 1 96.31 148 SER B N 1
ATOM 2770 C CA . SER B 1 148 ? -14.695 24.938 13.539 1 96.31 148 SER B CA 1
ATOM 2771 C C . SER B 1 148 ? -14.578 24.422 12.102 1 96.31 148 SER B C 1
ATOM 2773 O O . SER B 1 148 ? -13.562 24.656 11.438 1 96.31 148 SER B O 1
ATOM 2775 N N . LYS B 1 149 ? -15.609 23.844 11.586 1 96.31 149 LYS B N 1
ATOM 2776 C CA . LYS B 1 149 ? -15.695 23.406 10.195 1 96.31 149 LYS B CA 1
ATOM 2777 C C . LYS B 1 149 ? -16.031 24.578 9.273 1 96.31 149 LYS B C 1
ATOM 2779 O O . LYS B 1 149 ? -16.688 25.531 9.688 1 96.31 149 LYS B O 1
ATOM 2784 N N . PRO B 1 150 ? -15.672 24.438 7.988 1 97.69 150 PRO B N 1
ATOM 2785 C CA . PRO B 1 150 ? -14.727 23.453 7.465 1 97.69 150 PRO B CA 1
ATOM 2786 C C . PRO B 1 150 ? -13.305 23.688 7.961 1 97.69 150 PRO B C 1
ATOM 2788 O O . PRO B 1 150 ? -12.891 24.828 8.156 1 97.69 150 PRO B O 1
ATOM 2791 N N . TYR B 1 151 ? -12.578 22.656 8.211 1 98.25 151 TYR B N 1
ATOM 2792 C CA . TYR B 1 151 ? -11.227 22.75 8.75 1 98.25 151 TYR B CA 1
ATOM 2793 C C . TYR B 1 151 ? -10.25 23.25 7.695 1 98.25 151 TYR B C 1
ATOM 2795 O O . TYR B 1 151 ? -9.328 24.016 8.008 1 98.25 151 TYR B O 1
ATOM 2803 N N . PHE B 1 152 ? -10.461 22.797 6.492 1 97.81 152 PHE B N 1
ATOM 2804 C CA . PHE B 1 152 ? -9.656 23.156 5.336 1 97.81 152 PHE B CA 1
ATOM 2805 C C . PHE B 1 152 ? -10.469 23.953 4.336 1 97.81 152 PHE B C 1
ATOM 2807 O O . PHE B 1 152 ? -11.516 23.5 3.869 1 97.81 152 PHE B O 1
ATOM 2814 N N . LEU B 1 153 ? -10.039 25.141 3.988 1 95 153 LEU B N 1
ATOM 2815 C CA . LEU B 1 153 ? -10.711 26.031 3.051 1 95 153 LEU B CA 1
ATOM 2816 C C . LEU B 1 153 ? -9.703 26.953 2.371 1 95 153 LEU B C 1
ATOM 2818 O O . LEU B 1 153 ? -8.688 27.312 2.965 1 95 153 LEU B O 1
ATOM 2822 N N . PHE B 1 154 ? -10.008 27.266 1.164 1 92.81 154 PHE B N 1
ATOM 2823 C CA . PHE B 1 154 ? -9.227 28.297 0.497 1 92.81 154 PHE B CA 1
ATOM 2824 C C . PHE B 1 154 ? -9.695 29.688 0.908 1 92.81 154 PHE B C 1
ATOM 2826 O O . PHE B 1 154 ? -10.891 29.891 1.16 1 92.81 154 PHE B O 1
ATOM 2833 N N . ALA B 1 155 ? -8.742 30.531 1.065 1 88.06 155 ALA B N 1
ATOM 2834 C CA . ALA B 1 155 ? -9.117 31.906 1.399 1 88.06 155 ALA B CA 1
ATOM 2835 C C . ALA B 1 155 ? -8.406 32.906 0.487 1 88.06 155 ALA B C 1
ATOM 2837 O O . ALA B 1 155 ? -7.336 32.625 -0.05 1 88.06 155 ALA B O 1
ATOM 2838 N N . LEU B 1 156 ? -9.211 33.875 0.078 1 79.88 156 LEU B N 1
ATOM 2839 C CA . LEU B 1 156 ? -8.617 34.969 -0.663 1 79.88 156 LEU B CA 1
ATOM 2840 C C . LEU B 1 156 ? -7.93 35.938 0.283 1 79.88 156 LEU B C 1
ATOM 2842 O O . LEU B 1 156 ? -8.484 36.281 1.332 1 79.88 156 LEU B O 1
ATOM 2846 N N . ARG B 1 157 ? -6.645 36.125 0.11 1 66.56 157 ARG B N 1
ATOM 2847 C CA . ARG B 1 157 ? -5.93 37.125 0.897 1 66.56 157 ARG B CA 1
ATOM 2848 C C . ARG B 1 157 ? -5.789 38.406 0.126 1 66.56 157 ARG B C 1
ATOM 2850 O O . ARG B 1 157 ? -5.34 38.438 -1.021 1 66.56 157 ARG B O 1
ATOM 2857 N N . GLU B 1 158 ? -6.574 39.438 0.577 1 63.03 158 GLU B N 1
ATOM 2858 C CA . GLU B 1 158 ? -6.43 40.75 -0.004 1 63.03 158 GLU B CA 1
ATOM 2859 C C . GLU B 1 158 ? -5.305 41.531 0.672 1 63.03 158 GLU B C 1
ATOM 2861 O O . GLU B 1 158 ? -5.16 41.5 1.895 1 63.03 158 GLU B O 1
ATOM 2866 N N . TYR B 1 159 ? -4.223 41.625 -0.019 1 56.5 159 TYR B N 1
ATOM 2867 C CA . TYR B 1 159 ? -3.191 42.5 0.525 1 56.5 159 TYR B CA 1
ATOM 2868 C C . TYR B 1 159 ? -3.555 43.969 0.312 1 56.5 159 TYR B C 1
ATOM 2870 O O . TYR B 1 159 ? -4.082 44.344 -0.739 1 56.5 159 TYR B O 1
ATOM 2878 N N . GLU B 1 160 ? -3.602 44.688 1.486 1 56.22 160 GLU B N 1
ATOM 2879 C CA . GLU B 1 160 ? -3.779 46.125 1.333 1 56.22 160 GLU B CA 1
ATOM 2880 C C . GLU B 1 160 ? -2.799 46.688 0.315 1 56.22 160 GLU B C 1
ATOM 2882 O O . GLU B 1 160 ? -1.592 46.469 0.412 1 56.22 160 GLU B O 1
ATOM 2887 N N . GLY B 1 161 ? -3.371 47.469 -0.643 1 57.84 161 GLY B N 1
ATOM 2888 C CA . GLY B 1 161 ? -2.623 48.219 -1.647 1 57.84 161 GLY B CA 1
ATOM 2889 C C . GLY B 1 161 ? -2.311 47.375 -2.883 1 57.84 161 GLY B C 1
ATOM 2890 O O . GLY B 1 161 ? -1.737 47.906 -3.848 1 57.84 161 GLY B O 1
ATOM 2891 N N . SER B 1 162 ? -2.289 46.094 -2.598 1 58.28 162 SER B N 1
ATOM 2892 C CA . SER B 1 162 ? -2.002 45.375 -3.83 1 58.28 162 SER B CA 1
ATOM 2893 C C . SER B 1 162 ? -3.273 44.781 -4.441 1 58.28 162 SER B C 1
ATOM 2895 O O . SER B 1 162 ? -4.184 44.375 -3.721 1 58.28 162 SER B O 1
ATOM 2897 N N . GLU B 1 163 ? -3.559 45.188 -5.539 1 58.81 163 GLU B N 1
ATOM 2898 C CA . GLU B 1 163 ? -4.652 44.656 -6.348 1 58.81 163 GLU B CA 1
ATOM 2899 C C . GLU B 1 163 ? -4.551 43.156 -6.496 1 58.81 163 GLU B C 1
ATOM 2901 O O . GLU B 1 163 ? -5.473 42.5 -7.008 1 58.81 163 GLU B O 1
ATOM 2906 N N . GLN B 1 164 ? -3.361 42.688 -6.004 1 58.5 164 GLN B N 1
ATOM 2907 C CA . GLN B 1 164 ? -3.156 41.281 -6.305 1 58.5 164 GLN B CA 1
ATOM 2908 C C . GLN B 1 164 ? -3.725 40.406 -5.203 1 58.5 164 GLN B C 1
ATOM 2910 O O . GLN B 1 164 ? -3.441 40.625 -4.023 1 58.5 164 GLN B O 1
ATOM 2915 N N . LYS B 1 165 ? -4.852 39.844 -5.422 1 62.53 165 LYS B N 1
ATOM 2916 C CA . LYS B 1 165 ? -5.477 38.812 -4.578 1 62.53 165 LYS B CA 1
ATOM 2917 C C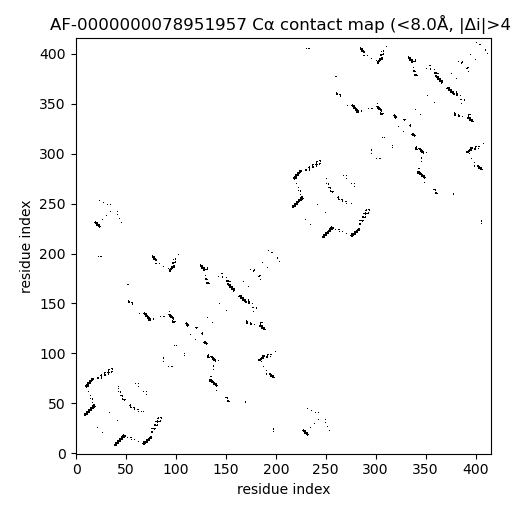 . LYS B 1 165 ? -4.707 37.5 -4.637 1 62.53 165 LYS B C 1
ATOM 2919 O O . LYS B 1 165 ? -4.309 37.062 -5.715 1 62.53 165 LYS B O 1
ATOM 2924 N N . SER B 1 166 ? -4.055 37.156 -3.439 1 71.06 166 SER B N 1
ATOM 2925 C CA . SER B 1 166 ? -3.381 35.844 -3.438 1 71.06 166 SER B CA 1
ATOM 2926 C C . SER B 1 166 ? -4.219 34.812 -2.729 1 71.06 166 SER B C 1
ATOM 2928 O O . SER B 1 166 ? -4.945 35.094 -1.782 1 71.06 166 SER B O 1
ATOM 2930 N N . LEU B 1 167 ? -4.355 33.719 -3.367 1 77.06 167 LEU B N 1
ATOM 2931 C CA . LEU B 1 167 ? -5.086 32.562 -2.807 1 77.06 167 LEU B CA 1
ATOM 2932 C C . LEU B 1 167 ? -4.289 31.906 -1.688 1 77.06 167 LEU B C 1
ATOM 2934 O O . LEU B 1 167 ? -3.115 31.594 -1.866 1 77.06 167 LEU B O 1
ATOM 2938 N N . PHE B 1 168 ? -4.828 32 -0.497 1 82.56 168 PHE B N 1
ATOM 2939 C CA . PHE B 1 168 ? -4.281 31.328 0.671 1 82.56 168 PHE B CA 1
ATOM 2940 C C . PHE B 1 168 ? -4.684 29.859 0.682 1 82.56 168 PHE B C 1
ATOM 2942 O O . PHE B 1 168 ? -5.871 29.547 0.662 1 82.56 168 PHE B O 1
ATOM 2949 N N . GLY B 1 169 ? -3.721 28.906 0.657 1 90.81 169 GLY B N 1
ATOM 2950 C CA . GLY B 1 169 ? -3.957 27.484 0.552 1 90.81 169 GLY B CA 1
ATOM 2951 C C . GLY B 1 169 ? -4.762 26.922 1.712 1 90.81 169 GLY B C 1
ATOM 2952 O O . GLY B 1 169 ? -4.715 27.453 2.82 1 90.81 169 GLY B O 1
ATOM 2953 N N . GLU B 1 170 ? -5.488 25.891 1.468 1 94.06 170 GLU B N 1
ATOM 2954 C CA . GLU B 1 170 ? -6.324 25.25 2.473 1 94.06 170 GLU B CA 1
ATOM 2955 C C . GLU B 1 170 ? -5.492 24.797 3.67 1 94.06 170 GLU B C 1
ATOM 2957 O O . GLU B 1 170 ? -5.98 24.781 4.801 1 94.06 170 GLU B O 1
ATOM 2962 N N . ASP B 1 171 ? -4.242 24.391 3.395 1 94.12 171 ASP B N 1
ATOM 2963 C CA . ASP B 1 171 ? -3.33 23.953 4.453 1 94.12 171 ASP B CA 1
ATOM 2964 C C . ASP B 1 171 ? -2.939 25.125 5.352 1 94.12 171 ASP B C 1
ATOM 2966 O O . ASP B 1 171 ? -2.855 24.969 6.574 1 94.12 171 ASP B O 1
ATOM 2970 N N . TYR B 1 172 ? -2.836 26.266 4.762 1 91.38 172 TYR B N 1
ATOM 2971 C CA . TYR B 1 172 ? -2.441 27.438 5.539 1 91.38 172 TYR B CA 1
ATOM 2972 C C . TYR B 1 172 ? -3.611 27.969 6.359 1 91.38 172 TYR B C 1
ATOM 2974 O O . TYR B 1 172 ? -3.428 28.438 7.488 1 91.38 172 TYR B O 1
ATOM 2982 N N . VAL B 1 173 ? -4.77 27.938 5.766 1 93.38 173 VAL B N 1
ATOM 2983 C CA . VAL B 1 173 ? -5.953 28.312 6.539 1 93.38 173 VAL B CA 1
ATOM 2984 C C . VAL B 1 173 ? -6.078 27.391 7.754 1 93.38 173 VAL B C 1
ATOM 2986 O O . VAL B 1 173 ? -6.344 27.859 8.867 1 93.38 173 VAL B O 1
ATOM 2989 N N . PHE B 1 174 ? -5.891 26.094 7.566 1 97.25 174 PHE B N 1
ATOM 2990 C CA . PHE B 1 174 ? -5.895 25.156 8.68 1 97.25 174 PHE B CA 1
ATOM 2991 C C . PHE B 1 174 ? -4.855 25.547 9.727 1 97.25 174 PHE B C 1
ATOM 2993 O O . PHE B 1 174 ? -5.137 25.531 10.922 1 97.25 174 PHE B O 1
ATOM 3000 N N . SER B 1 175 ? -3.635 25.859 9.258 1 96.31 175 SER B N 1
ATOM 3001 C CA . SER B 1 175 ? -2.551 26.234 10.156 1 96.31 175 SER B CA 1
ATOM 3002 C C . SER B 1 175 ? -2.953 27.406 11.039 1 96.31 175 SER B C 1
ATOM 3004 O O . SER B 1 175 ? -2.768 27.375 12.258 1 96.31 175 SER B O 1
ATOM 3006 N N . VAL B 1 176 ? -3.539 28.391 10.445 1 94.12 176 VAL B N 1
ATOM 3007 C CA . VAL B 1 176 ? -3.938 29.594 11.164 1 94.12 176 VAL B CA 1
ATOM 3008 C C . VAL B 1 176 ? -5.031 29.25 12.172 1 94.12 176 VAL B C 1
ATOM 3010 O O . VAL B 1 176 ? -4.977 29.688 13.328 1 94.12 176 VAL B O 1
ATOM 3013 N N . LYS B 1 177 ? -5.996 28.469 11.742 1 96.88 177 LYS B N 1
ATOM 3014 C CA . LYS B 1 177 ? -7.059 28.047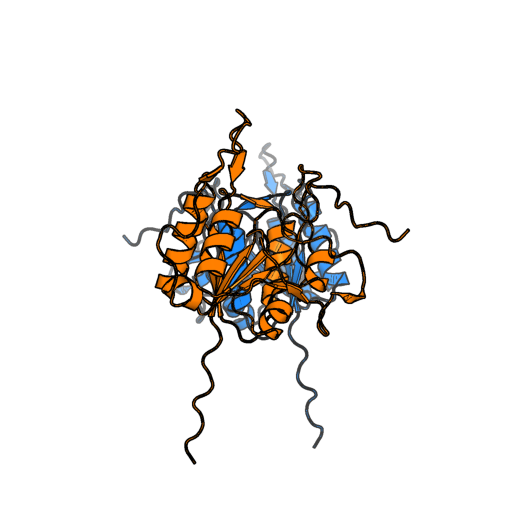 12.648 1 96.88 177 LYS B CA 1
ATOM 3015 C C . LYS B 1 177 ? -6.484 27.297 13.859 1 96.88 177 LYS B C 1
ATOM 3017 O O . LYS B 1 177 ? -6.895 27.547 14.992 1 96.88 177 LYS B O 1
ATOM 3022 N N . ALA B 1 178 ? -5.57 26.422 13.602 1 98.12 178 ALA B N 1
ATOM 3023 C CA . ALA B 1 178 ? -4.969 25.609 14.664 1 98.12 178 ALA B CA 1
ATOM 3024 C C . ALA B 1 178 ? -4.199 26.484 15.648 1 98.12 178 ALA B C 1
ATOM 3026 O O . ALA B 1 178 ? -4.344 26.344 16.859 1 98.12 178 ALA B O 1
ATOM 3027 N N . ILE B 1 179 ? -3.422 27.375 15.125 1 97.06 179 ILE B N 1
ATOM 3028 C CA . ILE B 1 179 ? -2.631 28.266 15.969 1 97.06 179 ILE B CA 1
ATOM 3029 C C . ILE B 1 179 ? -3.557 29.141 16.812 1 97.06 179 ILE B C 1
ATOM 3031 O O . ILE B 1 179 ? -3.332 29.312 18.016 1 97.06 179 ILE B O 1
ATOM 3035 N N . ASN B 1 180 ? -4.609 29.672 16.188 1 96.69 180 ASN B N 1
ATOM 3036 C CA . ASN B 1 180 ? -5.57 30.516 16.891 1 96.69 180 ASN B CA 1
ATOM 3037 C C . ASN B 1 180 ? -6.281 29.734 18 1 96.69 180 ASN B C 1
ATOM 3039 O O . ASN B 1 180 ? -6.711 30.328 19 1 96.69 180 ASN B O 1
ATOM 3043 N N . ALA B 1 181 ? -6.348 28.453 17.828 1 98 181 ALA B N 1
ATOM 3044 C CA . ALA B 1 181 ? -6.984 27.609 18.828 1 98 181 ALA B CA 1
ATOM 3045 C C . ALA B 1 181 ? -5.992 27.219 19.922 1 98 181 ALA B C 1
ATOM 3047 O O . ALA B 1 181 ? -6.344 26.469 20.844 1 98 181 ALA B O 1
ATOM 3048 N N . GLY B 1 182 ? -4.742 27.594 19.828 1 97.5 182 GLY B N 1
ATOM 3049 C CA . GLY B 1 182 ? -3.768 27.406 20.891 1 97.5 182 GLY B CA 1
ATOM 3050 C C . GLY B 1 182 ? -2.783 26.297 20.609 1 97.5 182 GLY B C 1
ATOM 3051 O O . GLY B 1 182 ? -1.964 25.938 21.453 1 97.5 182 GLY B O 1
ATOM 3052 N N . TYR B 1 183 ? -2.803 25.734 19.422 1 98.25 183 TYR B N 1
ATOM 3053 C CA . TYR B 1 183 ? -1.902 24.641 19.094 1 98.25 183 TYR B CA 1
ATOM 3054 C C . TYR B 1 183 ? -0.582 25.156 18.531 1 98.25 183 TYR B C 1
ATOM 3056 O O . TYR B 1 183 ? -0.555 26.156 17.828 1 98.25 183 TYR B O 1
ATOM 3064 N N . GLN B 1 184 ? 0.462 24.484 18.875 1 96.56 184 GLN B N 1
ATOM 3065 C CA . GLN B 1 184 ? 1.756 24.688 18.234 1 96.56 184 GLN B CA 1
ATOM 3066 C C . GLN B 1 184 ? 1.975 23.672 17.125 1 96.56 184 GLN B C 1
ATOM 3068 O O . GLN B 1 184 ? 1.746 22.469 17.312 1 96.56 184 GLN B O 1
ATOM 3073 N N . LEU B 1 185 ? 2.361 24.141 15.977 1 96.5 185 LEU B N 1
ATOM 3074 C CA . LEU B 1 185 ? 2.709 23.297 14.844 1 96.5 185 LEU B CA 1
ATOM 3075 C C . LEU B 1 185 ? 4.203 23 14.828 1 96.5 185 LEU B C 1
ATOM 3077 O O . LEU B 1 185 ? 5.02 23.859 15.141 1 96.5 185 LEU B O 1
ATOM 3081 N N . TRP B 1 186 ? 4.555 21.75 14.406 1 95.44 186 TRP B N 1
ATOM 3082 C CA . TRP B 1 186 ? 5.961 21.359 14.422 1 95.44 186 TRP B CA 1
ATOM 3083 C C . TRP B 1 186 ? 6.371 20.75 13.094 1 95.44 186 TRP B C 1
ATOM 3085 O O . TRP B 1 186 ? 5.617 19.969 12.5 1 95.44 186 TRP B O 1
ATOM 3095 N N . PHE B 1 187 ? 7.641 21.047 12.688 1 93.69 187 PHE B N 1
ATOM 3096 C CA . PHE B 1 187 ? 8.32 20.297 11.641 1 93.69 187 PHE B CA 1
ATOM 3097 C C . PHE B 1 187 ? 9.297 19.281 12.242 1 93.69 187 PHE B C 1
ATOM 3099 O O . PHE B 1 187 ? 10.062 19.625 13.148 1 93.69 187 PHE B O 1
ATOM 3106 N N . ASP B 1 188 ? 9.203 18.078 11.797 1 94.62 188 ASP B N 1
ATOM 3107 C CA . ASP B 1 188 ? 10.32 17.172 11.984 1 94.62 188 ASP B CA 1
ATOM 3108 C C . ASP B 1 188 ? 11.352 17.312 10.867 1 94.62 188 ASP B C 1
ATOM 3110 O O . ASP B 1 188 ? 11.094 16.922 9.727 1 94.62 188 ASP B O 1
ATOM 3114 N N . MET B 1 189 ? 12.484 17.75 11.203 1 90.31 189 MET B N 1
ATOM 3115 C CA . MET B 1 189 ? 13.445 18.141 10.172 1 90.31 189 MET B CA 1
ATOM 3116 C C . MET B 1 189 ? 14.141 16.906 9.586 1 90.31 189 MET B C 1
ATOM 3118 O O . MET B 1 189 ? 14.664 16.969 8.477 1 90.31 189 MET B O 1
ATOM 3122 N N . ASP B 1 190 ? 14.227 15.836 10.344 1 89.62 190 ASP B N 1
ATOM 3123 C CA . ASP B 1 190 ? 14.766 14.602 9.781 1 89.62 190 ASP B CA 1
ATOM 3124 C C . ASP B 1 190 ? 13.867 14.07 8.664 1 89.62 190 ASP B C 1
ATOM 3126 O O . ASP B 1 190 ? 14.344 13.727 7.578 1 89.62 190 ASP B O 1
ATOM 3130 N N . VAL B 1 191 ? 12.562 14.023 8.945 1 92 191 VAL B N 1
ATOM 3131 C CA . VAL B 1 191 ? 11.602 13.602 7.926 1 92 191 VAL B CA 1
ATOM 3132 C C . VAL B 1 191 ? 11.617 14.594 6.762 1 92 191 VAL B C 1
ATOM 3134 O O . VAL B 1 191 ? 11.617 14.188 5.598 1 92 191 VAL B O 1
ATOM 3137 N N . THR B 1 192 ? 11.711 15.875 7.027 1 88.94 192 THR B N 1
ATOM 3138 C CA . THR B 1 192 ? 11.711 16.938 6.035 1 88.94 192 THR B CA 1
ATOM 3139 C C . THR B 1 192 ? 12.836 16.734 5.023 1 88.94 192 THR B C 1
ATOM 3141 O O . THR B 1 192 ? 12.633 16.922 3.818 1 88.94 192 THR B O 1
ATOM 3144 N N . GLN B 1 193 ? 13.914 16.266 5.484 1 86.44 193 GLN B N 1
ATOM 3145 C CA . GLN B 1 193 ? 15.086 16.141 4.629 1 86.44 193 GLN B CA 1
ATOM 3146 C C . GLN B 1 193 ? 14.992 14.883 3.762 1 86.44 193 GLN B C 1
ATOM 3148 O O . GLN B 1 193 ? 15.68 14.781 2.74 1 86.44 193 GLN B O 1
ATOM 3153 N N . LYS B 1 194 ? 14.172 13.961 4.176 1 90.06 194 LYS B N 1
ATOM 3154 C CA . LYS B 1 194 ? 14.188 12.656 3.518 1 90.06 194 LYS B CA 1
ATOM 3155 C C . LYS B 1 194 ? 12.977 12.477 2.615 1 90.06 194 LYS B C 1
ATOM 3157 O O . LYS B 1 194 ? 12.984 11.648 1.704 1 90.06 194 LYS B O 1
ATOM 3162 N N . VAL B 1 195 ? 11.891 13.164 2.859 1 90.38 195 VAL B N 1
ATOM 3163 C CA . VAL B 1 195 ? 10.664 13.039 2.07 1 90.38 195 VAL B CA 1
ATOM 3164 C C . VAL B 1 195 ? 10.906 13.586 0.664 1 90.38 195 VAL B C 1
ATOM 3166 O O . VAL B 1 195 ? 11.633 14.562 0.486 1 90.38 195 VAL B O 1
ATOM 3169 N N . LYS B 1 196 ? 10.305 12.906 -0.383 1 85.88 196 LYS B N 1
ATOM 3170 C CA . LYS B 1 196 ? 10.469 13.305 -1.779 1 85.88 196 LYS B CA 1
ATOM 3171 C C . LYS B 1 196 ? 9.117 13.414 -2.479 1 85.88 196 LYS B C 1
ATOM 3173 O O . LYS B 1 196 ? 8.18 12.672 -2.166 1 85.88 196 LYS B O 1
ATOM 3178 N N . HIS B 1 197 ? 9 14.406 -3.385 1 83.44 197 HIS B N 1
ATOM 3179 C CA . HIS B 1 197 ? 7.883 14.43 -4.324 1 83.44 197 HIS B CA 1
ATOM 3180 C C . HIS B 1 197 ? 8.164 13.539 -5.531 1 83.44 197 HIS B C 1
ATOM 3182 O O . HIS B 1 197 ? 9.227 13.633 -6.141 1 83.44 197 HIS B O 1
ATOM 3188 N N . ILE B 1 198 ? 7.238 12.719 -5.777 1 79.88 198 ILE B N 1
ATOM 3189 C CA . ILE B 1 198 ? 7.383 11.805 -6.902 1 79.88 198 ILE B CA 1
ATOM 3190 C C . ILE B 1 198 ? 7.309 12.586 -8.211 1 79.88 198 ILE B C 1
ATOM 3192 O O . ILE B 1 198 ? 6.41 13.414 -8.398 1 79.88 198 ILE B O 1
ATOM 3196 N N . GLY B 1 199 ? 8.172 12.211 -9.227 1 62.97 199 GLY B N 1
ATOM 3197 C CA . GLY B 1 199 ? 8.242 12.883 -10.508 1 62.97 199 GLY B CA 1
ATOM 3198 C C . GLY B 1 199 ? 9.039 14.172 -10.461 1 62.97 199 GLY B C 1
ATOM 3199 O O . GLY B 1 199 ? 9.391 14.734 -11.508 1 62.97 199 GLY B O 1
ATOM 3200 N N . GLN B 1 200 ? 9.094 14.859 -9.305 1 51.69 200 GLN B N 1
ATOM 3201 C CA . GLN B 1 200 ? 9.898 16.078 -9.211 1 51.69 200 GLN B CA 1
ATOM 3202 C C . GLN B 1 200 ? 11.359 15.758 -8.922 1 51.69 200 GLN B C 1
ATOM 3204 O O . GLN B 1 200 ? 11.664 14.742 -8.289 1 51.69 200 GLN B O 1
ATOM 3209 N N . LEU B 1 201 ? 12.266 15.867 -9.812 1 44.53 201 LEU B N 1
ATOM 3210 C CA . LEU B 1 201 ? 13.68 15.828 -9.477 1 44.53 201 LEU B CA 1
ATOM 3211 C C . LEU B 1 201 ? 13.93 16.406 -8.094 1 44.53 201 LEU B C 1
ATOM 3213 O O . LEU B 1 201 ? 13.578 17.562 -7.832 1 44.53 201 LEU B O 1
ATOM 3217 N N . PRO B 1 202 ? 13.961 15.594 -7.227 1 40.38 202 PRO B N 1
ATOM 3218 C CA . PRO B 1 202 ? 14.156 16.062 -5.852 1 40.38 202 PRO B CA 1
ATOM 3219 C C . PRO B 1 202 ? 15.32 17.047 -5.723 1 40.38 202 PRO B C 1
ATOM 3221 O O . PRO B 1 202 ? 16.344 16.891 -6.383 1 40.38 202 PRO B O 1
ATOM 3224 N N . TYR B 1 203 ? 15.156 18.266 -5.707 1 34.84 203 TYR B N 1
ATOM 3225 C CA . TYR B 1 203 ? 16.266 19.125 -5.27 1 34.84 203 TYR B CA 1
ATOM 3226 C C . TYR B 1 203 ? 16.719 18.734 -3.863 1 34.84 203 TYR B C 1
ATOM 3228 O O . TYR B 1 203 ? 15.938 18.828 -2.908 1 34.84 203 TYR B O 1
ATOM 3236 N N . THR B 1 204 ? 17.25 17.469 -3.697 1 36.16 204 THR B N 1
ATOM 3237 C CA . THR B 1 204 ? 17.938 17.312 -2.418 1 36.16 204 THR B CA 1
ATOM 3238 C C . THR B 1 204 ? 18.859 18.5 -2.139 1 36.16 204 THR B C 1
ATOM 3240 O O . THR B 1 204 ? 19.578 18.953 -3.027 1 36.16 204 THR B O 1
ATOM 3243 N N . LEU B 1 205 ? 18.578 19.266 -1.213 1 33.62 205 LEU B N 1
ATOM 3244 C CA . LEU B 1 205 ? 19.594 20.234 -0.819 1 33.62 205 LEU B CA 1
ATOM 3245 C C . LEU B 1 205 ? 20.984 19.594 -0.825 1 33.62 205 LEU B C 1
ATOM 3247 O O . LEU B 1 205 ? 21.172 18.516 -0.282 1 33.62 205 LEU B O 1
ATOM 3251 N N . GLY B 1 206 ? 21.812 19.734 -1.965 1 29.38 206 GLY B N 1
ATOM 3252 C CA . GLY B 1 206 ? 23.219 19.469 -2.234 1 29.38 206 GLY B CA 1
ATOM 3253 C C . GLY B 1 206 ? 24.109 19.734 -1.038 1 29.38 206 GLY B C 1
ATOM 3254 O O . GLY B 1 206 ? 24 20.766 -0.387 1 29.38 206 GLY B O 1
ATOM 3255 N N . SER B 1 207 ? 24.469 18.641 -0.29 1 29.17 207 SER B N 1
ATOM 3256 C CA . SER B 1 207 ? 25.781 18.719 0.346 1 29.17 207 SER B CA 1
ATOM 3257 C C . SER B 1 207 ? 26.812 19.359 -0.583 1 29.17 207 SER B C 1
ATOM 3259 O O . SER B 1 207 ? 27.141 18.812 -1.634 1 29.17 207 SER B O 1
ATOM 3261 N N . ASP B 1 208 ? 26.656 20.594 -1.135 1 24.89 208 ASP B N 1
ATOM 3262 C CA . ASP B 1 208 ? 28.016 21.125 -1.214 1 24.89 208 ASP B CA 1
ATOM 3263 C C . ASP B 1 208 ? 28.672 21.172 0.166 1 24.89 208 ASP B C 1
ATOM 3265 O O . ASP B 1 208 ? 28.016 21.516 1.153 1 24.89 208 ASP B O 1
#

Organism: Zymomonas mobilis subsp. mobilis (strain ATCC 31821 / ZM4 / CP4) (NCBI:txid264203)

Solvent-accessible surface area (backbone atoms only — not comparable to full-atom values): 22896 Å² total; per-residue (Å²): 130,80,74,75,69,81,78,75,61,52,29,35,23,41,32,28,55,35,62,70,51,36,37,45,61,26,48,51,27,52,46,47,21,51,67,59,32,73,77,50,43,76,41,82,44,73,30,59,52,87,50,61,35,59,22,50,43,52,44,51,54,52,32,56,74,66,62,32,52,28,39,31,33,37,36,45,50,37,33,50,52,45,55,45,64,49,52,56,57,70,66,72,57,60,33,37,26,31,68,66,82,60,87,75,59,84,59,55,68,78,28,47,63,89,71,78,59,88,78,61,50,43,98,82,40,34,33,78,36,66,36,50,57,54,52,40,25,40,31,37,45,71,58,61,75,69,50,66,82,74,56,34,40,73,39,80,39,76,42,89,94,42,87,57,70,44,80,39,49,26,38,44,45,29,27,49,54,41,43,75,64,70,48,69,38,34,25,36,49,67,50,24,72,59,48,38,51,62,93,50,79,63,78,63,84,69,86,119,132,80,74,75,71,82,77,75,62,52,30,37,23,40,32,29,55,36,63,70,51,36,37,43,62,25,48,52,28,52,43,48,21,52,67,58,32,73,77,50,44,77,40,82,43,73,32,60,53,86,51,60,36,58,20,52,43,52,43,51,54,52,30,56,75,66,63,33,52,28,38,32,32,37,36,46,51,37,33,52,53,46,55,45,62,49,51,58,56,70,66,71,57,60,32,36,26,30,68,66,82,62,89,75,59,83,60,56,66,77,29,47,64,89,71,78,60,85,80,60,51,43,99,82,40,33,34,77,34,68,36,50,56,53,51,39,25,40,31,37,43,70,58,61,75,72,49,67,82,74,58,33,40,74,40,81,39,75,42,89,94,43,89,58,69,42,78,40,50,26,38,43,45,29,27,47,53,42,43,75,66,70,47,69,38,34,26,35,50,66,51,26,73,58,46,38,51,61,92,50,78,63,76,63,83,69,84,118